Protein AF-A0A9D6PFF8-F1 (afdb_monomer)

Secondary structure (DSSP, 8-state):
-HHHHHHHHHHHHHHHHHHTTTT-TTTGGG-SS--PPP---HHHHHHHHHHHHHHHHHHHHHHTT--HHHHHHHHHHHHHHHHHHHHHHHHTTSS--------PPP-TTS-------PPPHHHHHHHHHHHHTSPPPHHHHHHHHHHHHTTTTT-THHHHHHHHHHHHHTTT-TTHHHHHHHHHHHHHHTS--HHHHHHHHHHHHT-GGGHHHHHHHHHHHHHHHHHHHHHHHHHHHHHHHHHHHHHHHHHHTS-TTSHHHHHHHHHHHHHHHHHHHHHHHHHHHHHHHHHHHHGGGPPPHHHHHHT---SS----EEEEEEEE-SHHHHHHHHHHHHHH--SEEEEEES-B-SSHHHHHHHHHHHHHHHTT-EEEEEEETTTT-SS-IIIIIHHHHHHHTTSTTEEEEEET-----HHHHTT-HHHHH------EEEETTTEEEEES--BSHHHHS-TTT-TTPPP--EEEEE-HHHHHHHHHHHHHHHHSTTEEEPPPP-SS-HHHHHHHHHHHHHHHHHHHHHSPPP--SS--TTTHHHHHHHHHHHTT-TTS--GGG--TTTT-EEEEE----S--TTS---HHHHHHHHHHHH-SS------S-----HHHHH--

Foldseek 3Di:
DVVVVVVVVVCVVVVVVVVCPPPPPPPVPPPPDDDDDDDDPVVLVVLVVQLVVLVVQLVVCVVVVHDPVSNVVSVVSNVVSVVVSVVVVVVVVPPDPDPPPQPAQDAPVDQDDPPVSDDDPVVLVVLVVVLVPDDDPPQLVVLLVVQVVCQVVLDNPVSLVVLVVVLVVQVPDPCNLVSLLSSLVSCVQRVVNLVVSLVSLCVLLPDPVNPSSVVVSSLVSNLSVNVVRLVNLFVVLLVLVVLLVVLVVVLVPDDCVNVVSNVVSVVVNVVSVVVNVVSVVSSVVSVVVSLSSCLSVQAALVSLVVPDDFLDPDDLAFWWKDKDFFLLLLLLLLVVLLQPFDAEKEWEAAAQEPALQSLLSLLSLVVCLVSVHQYEYEYEQVSNPPPPSVPQPLQSQLLQVVRPSYWYKYFQDDDVPVVVCVVDVVLVVDTDHWGWIAGPLFKIKTWNAGRDCLRRFGCVLPVNRDTIMMMMIGGSSVSVVSVVLSVVSVVDPRMDTRHHDPDPCNVLSSLLSNLSNVQLVVCQEPVDGDDDPDDDPSNVVSSVNSSVRSNSRPVSHDSVVRDNSVPIDGGRDGDDHCPSPRGHDPVVVVSVSSSVSSDDDDDDDDDPDDDDDPVRVVSD

Solvent-accessible surface area (backbone atoms only — not comparable to full-atom values): 34815 Å² total; per-residue (Å²): 116,75,74,60,55,61,50,51,58,57,49,53,58,52,52,56,61,57,61,47,71,81,77,40,87,81,72,64,83,82,70,85,82,84,78,86,84,74,95,70,71,69,68,59,58,53,36,49,52,46,22,54,50,29,43,49,51,29,51,49,26,62,75,66,68,48,59,66,70,58,38,52,49,28,44,51,48,21,51,52,29,44,50,52,34,52,49,50,62,52,61,74,59,75,82,59,99,58,77,85,66,87,67,74,56,65,40,94,91,45,86,75,73,90,72,81,88,62,81,52,70,66,56,53,50,50,56,50,50,61,62,67,71,57,85,67,59,71,71,58,44,55,37,48,52,48,34,66,52,22,67,82,75,74,56,42,64,62,37,49,49,53,47,51,54,52,48,66,76,37,75,84,44,95,57,41,62,59,53,46,51,53,50,22,48,44,27,41,75,72,67,63,36,53,70,62,16,38,52,48,20,50,59,36,37,74,33,77,90,37,52,70,57,9,53,53,22,42,52,53,33,31,48,58,54,30,58,59,32,53,53,53,45,52,53,52,51,52,56,38,49,53,54,32,50,56,38,40,55,56,29,72,72,41,52,75,88,46,46,73,61,31,52,54,31,43,53,54,30,51,53,36,48,50,56,39,51,51,53,52,51,54,46,50,54,49,49,55,52,49,53,68,65,40,47,90,70,46,52,53,38,66,56,50,60,68,71,53,83,51,95,55,97,66,70,80,42,68,21,40,37,30,80,33,65,49,27,34,59,46,46,50,42,53,52,50,51,61,73,65,49,74,53,34,38,43,38,34,30,23,30,60,38,96,43,59,55,21,33,18,52,54,15,48,48,52,52,39,50,74,74,63,22,35,33,41,41,36,37,18,47,63,60,36,36,83,88,42,41,89,65,59,56,49,51,54,50,14,59,50,29,62,43,95,49,30,49,35,34,31,33,55,64,84,69,87,57,67,72,55,60,80,72,44,60,63,73,80,68,60,74,56,75,56,31,40,38,33,33,55,50,32,33,30,38,38,49,70,58,49,40,30,57,56,38,37,43,36,49,93,59,36,79,86,30,52,88,56,50,34,38,42,35,48,30,46,69,60,17,46,52,51,50,52,56,49,48,52,60,66,68,35,93,58,38,44,76,49,64,56,69,90,66,91,61,56,67,50,53,55,46,42,20,49,46,30,25,47,32,50,56,43,20,22,58,71,70,44,74,70,75,67,98,76,69,59,79,81,30,46,65,59,48,51,48,39,46,64,56,56,74,55,42,76,67,49,49,57,52,84,77,62,60,86,66,66,86,41,42,80,42,70,58,82,75,84,70,89,72,67,91,83,62,94,78,62,55,72,58,58,50,51,49,42,45,58,55,14,48,87,86,76,84,89,84,91,67,99,79,81,83,70,53,77,64,63,62,69,77,107

pLDDT: mean 74.7, std 20.02, range [24.73, 98.75]

Radius of gyration: 30.37 Å; Cα contacts (8 Å, |Δi|>4): 738; chains: 1; bounding box: 71×73×82 Å

Structure (mmCIF, N/CA/C/O backbone):
data_AF-A0A9D6PFF8-F1
#
_entry.id   AF-A0A9D6PFF8-F1
#
loop_
_atom_site.group_PDB
_atom_site.id
_atom_site.type_symbol
_atom_site.label_atom_id
_atom_site.label_alt_id
_atom_site.label_comp_id
_atom_site.label_asym_id
_atom_site.label_entity_id
_atom_site.label_seq_id
_atom_site.pdbx_PDB_ins_code
_atom_site.Cartn_x
_atom_site.Cartn_y
_atom_site.Cartn_z
_atom_site.occupancy
_atom_site.B_iso_or_equiv
_atom_site.auth_seq_id
_atom_site.auth_comp_id
_atom_site.auth_asym_id
_atom_site.auth_atom_id
_atom_site.pdbx_PDB_model_num
ATOM 1 N N . MET A 1 1 ? 26.435 5.483 6.201 1.00 34.38 1 MET A N 1
ATOM 2 C CA . MET A 1 1 ? 25.320 6.431 6.461 1.00 34.38 1 MET A CA 1
ATOM 3 C C . MET A 1 1 ? 25.400 7.183 7.799 1.00 34.38 1 MET A C 1
ATOM 5 O O . MET A 1 1 ? 24.882 8.290 7.846 1.00 34.38 1 MET A O 1
ATOM 9 N N . ARG A 1 2 ? 26.078 6.688 8.855 1.00 25.02 2 ARG A N 1
ATOM 10 C CA . ARG A 1 2 ? 26.202 7.413 10.147 1.00 25.02 2 ARG A CA 1
ATOM 11 C C . ARG A 1 2 ? 26.964 8.757 10.082 1.00 25.02 2 ARG A C 1
ATOM 13 O O . ARG A 1 2 ? 26.613 9.678 10.807 1.00 25.02 2 ARG A O 1
ATOM 20 N N . GLY A 1 3 ? 27.912 8.936 9.155 1.00 24.73 3 GLY A N 1
ATOM 21 C CA . GLY A 1 3 ? 28.640 10.211 8.981 1.00 24.73 3 GLY A CA 1
ATOM 22 C C . GLY A 1 3 ? 27.839 11.362 8.342 1.00 24.73 3 GLY A C 1
ATOM 23 O O . GLY A 1 3 ? 28.181 12.525 8.527 1.00 24.73 3 GLY A O 1
ATOM 24 N N . LEU A 1 4 ? 26.744 11.071 7.628 1.00 28.73 4 LEU A N 1
ATOM 25 C CA . LEU A 1 4 ? 25.914 12.086 6.953 1.00 28.73 4 LEU A CA 1
ATOM 26 C C . LEU A 1 4 ? 24.801 12.652 7.851 1.00 28.73 4 LEU A C 1
ATOM 28 O O . LEU A 1 4 ? 24.281 13.731 7.577 1.00 28.73 4 LEU A O 1
ATOM 32 N N . ILE A 1 5 ? 24.469 11.961 8.946 1.00 31.72 5 ILE A N 1
ATOM 33 C CA . ILE A 1 5 ? 23.454 12.401 9.915 1.00 31.72 5 ILE A CA 1
ATOM 34 C C . ILE A 1 5 ? 24.056 13.424 10.895 1.00 31.72 5 ILE A C 1
ATOM 36 O O . ILE A 1 5 ? 23.442 14.460 11.136 1.00 31.72 5 ILE A O 1
ATOM 40 N N . LEU A 1 6 ? 25.307 13.231 11.334 1.00 28.12 6 LEU A N 1
ATOM 41 C CA . LEU A 1 6 ? 26.029 14.204 12.172 1.00 28.12 6 LEU A CA 1
ATOM 42 C C . LEU A 1 6 ? 26.414 15.491 11.413 1.00 28.12 6 LEU A C 1
ATOM 44 O O . LEU A 1 6 ? 26.449 16.572 12.003 1.00 28.12 6 LEU A O 1
ATOM 48 N N . LEU A 1 7 ? 26.624 15.418 10.090 1.00 28.33 7 LEU A N 1
ATOM 49 C CA . LEU A 1 7 ? 26.774 16.616 9.251 1.00 28.33 7 LEU A CA 1
ATOM 50 C C . LEU A 1 7 ? 25.456 17.403 9.129 1.00 28.33 7 LEU A C 1
ATOM 52 O O . LEU A 1 7 ? 25.483 18.628 9.018 1.00 28.33 7 LEU A O 1
ATOM 56 N N . ARG A 1 8 ? 24.299 16.727 9.179 1.00 30.34 8 ARG A N 1
ATOM 57 C CA . ARG A 1 8 ? 22.978 17.356 9.038 1.00 30.34 8 ARG A CA 1
ATOM 58 C C . ARG A 1 8 ? 22.645 18.246 10.237 1.00 30.34 8 ARG A C 1
ATOM 60 O O . ARG A 1 8 ? 22.191 19.366 10.029 1.00 30.34 8 ARG A O 1
ATOM 67 N N . GLU A 1 9 ? 22.936 17.811 11.462 1.00 31.39 9 GLU A N 1
ATOM 68 C CA . GLU A 1 9 ? 22.669 18.606 12.674 1.00 31.39 9 GLU A CA 1
ATOM 69 C C . GLU A 1 9 ? 23.664 19.766 12.865 1.00 31.39 9 GLU A C 1
ATOM 71 O O . GLU A 1 9 ? 23.256 20.884 13.191 1.00 31.39 9 GLU A 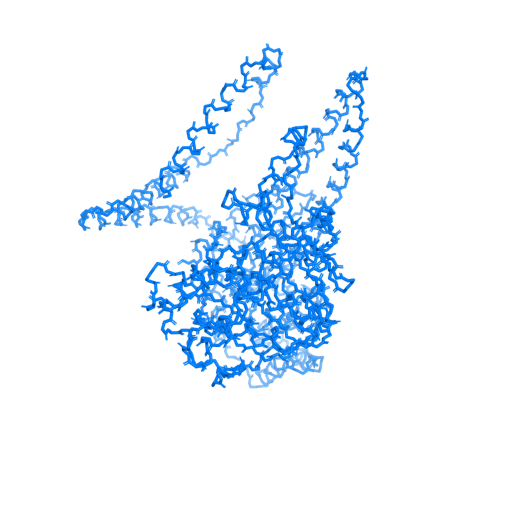O 1
ATOM 76 N N . ASN A 1 10 ? 24.953 19.566 12.555 1.00 29.77 10 ASN A N 1
ATOM 77 C CA . ASN A 1 10 ? 25.960 20.629 12.683 1.00 29.77 10 ASN A CA 1
ATOM 78 C C . ASN A 1 10 ? 25.862 21.716 11.593 1.00 29.77 10 ASN A C 1
ATOM 80 O O . ASN A 1 10 ? 26.167 22.884 11.856 1.00 29.77 10 ASN A O 1
ATOM 84 N N . ILE A 1 11 ? 25.395 21.379 10.383 1.00 32.88 11 ILE A N 1
ATOM 85 C CA . ILE A 1 11 ? 25.175 22.360 9.304 1.00 32.88 11 ILE A CA 1
ATOM 86 C C . ILE A 1 11 ? 23.874 23.146 9.528 1.00 32.88 11 ILE A C 1
ATOM 88 O O . ILE A 1 11 ? 23.849 24.349 9.258 1.00 32.88 11 ILE A O 1
ATOM 92 N N . LEU A 1 12 ? 22.827 22.524 10.089 1.00 32.22 12 LEU A N 1
ATOM 93 C CA . LEU A 1 12 ? 21.582 23.214 10.451 1.00 32.22 12 LEU A CA 1
ATOM 94 C C . LEU A 1 12 ? 21.801 24.252 11.562 1.00 32.22 12 LEU A C 1
ATOM 96 O O . LEU A 1 12 ? 21.308 25.369 11.431 1.00 32.22 12 LEU A O 1
ATOM 100 N N . ASN A 1 13 ? 22.615 23.972 12.584 1.00 33.56 13 ASN A N 1
ATOM 101 C CA . ASN A 1 13 ? 22.891 24.962 13.634 1.00 33.56 13 ASN A CA 1
ATOM 102 C C . ASN A 1 13 ? 23.843 26.091 13.193 1.00 33.56 13 ASN A C 1
ATOM 104 O O . ASN A 1 13 ? 23.603 27.253 13.525 1.00 33.56 13 ASN A O 1
ATOM 108 N N . LYS A 1 14 ? 24.874 25.817 12.376 1.00 32.34 14 LYS A N 1
ATOM 109 C CA . LYS A 1 14 ? 25.783 26.881 11.899 1.00 32.34 14 LYS A CA 1
ATOM 110 C C . LYS A 1 14 ? 25.208 27.728 10.760 1.00 32.34 14 LYS A C 1
ATOM 112 O O . LYS A 1 14 ? 25.449 28.934 10.740 1.00 32.34 14 LYS A O 1
ATOM 117 N N . GLN A 1 15 ? 24.405 27.170 9.847 1.00 31.75 15 GLN A N 1
ATOM 118 C CA . GLN A 1 15 ? 23.771 27.979 8.795 1.00 31.75 15 GLN A CA 1
ATOM 119 C C . GLN A 1 15 ? 22.621 28.841 9.318 1.00 31.75 15 GLN A C 1
ATOM 121 O O . GLN A 1 15 ? 22.386 29.913 8.765 1.00 31.75 15 GLN A O 1
ATOM 126 N N . THR A 1 16 ? 21.933 28.427 10.383 1.00 33.06 16 THR A N 1
ATOM 127 C CA . THR A 1 16 ? 20.876 29.246 10.996 1.00 33.06 16 THR A CA 1
ATOM 128 C C . THR A 1 16 ? 21.473 30.448 11.742 1.00 33.06 16 THR A C 1
ATOM 130 O O . THR A 1 16 ? 20.951 31.554 11.625 1.00 33.06 16 THR A O 1
ATOM 133 N N . LEU A 1 17 ? 22.647 30.291 12.377 1.00 32.06 17 LEU A N 1
ATOM 134 C CA . LEU A 1 17 ? 23.378 31.401 13.010 1.00 32.06 17 LEU A CA 1
ATOM 135 C C . LEU A 1 17 ? 24.037 32.370 12.008 1.00 32.06 17 LEU A C 1
ATOM 137 O O . LEU A 1 17 ? 24.111 33.569 12.272 1.00 32.06 17 LEU A O 1
ATOM 141 N N . MET A 1 18 ? 24.505 31.886 10.851 1.00 29.17 18 MET A N 1
ATOM 142 C CA . MET A 1 18 ? 25.097 32.754 9.817 1.00 29.17 18 MET A CA 1
ATOM 143 C C . MET A 1 18 ? 24.035 33.516 9.006 1.00 29.17 18 MET A C 1
ATOM 145 O O . MET A 1 18 ? 24.270 34.651 8.598 1.00 29.17 18 MET A O 1
ATOM 149 N N . LYS A 1 19 ? 22.837 32.938 8.827 1.00 36.03 19 LYS A N 1
ATOM 150 C CA . LYS A 1 19 ? 21.706 33.578 8.126 1.00 36.03 19 LYS A CA 1
ATOM 151 C C . LYS A 1 19 ? 21.041 34.704 8.927 1.00 36.03 19 LYS A C 1
ATOM 153 O O . LYS A 1 19 ? 20.407 35.565 8.327 1.00 36.03 19 LYS A O 1
ATOM 158 N N . ALA A 1 20 ? 21.245 34.762 10.243 1.00 34.31 20 ALA A N 1
ATOM 159 C CA . ALA A 1 20 ? 20.791 35.879 11.073 1.00 34.31 20 ALA A CA 1
ATOM 160 C C . ALA A 1 20 ? 21.671 37.143 10.947 1.00 34.31 20 ALA A C 1
ATOM 162 O O . ALA A 1 20 ? 21.216 38.235 11.278 1.00 34.31 20 ALA A O 1
ATOM 163 N N . LYS A 1 21 ? 22.911 37.038 10.442 1.00 31.78 21 LYS A N 1
ATOM 164 C CA . LYS A 1 21 ? 23.877 38.155 10.466 1.00 31.78 21 LYS A CA 1
ATOM 165 C C . LYS A 1 21 ? 23.879 39.076 9.241 1.00 31.78 21 LYS A C 1
ATOM 167 O O . LYS A 1 21 ? 24.446 40.155 9.338 1.00 31.78 21 LYS A O 1
ATOM 172 N N . ILE A 1 22 ? 23.252 38.706 8.119 1.00 36.72 22 ILE A N 1
ATOM 173 C CA . ILE A 1 22 ? 23.321 39.520 6.880 1.00 36.72 22 ILE A CA 1
ATOM 174 C C . ILE A 1 22 ? 21.993 40.230 6.544 1.00 36.72 22 ILE A C 1
ATOM 176 O O . ILE A 1 22 ? 21.989 41.188 5.783 1.00 36.72 22 ILE A O 1
ATOM 180 N N . PHE A 1 23 ? 20.873 39.861 7.177 1.00 34.12 23 PHE A N 1
ATOM 181 C CA . PHE A 1 23 ? 19.578 40.550 6.996 1.00 34.12 23 PHE A CA 1
ATOM 182 C C . PHE A 1 23 ? 18.877 40.945 8.312 1.00 34.12 23 PHE A C 1
ATOM 184 O O . PHE A 1 23 ? 17.777 41.491 8.290 1.00 34.12 23 PHE A O 1
ATOM 191 N N . GLY A 1 24 ? 19.506 40.685 9.465 1.00 33.28 24 GLY A N 1
ATOM 192 C CA . GLY A 1 24 ? 18.903 40.799 10.798 1.00 33.28 24 GLY A CA 1
ATOM 193 C C . GLY A 1 24 ? 19.345 42.003 11.636 1.00 33.28 24 GLY A C 1
ATOM 194 O O . GLY A 1 24 ? 19.193 41.962 12.853 1.00 33.28 24 GLY A O 1
ATOM 195 N N . SER A 1 25 ? 19.908 43.061 11.052 1.00 32.25 25 SER A N 1
ATOM 196 C CA . SER A 1 25 ? 20.489 44.157 11.852 1.00 32.25 25 SER A CA 1
ATOM 197 C C . SER A 1 25 ? 19.501 45.266 12.232 1.00 32.25 25 SER A C 1
ATOM 199 O O . SER A 1 25 ? 19.811 46.058 13.111 1.00 32.25 25 SER A O 1
ATOM 201 N N . VAL A 1 26 ? 18.310 45.329 11.618 1.00 34.25 26 VAL A N 1
ATOM 202 C CA . VAL A 1 26 ? 17.321 46.399 11.900 1.00 34.25 26 VAL A CA 1
ATOM 203 C C . VAL A 1 26 ? 16.035 45.875 12.558 1.00 34.25 26 VAL A C 1
ATOM 205 O O . VAL A 1 26 ? 15.367 46.617 13.266 1.00 34.25 26 VAL A O 1
ATOM 208 N N . PHE A 1 27 ? 15.701 44.587 12.417 1.00 36.31 27 PHE A N 1
ATOM 209 C CA . PHE A 1 27 ? 14.431 44.037 12.928 1.00 36.31 27 PHE A CA 1
ATOM 210 C C . PHE A 1 27 ? 14.536 43.229 14.231 1.00 36.31 27 PHE A C 1
ATOM 212 O O . PHE A 1 27 ? 13.519 42.954 14.863 1.00 36.31 27 PHE A O 1
ATOM 219 N N . THR A 1 28 ? 15.745 42.881 14.675 1.00 33.78 28 THR A N 1
ATOM 220 C CA . THR A 1 28 ? 15.951 42.020 15.858 1.00 33.78 28 THR A CA 1
ATOM 221 C C . THR A 1 28 ? 15.818 42.782 17.184 1.00 33.78 28 THR A C 1
ATOM 223 O O . THR A 1 28 ? 15.682 42.169 18.237 1.00 33.78 28 THR A O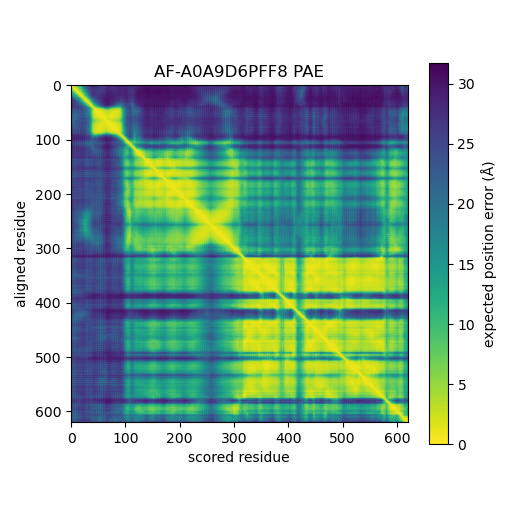 1
ATOM 226 N N . PHE A 1 29 ? 15.789 44.117 17.158 1.00 31.91 29 PHE A N 1
ATOM 227 C CA . PHE A 1 29 ? 15.796 44.926 18.381 1.00 31.91 29 PHE A CA 1
ATOM 228 C C . PHE A 1 29 ? 14.413 45.179 19.009 1.00 31.91 29 PHE A C 1
ATOM 230 O O . PHE A 1 29 ? 14.352 45.701 20.116 1.00 31.91 29 PHE A O 1
ATOM 237 N N . LEU A 1 30 ? 13.305 44.781 18.363 1.00 30.95 30 LEU A N 1
ATOM 238 C CA . LEU A 1 30 ? 11.948 45.065 18.867 1.00 30.95 30 LEU A CA 1
ATOM 239 C C . LEU A 1 30 ? 11.196 43.869 19.486 1.00 30.95 30 LEU A C 1
ATOM 241 O O . LEU A 1 30 ? 10.044 44.027 19.871 1.00 30.95 30 LEU A O 1
ATOM 245 N N . PHE A 1 31 ? 11.807 42.683 19.592 1.00 35.47 31 PHE A N 1
ATOM 246 C CA . PHE A 1 31 ? 11.098 41.456 20.013 1.00 35.47 31 PHE A CA 1
ATOM 247 C C . PHE A 1 31 ? 11.705 40.718 21.217 1.00 35.47 31 PHE A C 1
ATOM 249 O O . PHE A 1 31 ? 11.345 39.575 21.483 1.00 35.47 31 PHE A O 1
ATOM 256 N N . LEU A 1 32 ? 12.589 41.363 21.983 1.00 31.28 32 LEU A N 1
ATOM 257 C CA . LEU A 1 32 ? 13.224 40.747 23.158 1.00 31.28 32 LEU A CA 1
ATOM 258 C C . LEU A 1 32 ? 12.413 40.818 24.463 1.00 31.28 32 LEU A C 1
ATOM 260 O O . LEU A 1 32 ? 12.858 40.289 25.474 1.00 31.28 32 LEU A O 1
ATOM 264 N N . PHE A 1 33 ? 11.208 41.384 24.459 1.00 31.95 33 PHE A N 1
ATOM 265 C CA . PHE A 1 33 ? 10.358 41.417 25.650 1.00 31.95 33 PHE A CA 1
ATOM 266 C C . PHE A 1 33 ? 8.922 41.092 25.268 1.00 31.95 33 PHE A C 1
ATOM 268 O O . PHE A 1 33 ? 8.211 41.987 24.835 1.00 31.95 33 PHE A O 1
ATOM 275 N N . LEU A 1 34 ? 8.540 39.811 25.366 1.00 29.56 34 LEU A N 1
ATOM 276 C CA . LEU A 1 34 ? 7.174 39.294 25.585 1.00 29.56 34 LEU A CA 1
ATOM 277 C C . LEU A 1 34 ? 7.188 37.759 25.425 1.00 29.56 34 LEU A C 1
ATOM 279 O O . LEU A 1 34 ? 6.667 37.202 24.461 1.00 29.56 34 LEU A O 1
ATOM 283 N N . THR A 1 35 ? 7.792 37.051 26.380 1.00 27.03 35 THR A N 1
ATOM 284 C CA . THR A 1 35 ? 7.491 35.629 26.605 1.00 27.03 35 THR A CA 1
ATOM 285 C C . THR A 1 35 ? 6.620 35.528 27.856 1.00 27.03 35 THR A C 1
ATOM 287 O O . THR A 1 35 ? 7.103 35.890 28.931 1.00 27.03 35 THR A O 1
ATOM 290 N N . PRO A 1 36 ? 5.359 35.071 27.774 1.00 28.84 36 PRO A N 1
ATOM 291 C CA . PRO A 1 36 ? 4.600 34.749 28.971 1.00 28.84 36 PRO A CA 1
ATOM 292 C C . PRO A 1 36 ? 5.209 33.498 29.615 1.00 28.84 36 PRO A C 1
ATOM 294 O O . PRO A 1 36 ? 5.333 32.448 28.986 1.00 28.84 36 PRO A O 1
ATOM 297 N N . THR A 1 37 ? 5.608 33.623 30.874 1.00 26.69 37 THR A N 1
ATOM 298 C CA . THR A 1 37 ? 5.981 32.503 31.737 1.00 26.69 37 THR A CA 1
ATOM 299 C C . THR A 1 37 ? 4.727 31.699 32.077 1.00 26.69 37 THR A C 1
ATOM 301 O O . THR A 1 37 ? 3.812 32.222 32.713 1.00 26.69 37 THR A O 1
ATOM 304 N N . TYR A 1 38 ? 4.681 30.437 31.652 1.00 26.58 38 TYR A N 1
ATOM 305 C CA . TYR A 1 38 ? 3.673 29.471 32.089 1.00 26.58 38 TYR A CA 1
ATOM 306 C C . TYR A 1 38 ? 4.061 28.879 33.457 1.00 26.58 38 TYR A C 1
ATOM 308 O O . TYR A 1 38 ? 5.243 28.605 33.674 1.00 26.58 38 TYR A O 1
ATOM 316 N N . PRO A 1 39 ? 3.110 28.618 34.369 1.00 32.75 39 PRO A N 1
ATOM 317 C CA . PRO A 1 39 ? 3.381 27.818 35.559 1.00 32.75 39 PRO A CA 1
ATOM 318 C C . PRO A 1 39 ? 3.550 26.345 35.143 1.00 32.75 39 PRO A C 1
ATOM 320 O O . PRO A 1 39 ? 2.588 25.697 34.738 1.00 32.75 39 PRO A O 1
ATOM 323 N N . GLN A 1 40 ? 4.778 25.823 35.192 1.00 39.66 40 GLN A N 1
ATOM 324 C CA . GLN A 1 40 ? 5.103 24.428 34.870 1.00 39.66 40 GLN A CA 1
ATOM 325 C C . GLN A 1 40 ? 5.327 23.594 36.138 1.00 39.66 40 GLN A C 1
ATOM 327 O O . GLN A 1 40 ? 5.899 24.059 37.123 1.00 39.66 40 GLN A O 1
ATOM 332 N N . ASN A 1 41 ? 4.920 22.325 36.096 1.00 46.28 41 ASN A N 1
ATOM 333 C CA . ASN A 1 41 ? 5.187 21.346 37.146 1.00 46.28 41 ASN A CA 1
ATOM 334 C C . ASN A 1 41 ? 6.629 20.807 37.008 1.00 46.28 41 ASN A C 1
ATOM 336 O O . ASN A 1 41 ? 6.869 19.752 36.421 1.00 46.28 41 ASN A O 1
ATOM 340 N N . ILE A 1 42 ? 7.593 21.570 37.537 1.00 51.78 42 ILE A N 1
ATOM 341 C CA . ILE A 1 42 ? 9.060 21.390 37.421 1.00 51.78 42 ILE A CA 1
ATOM 342 C C . ILE A 1 42 ? 9.543 19.967 37.786 1.00 51.78 42 ILE A C 1
ATOM 344 O O . ILE A 1 42 ? 10.589 19.511 37.324 1.00 51.78 42 ILE A O 1
ATOM 348 N N . ALA A 1 43 ? 8.792 19.232 38.609 1.00 50.56 43 ALA A N 1
ATOM 349 C CA . ALA A 1 43 ? 9.183 17.903 39.072 1.00 50.56 43 ALA A CA 1
ATOM 350 C C . ALA A 1 43 ? 8.971 16.787 38.026 1.00 50.56 43 ALA A C 1
ATOM 352 O O . ALA A 1 43 ? 9.791 15.872 37.956 1.00 50.56 43 ALA A O 1
ATOM 353 N N . LEU A 1 44 ? 7.911 16.849 37.205 1.00 50.38 44 LEU A N 1
ATOM 354 C CA . LEU A 1 44 ? 7.611 15.811 36.203 1.00 50.38 44 LEU A CA 1
ATOM 355 C C . LEU A 1 44 ? 8.563 15.893 35.003 1.00 50.38 44 LEU A C 1
ATOM 357 O O . LEU A 1 44 ? 9.051 14.868 34.531 1.00 50.38 44 LEU A O 1
ATOM 361 N N . GLU A 1 45 ? 8.889 17.110 34.557 1.00 54.09 45 GLU A N 1
ATOM 362 C CA . GLU A 1 45 ? 9.886 17.331 33.500 1.00 54.09 45 GLU A CA 1
ATOM 363 C C . GLU A 1 45 ? 11.267 16.801 33.900 1.00 54.09 45 GLU A C 1
ATOM 365 O O . GLU A 1 45 ? 11.983 16.253 33.064 1.00 54.09 45 GLU A O 1
ATOM 370 N N . LYS A 1 46 ? 11.627 16.893 35.186 1.00 65.50 46 LYS A N 1
ATOM 371 C CA . LYS A 1 46 ? 12.905 16.387 35.699 1.00 65.50 46 LYS A CA 1
ATOM 372 C C . LYS A 1 46 ? 12.991 14.859 35.656 1.00 65.50 46 LYS A C 1
ATOM 374 O O . LYS A 1 46 ? 14.031 14.332 35.263 1.00 65.50 46 LYS A O 1
ATOM 379 N N . GLU A 1 47 ? 11.923 14.146 36.017 1.00 65.62 47 GLU A N 1
ATOM 380 C CA . GLU A 1 47 ? 11.886 12.676 35.918 1.00 65.62 47 GLU A CA 1
ATOM 381 C C . GLU A 1 47 ? 11.776 12.199 34.465 1.00 65.62 47 GLU A C 1
ATOM 383 O O . GLU A 1 47 ? 12.450 11.249 34.071 1.00 65.62 47 GLU A O 1
ATOM 388 N N . TYR A 1 48 ? 11.021 12.912 33.627 1.00 59.47 48 TYR A N 1
ATOM 389 C CA . TYR A 1 48 ? 10.954 12.626 32.195 1.00 59.47 48 TYR A CA 1
ATOM 390 C C . TYR A 1 48 ? 12.311 12.827 31.500 1.00 59.47 48 TYR A C 1
ATOM 392 O O . TYR A 1 48 ? 12.744 11.989 30.708 1.00 59.47 48 TYR A O 1
ATOM 400 N N . ALA A 1 49 ? 13.036 13.897 31.841 1.00 62.72 49 ALA A N 1
ATOM 401 C CA . ALA A 1 49 ? 14.386 14.140 31.340 1.00 62.72 49 ALA A CA 1
ATOM 402 C C . ALA A 1 49 ? 15.370 13.037 31.768 1.00 62.72 49 ALA A C 1
ATOM 404 O O . ALA A 1 49 ? 16.216 12.630 30.971 1.00 62.72 49 ALA A O 1
ATOM 405 N N . ARG A 1 50 ? 15.241 12.511 32.995 1.00 68.56 50 ARG A N 1
ATOM 406 C CA . ARG A 1 50 ? 16.041 11.375 33.486 1.00 68.56 50 ARG A CA 1
ATOM 407 C C . ARG A 1 50 ? 15.734 10.086 32.732 1.00 68.56 50 ARG A C 1
ATOM 409 O O . ARG A 1 50 ? 16.671 9.420 32.300 1.00 68.56 50 ARG A O 1
ATOM 416 N N . TYR A 1 51 ? 14.455 9.779 32.512 1.00 79.62 51 TYR A N 1
ATOM 417 C CA . TYR A 1 51 ? 14.029 8.654 31.676 1.00 79.62 51 TYR A CA 1
ATOM 418 C C . TYR A 1 51 ? 14.623 8.749 30.262 1.00 79.62 51 TYR A C 1
ATOM 420 O O . TYR A 1 51 ? 15.282 7.811 29.811 1.00 79.62 51 TYR A O 1
ATOM 428 N N . LEU A 1 52 ? 14.465 9.890 29.581 1.00 58.84 52 LEU A N 1
ATOM 429 C CA . LEU A 1 52 ? 15.001 10.084 28.230 1.00 58.84 52 LEU A CA 1
ATOM 430 C C . LEU A 1 52 ? 16.530 9.986 28.179 1.00 58.84 52 LEU A C 1
ATOM 432 O O . LEU A 1 52 ? 17.080 9.445 27.220 1.00 58.84 52 LEU A O 1
ATOM 436 N N . SER A 1 53 ? 17.218 10.503 29.197 1.00 71.88 53 SER A N 1
ATOM 437 C CA . SER A 1 53 ? 18.674 10.412 29.311 1.00 71.88 53 SER A CA 1
ATOM 438 C C . SER A 1 53 ? 19.135 8.959 29.460 1.00 71.88 53 SER A C 1
ATOM 440 O O . SER A 1 53 ? 20.011 8.515 28.721 1.00 71.88 53 SER A O 1
ATOM 442 N N . ALA A 1 54 ? 18.504 8.193 30.355 1.00 74.69 54 ALA A N 1
ATOM 443 C CA . ALA A 1 54 ? 18.825 6.782 30.568 1.00 74.69 54 ALA A CA 1
ATOM 444 C C . ALA A 1 54 ? 18.533 5.929 29.321 1.00 74.69 54 ALA A C 1
ATOM 446 O O . ALA A 1 54 ? 19.337 5.080 28.941 1.00 74.69 54 ALA A O 1
ATOM 447 N N . TYR A 1 55 ? 17.431 6.217 28.622 1.00 73.00 55 TYR A N 1
ATOM 448 C CA . TYR A 1 55 ? 17.098 5.556 27.364 1.00 73.00 55 TYR A CA 1
ATOM 449 C C . TYR A 1 55 ? 18.139 5.824 26.267 1.00 73.00 55 TYR A C 1
ATOM 451 O O . TYR A 1 55 ? 18.567 4.892 25.590 1.00 73.00 55 TYR A O 1
ATOM 459 N N . ARG A 1 56 ? 18.608 7.072 26.116 1.00 70.88 56 ARG A N 1
ATOM 460 C CA . ARG A 1 56 ? 19.675 7.405 25.152 1.00 70.88 56 ARG A CA 1
ATOM 461 C C . ARG A 1 56 ? 20.978 6.674 25.459 1.00 70.88 56 ARG A C 1
ATOM 463 O O . ARG A 1 56 ? 21.579 6.126 24.546 1.00 70.88 56 ARG A O 1
ATOM 470 N N . LEU A 1 57 ? 21.371 6.601 26.730 1.00 74.06 57 LEU A N 1
ATOM 471 C CA . LEU A 1 57 ? 22.572 5.870 27.145 1.00 74.06 57 LEU A CA 1
ATOM 472 C C . LEU A 1 57 ? 22.481 4.371 26.825 1.00 74.06 57 LEU A C 1
ATOM 474 O O . LEU A 1 57 ? 23.462 3.778 26.378 1.00 74.06 57 LEU A O 1
ATOM 478 N N . TYR A 1 58 ? 21.303 3.765 26.990 1.00 79.62 58 TYR A N 1
ATOM 479 C CA . TYR A 1 58 ? 21.060 2.389 26.554 1.00 79.62 58 TYR A CA 1
ATOM 480 C C . TYR A 1 58 ? 21.108 2.244 25.023 1.00 79.62 58 TYR A C 1
ATOM 482 O O . TYR A 1 58 ? 21.756 1.341 24.496 1.00 79.62 58 TYR A O 1
ATOM 490 N N . GLN A 1 59 ? 20.491 3.161 24.274 1.00 71.25 59 GLN A N 1
ATOM 491 C CA . GLN A 1 59 ? 20.562 3.139 22.809 1.00 71.25 59 GLN A CA 1
ATOM 492 C C . GLN A 1 59 ? 21.996 3.299 22.287 1.00 71.25 59 GLN A C 1
ATOM 494 O O . GLN A 1 59 ? 22.370 2.633 21.317 1.00 71.25 59 GLN A O 1
ATOM 499 N N . ASP A 1 60 ? 22.805 4.143 22.926 1.00 72.19 60 ASP A N 1
ATOM 500 C CA . ASP A 1 60 ? 24.214 4.341 22.593 1.00 72.19 60 ASP A CA 1
ATOM 501 C C . ASP A 1 60 ? 25.052 3.104 22.931 1.00 72.19 60 ASP A C 1
ATOM 503 O O . ASP A 1 60 ? 25.950 2.752 22.160 1.00 72.19 60 ASP A O 1
ATOM 507 N N . SER A 1 61 ? 24.744 2.400 24.027 1.00 77.06 61 SER A N 1
ATOM 508 C CA . SER A 1 61 ? 25.457 1.173 24.398 1.00 77.06 61 SER A CA 1
ATOM 509 C C . SER A 1 61 ? 25.222 0.039 23.395 1.00 77.06 61 SER A C 1
ATOM 511 O O . SER A 1 61 ? 26.165 -0.664 23.026 1.00 77.06 61 SER A O 1
ATOM 513 N N . ILE A 1 62 ? 23.999 -0.075 22.864 1.00 66.75 62 ILE A N 1
ATOM 514 C CA . ILE A 1 62 ? 23.651 -0.993 21.770 1.00 66.75 62 ILE A CA 1
ATOM 515 C C . ILE A 1 62 ? 24.291 -0.538 20.453 1.00 66.75 62 ILE A C 1
ATOM 517 O O . ILE A 1 62 ? 24.937 -1.321 19.759 1.00 66.75 62 ILE A O 1
ATOM 521 N N . SER A 1 63 ? 24.153 0.745 20.112 1.00 64.12 63 SER A N 1
ATOM 522 C CA . SER A 1 63 ? 24.583 1.293 18.820 1.00 64.12 63 SER A CA 1
ATOM 523 C C . SER A 1 63 ? 26.092 1.256 18.605 1.00 64.12 63 SER A C 1
ATOM 525 O O . SER A 1 63 ? 26.525 1.194 17.449 1.00 64.12 63 SER A O 1
ATOM 527 N N . ASN A 1 64 ? 26.870 1.314 19.686 1.00 74.75 64 ASN A N 1
ATOM 528 C CA . ASN A 1 64 ? 28.331 1.265 19.671 1.00 74.75 64 ASN A CA 1
ATOM 529 C C . ASN A 1 64 ? 28.893 -0.112 20.057 1.00 74.75 64 ASN A C 1
ATOM 531 O O . ASN A 1 64 ? 30.103 -0.240 20.213 1.00 74.75 64 ASN A O 1
ATOM 535 N N . ASN A 1 65 ? 28.033 -1.132 20.185 1.00 83.56 65 ASN A N 1
ATOM 536 C CA . ASN A 1 65 ? 28.409 -2.502 20.535 1.00 83.56 65 ASN A CA 1
ATOM 537 C C . ASN A 1 65 ? 29.307 -2.580 21.785 1.00 83.56 65 ASN A C 1
ATOM 539 O O . ASN A 1 65 ? 30.353 -3.230 21.781 1.00 83.56 65 ASN A O 1
ATOM 543 N N . LEU A 1 66 ? 28.921 -1.857 22.842 1.00 86.81 66 LEU A N 1
ATOM 544 C CA . LEU A 1 66 ? 29.679 -1.828 24.091 1.00 86.81 66 LEU A CA 1
ATOM 545 C C . LEU A 1 66 ? 29.645 -3.201 24.798 1.00 86.81 66 LEU A C 1
ATOM 547 O O . LEU A 1 66 ? 28.725 -3.995 24.557 1.00 86.81 66 LEU A O 1
ATOM 551 N N . PRO A 1 67 ? 30.617 -3.481 25.693 1.00 95.38 67 PRO A N 1
ATOM 552 C CA . PRO A 1 67 ? 30.647 -4.697 26.504 1.00 95.38 67 PRO A CA 1
ATOM 553 C C . PRO A 1 67 ? 29.294 -5.037 27.139 1.00 95.38 67 PRO A C 1
ATOM 555 O O . PRO A 1 67 ? 28.536 -4.151 27.541 1.00 95.38 67 PRO A O 1
ATOM 558 N N . GLU A 1 68 ? 28.989 -6.332 27.227 1.00 82.38 68 GLU A N 1
ATOM 559 C CA . GLU A 1 68 ? 27.698 -6.849 27.697 1.00 82.38 68 GLU A CA 1
ATOM 560 C C . GLU A 1 68 ? 27.301 -6.315 29.078 1.00 82.38 68 GLU A C 1
ATOM 562 O O . GLU A 1 68 ? 26.158 -5.906 29.270 1.00 82.38 68 GLU A O 1
ATOM 567 N N . GLU A 1 69 ? 28.262 -6.196 29.991 1.00 90.81 69 GLU A N 1
ATOM 568 C CA . GLU A 1 69 ? 28.066 -5.614 31.320 1.00 90.81 69 GLU A CA 1
ATOM 569 C C . GLU A 1 69 ? 27.542 -4.165 31.260 1.00 90.81 69 GLU A C 1
ATOM 571 O O . GLU A 1 69 ? 26.601 -3.805 31.967 1.00 90.81 69 GLU A O 1
ATOM 576 N N . ILE A 1 70 ? 28.072 -3.341 30.348 1.00 80.81 70 ILE A N 1
ATOM 577 C CA . ILE A 1 70 ? 27.650 -1.942 30.159 1.00 80.81 70 ILE A CA 1
ATOM 578 C C . ILE A 1 70 ? 26.252 -1.876 29.530 1.00 80.81 70 ILE A C 1
ATOM 580 O O . ILE A 1 70 ? 25.436 -1.017 29.885 1.00 80.81 70 ILE A O 1
ATOM 584 N N . ARG A 1 71 ? 25.938 -2.796 28.610 1.00 81.69 71 ARG A N 1
ATOM 585 C CA . ARG A 1 71 ? 24.602 -2.899 28.003 1.00 81.69 71 ARG A CA 1
ATOM 586 C C . ARG A 1 71 ? 23.550 -3.314 29.033 1.00 81.69 71 ARG A C 1
ATOM 588 O O . ARG A 1 71 ? 22.501 -2.680 29.104 1.00 81.69 71 ARG A O 1
ATOM 595 N N . LEU A 1 72 ? 23.853 -4.301 29.875 1.00 81.31 72 LEU A N 1
ATOM 596 C CA . LEU A 1 72 ? 22.992 -4.728 30.983 1.00 81.31 72 LEU A CA 1
ATOM 597 C C . LEU A 1 72 ? 22.793 -3.611 32.010 1.00 81.31 72 LEU A C 1
ATOM 599 O O . LEU A 1 72 ? 21.664 -3.351 32.423 1.00 81.31 72 LEU A O 1
ATOM 603 N N . LYS A 1 73 ? 23.865 -2.901 32.377 1.00 86.62 73 LYS A N 1
ATOM 604 C CA . LYS A 1 73 ? 23.789 -1.797 33.336 1.00 86.62 73 LYS A CA 1
ATOM 605 C C . LYS A 1 73 ? 22.946 -0.630 32.815 1.00 86.62 73 LYS A C 1
ATOM 607 O O . LYS A 1 73 ? 22.041 -0.173 33.507 1.00 86.62 73 LYS A O 1
ATOM 612 N N . SER A 1 74 ? 23.179 -0.193 31.577 1.00 77.62 74 SER A N 1
ATOM 613 C CA . SER A 1 74 ? 22.384 0.877 30.949 1.00 77.62 74 SER A CA 1
ATOM 614 C C . SER A 1 74 ? 20.914 0.487 30.743 1.00 77.62 74 SER A C 1
ATOM 616 O O . SER A 1 74 ? 20.037 1.336 30.890 1.00 77.62 74 SER A O 1
ATOM 618 N N . LEU A 1 75 ? 20.625 -0.794 30.484 1.00 84.75 75 LEU A N 1
ATOM 619 C CA . LEU A 1 75 ? 19.262 -1.331 30.439 1.00 84.75 75 LEU A CA 1
ATOM 620 C C . LEU A 1 75 ? 18.577 -1.272 31.814 1.00 84.75 75 LEU A C 1
ATOM 622 O O . LEU A 1 75 ? 17.443 -0.808 31.918 1.00 84.75 75 LEU A O 1
ATOM 626 N N . GLN A 1 76 ? 19.265 -1.691 32.879 1.00 85.19 76 GLN A N 1
ATOM 627 C CA . GLN A 1 76 ? 18.752 -1.601 34.252 1.00 85.19 76 GLN A CA 1
ATOM 628 C C . GLN A 1 76 ? 18.481 -0.151 34.667 1.00 85.19 76 GLN A C 1
ATOM 630 O O . GLN A 1 76 ? 17.424 0.141 35.228 1.00 85.19 76 GLN A O 1
ATOM 635 N N . ASP A 1 77 ? 19.398 0.766 34.354 1.00 81.31 77 ASP A N 1
ATOM 636 C CA . ASP A 1 77 ? 19.252 2.189 34.669 1.00 81.31 77 ASP A CA 1
ATOM 637 C C . ASP A 1 77 ? 18.088 2.820 33.880 1.00 81.31 77 ASP A C 1
ATOM 639 O O . ASP A 1 77 ? 17.326 3.622 34.427 1.00 81.31 77 ASP A O 1
ATOM 643 N N . TYR A 1 78 ? 17.884 2.405 32.623 1.00 84.44 78 TYR A N 1
ATOM 644 C CA . TYR A 1 78 ? 16.697 2.757 31.844 1.00 84.44 78 TYR A CA 1
ATOM 645 C C . TYR A 1 78 ? 15.409 2.252 32.514 1.00 84.44 78 TYR A C 1
ATOM 647 O O . TYR A 1 78 ? 14.492 3.049 32.731 1.00 84.44 78 TYR A O 1
ATOM 655 N N . HIS A 1 79 ? 15.332 0.972 32.887 1.00 78.56 79 HIS A N 1
ATOM 656 C CA . HIS A 1 79 ? 14.152 0.418 33.556 1.00 78.56 79 HIS A CA 1
ATOM 657 C C . HIS A 1 79 ? 13.850 1.118 34.884 1.00 78.56 79 HIS A C 1
ATOM 659 O O . HIS A 1 79 ? 12.692 1.433 35.155 1.00 78.56 79 HIS A O 1
ATOM 665 N N . ALA A 1 80 ? 14.874 1.425 35.682 1.00 81.56 80 ALA A N 1
ATOM 666 C CA . ALA A 1 80 ? 14.716 2.154 36.935 1.00 81.56 80 ALA A CA 1
ATOM 667 C C . ALA A 1 80 ? 14.192 3.583 36.708 1.00 81.56 80 ALA A C 1
ATOM 669 O O . ALA A 1 80 ? 13.269 4.020 37.398 1.00 81.56 80 ALA A O 1
ATOM 670 N N . ALA A 1 81 ? 14.726 4.301 35.714 1.00 74.44 81 ALA A N 1
ATOM 671 C CA . ALA A 1 81 ? 14.266 5.646 35.372 1.00 74.44 81 ALA A CA 1
ATOM 672 C C . ALA A 1 81 ? 12.835 5.648 34.803 1.00 74.44 81 ALA A C 1
ATOM 674 O O . ALA A 1 81 ? 12.044 6.534 35.129 1.00 74.44 81 ALA A O 1
ATOM 675 N N . LYS A 1 82 ? 12.476 4.630 34.006 1.00 73.06 82 LYS A N 1
ATOM 676 C CA . LYS A 1 82 ? 11.107 4.407 33.519 1.00 73.06 82 LYS A CA 1
ATOM 677 C C . LYS A 1 82 ? 10.149 4.154 34.684 1.00 73.06 82 LYS A C 1
ATOM 679 O O . LYS A 1 82 ? 9.151 4.857 34.796 1.00 73.06 82 LYS A O 1
ATOM 684 N N . ALA A 1 83 ? 10.489 3.240 35.591 1.00 72.88 83 ALA A N 1
ATOM 685 C CA . ALA A 1 83 ? 9.669 2.935 36.760 1.00 72.88 83 ALA A CA 1
ATOM 686 C C . ALA A 1 83 ? 9.499 4.149 37.690 1.00 72.88 83 ALA A C 1
ATOM 688 O O . ALA A 1 83 ? 8.415 4.367 38.223 1.00 72.88 83 ALA A O 1
ATOM 689 N N . ALA A 1 84 ? 10.536 4.976 37.870 1.00 71.06 84 ALA A N 1
ATOM 690 C CA . ALA A 1 84 ? 10.450 6.209 38.655 1.00 71.06 84 ALA A CA 1
ATOM 691 C C . ALA A 1 84 ? 9.529 7.256 38.002 1.00 71.06 84 ALA A C 1
ATOM 693 O O . ALA A 1 84 ? 8.718 7.878 38.690 1.00 71.06 84 ALA A O 1
ATOM 694 N N . TYR A 1 85 ? 9.615 7.415 36.678 1.00 66.81 85 TYR A N 1
ATOM 695 C CA . TYR A 1 85 ? 8.723 8.281 35.908 1.00 66.81 85 TYR A CA 1
ATOM 696 C C . TYR A 1 85 ? 7.266 7.794 35.965 1.00 66.81 85 TYR A C 1
ATOM 698 O O . TYR A 1 85 ? 6.373 8.571 36.303 1.00 66.81 85 TYR A O 1
ATOM 706 N N . GLU A 1 86 ? 7.026 6.501 35.736 1.00 62.69 86 GLU A N 1
ATOM 707 C CA . GLU A 1 86 ? 5.701 5.868 35.815 1.00 62.69 86 GLU A CA 1
ATOM 708 C C . GLU A 1 86 ? 5.110 5.941 37.225 1.00 62.69 86 GLU A C 1
ATOM 710 O O . GLU A 1 86 ? 3.945 6.297 37.391 1.00 62.69 86 GLU A O 1
ATOM 715 N N . LYS A 1 87 ? 5.926 5.702 38.259 1.00 69.69 87 LYS A N 1
ATOM 716 C CA . LYS A 1 87 ? 5.521 5.871 39.657 1.00 69.69 87 LYS A CA 1
ATOM 717 C C . LYS A 1 87 ? 5.182 7.323 39.973 1.00 69.69 87 LYS A C 1
ATOM 719 O O . LYS A 1 87 ? 4.318 7.588 40.801 1.00 69.69 87 LYS A O 1
ATOM 724 N N . ARG A 1 88 ? 5.853 8.295 39.347 1.00 62.75 88 ARG A N 1
ATOM 725 C CA . ARG A 1 88 ? 5.540 9.712 39.558 1.00 62.75 88 ARG A CA 1
ATOM 726 C C . ARG A 1 88 ? 4.221 10.091 38.898 1.00 62.75 88 ARG A C 1
ATOM 728 O O . ARG A 1 88 ? 3.432 10.783 39.539 1.00 62.75 88 ARG A O 1
ATOM 735 N N . ILE A 1 89 ? 3.968 9.577 37.692 1.00 51.19 89 ILE A N 1
ATOM 736 C CA . ILE A 1 89 ? 2.657 9.644 37.034 1.00 51.19 89 ILE A CA 1
ATOM 737 C C . ILE A 1 89 ? 1.588 9.049 37.962 1.00 51.19 89 ILE A C 1
ATOM 739 O O . ILE A 1 89 ? 0.585 9.708 38.214 1.00 51.19 89 ILE A O 1
ATOM 743 N N . SER A 1 90 ? 1.836 7.874 38.554 1.00 46.09 90 SER A N 1
ATOM 744 C CA . SER A 1 90 ? 0.894 7.202 39.462 1.00 46.09 90 SER A CA 1
ATOM 745 C C . SER A 1 90 ? 0.766 7.848 40.849 1.00 46.09 90 SER A C 1
ATOM 747 O O . SER A 1 90 ? -0.289 7.790 41.457 1.00 46.09 90 SER A O 1
ATOM 749 N N . SER A 1 91 ? 1.794 8.510 41.377 1.00 45.31 91 SER A N 1
ATOM 750 C CA . SER A 1 91 ? 1.715 9.214 42.672 1.00 45.31 91 SER A CA 1
ATOM 751 C C . SER A 1 91 ? 1.010 10.574 42.578 1.00 45.31 91 SER A C 1
ATOM 753 O O . SER A 1 91 ? 0.530 11.085 43.583 1.00 45.31 91 SER A O 1
ATOM 755 N N . GLY A 1 92 ? 0.898 11.144 41.370 1.00 41.53 92 GLY A N 1
ATOM 756 C CA . GLY A 1 92 ? -0.036 12.239 41.086 1.00 41.53 92 GLY A CA 1
ATOM 757 C C . GLY A 1 92 ? -1.507 11.794 41.070 1.00 41.53 92 GLY A C 1
ATOM 758 O O . GLY A 1 92 ? -2.385 12.649 41.012 1.00 41.53 92 GLY A O 1
ATOM 759 N N . LEU A 1 93 ? -1.768 10.480 41.147 1.00 37.50 93 LEU A N 1
ATOM 760 C CA . LEU A 1 93 ? -3.093 9.852 41.116 1.00 37.50 93 LEU A CA 1
ATOM 761 C C . LEU A 1 93 ? -3.611 9.418 42.508 1.00 37.50 93 LEU A C 1
ATOM 763 O O . LEU A 1 93 ? -4.761 9.007 42.614 1.00 37.50 93 LEU A O 1
ATOM 767 N N . GLU A 1 94 ? -2.836 9.538 43.598 1.00 29.45 94 GLU A N 1
ATOM 768 C CA . GLU A 1 94 ? -3.276 9.069 44.934 1.00 29.45 94 GLU A CA 1
ATOM 769 C C . GLU A 1 94 ? -4.179 10.047 45.712 1.00 29.45 94 GLU A C 1
ATOM 771 O O . GLU A 1 94 ? -4.714 9.691 46.763 1.00 29.45 94 GLU A O 1
ATOM 776 N N . SER A 1 95 ? -4.447 11.250 45.199 1.00 31.33 95 SER A N 1
ATOM 777 C CA . SER A 1 95 ? -5.452 12.147 45.785 1.00 31.33 95 SER A CA 1
ATOM 778 C C . SER A 1 95 ? -6.683 12.257 44.888 1.00 31.33 95 SER A C 1
ATOM 780 O O . SER A 1 95 ? -6.847 13.238 44.163 1.00 31.33 95 SER A O 1
ATOM 782 N N . GLY A 1 96 ? -7.579 11.269 44.947 1.00 32.59 96 GLY A N 1
ATOM 783 C CA . GLY A 1 96 ? -8.904 11.455 44.363 1.00 32.59 96 GLY A CA 1
ATOM 784 C C . GLY A 1 96 ? -9.767 10.213 44.196 1.00 32.59 96 GLY A C 1
ATOM 785 O O . GLY A 1 96 ? -9.988 9.771 43.077 1.00 32.59 96 GLY A O 1
ATOM 786 N N . LYS A 1 97 ? -10.462 9.792 45.262 1.00 33.59 97 LYS A N 1
ATOM 787 C CA . LYS A 1 97 ? -11.863 9.341 45.119 1.00 33.59 97 LYS A CA 1
ATOM 788 C C . LYS A 1 97 ? -12.740 10.549 44.758 1.00 33.59 97 LYS A C 1
ATOM 790 O O . LYS A 1 97 ? -13.653 10.923 45.491 1.00 33.59 97 LYS A O 1
ATOM 795 N N . THR A 1 98 ? -12.412 11.218 43.663 1.00 32.69 98 THR A N 1
ATOM 796 C CA . THR A 1 98 ? -13.175 12.352 43.164 1.00 32.69 98 THR A CA 1
ATOM 797 C C . THR A 1 98 ? -14.180 11.772 42.188 1.00 32.69 98 THR A C 1
ATOM 799 O O . THR A 1 98 ? -13.791 11.125 41.219 1.00 32.69 98 THR A O 1
ATOM 802 N N . LEU A 1 99 ? -15.473 11.957 42.473 1.00 37.62 99 LEU A N 1
ATOM 803 C CA . LEU A 1 99 ? -16.539 11.698 41.509 1.00 37.62 99 LEU A CA 1
ATOM 804 C C . LEU A 1 99 ? -16.108 12.226 40.138 1.00 37.62 99 LEU A C 1
ATOM 806 O O . LEU A 1 99 ? -15.730 13.394 40.033 1.00 37.62 99 LEU A O 1
ATOM 810 N N . ILE A 1 100 ? -16.161 11.358 39.127 1.00 42.78 100 ILE A N 1
ATOM 811 C CA . ILE A 1 100 ? -15.899 11.686 37.726 1.00 42.78 100 ILE A CA 1
ATOM 812 C C . ILE A 1 100 ? -16.785 12.881 37.373 1.00 42.78 100 ILE A C 1
ATOM 814 O O . ILE A 1 100 ? -17.998 12.736 37.227 1.00 42.78 100 ILE A O 1
ATOM 818 N N . LYS A 1 101 ? -16.195 14.079 37.325 1.00 42.47 101 LYS A N 1
ATOM 819 C CA . LYS A 1 101 ? -16.882 15.273 36.832 1.00 42.47 101 LYS A CA 1
ATOM 820 C C . LYS A 1 101 ? -17.079 15.122 35.330 1.00 42.47 101 LYS A C 1
ATOM 822 O O . LYS A 1 101 ? -16.240 14.524 34.657 1.00 42.47 101 LYS A O 1
ATOM 827 N N . ASP A 1 102 ? -18.187 15.675 34.844 1.00 46.06 102 ASP A N 1
ATOM 828 C CA . ASP A 1 102 ? -18.577 15.738 33.435 1.00 46.06 102 ASP A CA 1
ATOM 829 C C . ASP A 1 102 ? -17.357 15.976 32.540 1.00 46.06 102 ASP A C 1
ATOM 831 O O . ASP A 1 102 ? -16.802 17.076 32.489 1.00 46.06 102 ASP A O 1
ATOM 835 N N . THR A 1 103 ? -16.887 14.925 31.868 1.00 53.56 103 THR A N 1
ATOM 836 C CA . THR A 1 103 ? -15.696 15.011 31.025 1.00 53.56 103 THR A CA 1
ATOM 837 C C . THR A 1 103 ? -16.104 15.662 29.708 1.00 53.56 103 THR A C 1
ATOM 839 O O . THR A 1 103 ? -16.451 14.998 28.733 1.00 53.56 103 THR A O 1
ATOM 842 N N . ILE A 1 104 ? -16.146 16.994 29.688 1.00 58.03 104 ILE A N 1
ATOM 843 C CA . ILE A 1 104 ? -16.573 17.752 28.510 1.00 58.03 104 ILE A CA 1
ATOM 844 C C . ILE A 1 104 ? -15.503 17.625 27.422 1.00 58.03 104 ILE A C 1
ATOM 846 O O . ILE A 1 104 ? -14.358 18.040 27.595 1.00 58.03 104 ILE A O 1
ATOM 850 N N . ALA A 1 105 ? -15.890 17.081 26.268 1.00 58.84 105 ALA A N 1
ATOM 851 C CA . ALA A 1 105 ? -15.001 16.951 25.121 1.00 58.84 105 ALA A CA 1
ATOM 852 C C . ALA A 1 105 ? -14.491 18.332 24.645 1.00 58.84 105 ALA A C 1
ATOM 854 O O . ALA A 1 105 ? -15.318 19.203 24.341 1.00 58.84 105 ALA A O 1
ATOM 855 N N . PRO A 1 106 ? -13.166 18.536 24.480 1.00 62.47 106 PRO A N 1
ATOM 856 C CA . PRO A 1 106 ? -12.621 19.796 23.982 1.00 62.47 106 PRO A CA 1
ATOM 857 C C . PRO A 1 106 ? -13.189 20.142 22.599 1.00 62.47 106 PRO A C 1
ATOM 859 O O . PRO A 1 106 ? -13.355 19.274 21.735 1.00 62.47 106 PRO A O 1
ATOM 862 N N . SER A 1 107 ? -13.487 21.419 22.370 1.00 65.44 107 SER A N 1
ATOM 863 C CA . SER A 1 107 ? -14.063 21.919 21.119 1.00 65.44 107 SER A CA 1
ATOM 864 C C . SER A 1 107 ? -13.250 23.094 20.566 1.00 65.44 107 SER A C 1
ATOM 866 O O . SER A 1 107 ? -12.585 23.773 21.343 1.00 65.44 107 SER A O 1
ATOM 868 N N . PRO A 1 108 ? -13.353 23.424 19.265 1.00 56.09 108 PRO A N 1
ATOM 869 C CA . PRO A 1 108 ? -12.690 24.608 18.707 1.00 56.09 108 PRO A CA 1
ATOM 870 C C . PRO A 1 108 ? -13.120 25.939 19.356 1.00 56.09 108 PRO A C 1
ATOM 872 O O . PRO A 1 108 ? -12.456 26.953 19.162 1.00 56.09 108 PRO A O 1
ATOM 875 N N . ALA A 1 109 ? -14.247 25.951 20.081 1.00 53.25 109 ALA A N 1
ATOM 876 C CA . ALA A 1 109 ? -14.813 27.125 20.745 1.00 53.25 109 ALA A CA 1
ATOM 877 C C . ALA A 1 109 ? -14.411 27.251 22.230 1.00 53.25 109 ALA A C 1
ATOM 879 O O . ALA A 1 109 ? -14.696 28.270 22.851 1.00 53.25 109 ALA A O 1
ATOM 880 N N . SER A 1 110 ? -13.750 26.241 22.803 1.00 54.06 110 SER A N 1
ATOM 881 C CA . SER A 1 110 ? -13.321 26.201 24.204 1.00 54.06 110 SER A CA 1
ATOM 882 C C . SER A 1 110 ? -11.817 25.931 24.258 1.00 54.06 110 SER A C 1
ATOM 884 O O . SER A 1 110 ? -11.361 24.969 23.646 1.00 54.06 110 SER A O 1
ATOM 886 N N . ASN A 1 111 ? -11.035 26.738 24.985 1.00 43.41 111 ASN A N 1
ATOM 887 C CA . ASN A 1 111 ? -9.607 26.453 25.180 1.00 43.41 111 ASN A CA 1
ATOM 888 C C . ASN A 1 111 ? -9.449 25.016 25.702 1.00 43.41 111 ASN A C 1
ATOM 890 O O . ASN A 1 111 ? -10.076 24.658 26.697 1.00 43.41 111 ASN A O 1
ATOM 894 N N . ALA A 1 112 ? -8.649 24.189 25.026 1.00 42.28 112 ALA A N 1
ATOM 895 C CA . ALA A 1 112 ? -8.369 22.835 25.482 1.00 42.28 112 ALA A CA 1
ATOM 896 C C . ALA A 1 112 ? -7.527 22.915 26.765 1.00 42.28 112 ALA A C 1
ATOM 898 O O . ALA A 1 112 ? -6.328 23.186 26.702 1.00 42.28 112 ALA A O 1
ATOM 899 N N . SER A 1 113 ? -8.147 22.740 27.933 1.00 41.34 113 SER A N 1
ATOM 900 C CA . SER A 1 113 ? -7.414 22.527 29.178 1.00 41.34 113 SER A CA 1
ATOM 901 C C . SER A 1 113 ? -6.962 21.072 29.246 1.00 41.34 113 SER A C 1
ATOM 903 O O . SER A 1 113 ? -7.757 20.157 29.037 1.00 41.34 113 SER A O 1
ATOM 905 N N . SER A 1 114 ? -5.684 20.860 29.548 1.00 39.59 114 SER A N 1
ATOM 906 C CA . SER A 1 114 ? -5.146 19.573 29.984 1.00 39.59 114 SER A CA 1
ATOM 907 C C . SER A 1 114 ? -5.644 19.296 31.404 1.00 39.59 114 SER A C 1
ATOM 909 O O . SER A 1 114 ? -4.939 19.565 32.374 1.00 39.59 114 SER A O 1
ATOM 911 N N . ASP A 1 115 ? -6.901 18.888 31.542 1.00 41.38 115 ASP A N 1
ATOM 912 C CA . ASP A 1 115 ? -7.397 18.386 32.819 1.00 41.38 115 ASP A CA 1
ATOM 913 C C . ASP A 1 115 ? -7.014 16.899 32.910 1.00 41.38 115 ASP A C 1
ATOM 915 O O . ASP A 1 115 ? -7.490 16.076 32.126 1.00 41.38 115 ASP A O 1
ATOM 919 N N . ASP A 1 116 ? -6.080 16.584 33.812 1.00 41.94 116 ASP A N 1
ATOM 920 C CA . ASP A 1 116 ? -5.500 15.250 34.035 1.00 41.94 116 ASP A CA 1
ATOM 921 C C . ASP A 1 116 ? -6.438 14.310 34.827 1.00 41.94 116 ASP A C 1
ATOM 923 O O . ASP A 1 116 ? -6.047 13.210 35.211 1.00 41.94 116 ASP A O 1
ATOM 927 N N . SER A 1 117 ? -7.694 14.704 35.056 1.00 49.34 117 SER A N 1
ATOM 928 C CA . SER A 1 117 ? -8.711 13.942 35.797 1.00 49.34 117 SER A CA 1
ATOM 929 C C . SER A 1 117 ? -9.340 12.783 34.998 1.00 49.34 117 SER A C 1
ATOM 931 O O . SER A 1 117 ? -10.547 12.546 35.057 1.00 49.34 117 SER A O 1
ATOM 933 N N . PHE A 1 118 ? -8.528 12.042 34.239 1.00 51.88 118 PHE A N 1
ATOM 934 C CA . PHE A 1 118 ? -8.974 10.877 33.471 1.00 51.88 118 PHE A CA 1
ATOM 935 C C . PHE A 1 118 ? -8.617 9.566 34.192 1.00 51.88 118 PHE A C 1
ATOM 937 O O . PHE A 1 118 ? -7.466 9.430 34.615 1.00 51.88 118 PHE A O 1
ATOM 944 N N . PRO A 1 119 ? -9.539 8.584 34.294 1.00 54.59 119 PRO A N 1
ATOM 945 C CA . PRO A 1 119 ? -9.202 7.249 34.783 1.00 54.59 119 PRO A CA 1
ATOM 946 C C . PRO A 1 119 ? -8.072 6.640 33.947 1.00 54.59 119 PRO A C 1
ATOM 948 O O . PRO A 1 119 ? -8.003 6.838 32.731 1.00 54.59 119 PRO A O 1
ATOM 951 N N . SER A 1 120 ? -7.166 5.905 34.581 1.00 56.16 120 SER A N 1
ATOM 952 C CA . SER A 1 120 ? -6.102 5.208 33.861 1.00 56.16 120 SER A CA 1
ATOM 953 C C . SER A 1 120 ? -6.681 4.130 32.936 1.00 56.16 120 SER A C 1
ATOM 955 O O . SER A 1 120 ? -7.732 3.552 33.205 1.00 56.16 120 SER A O 1
ATOM 957 N N . GLU A 1 121 ? -5.981 3.829 31.840 1.00 57.06 121 GLU A N 1
ATOM 958 C CA . GLU A 1 121 ? -6.382 2.789 30.877 1.00 57.06 121 GLU A CA 1
ATOM 959 C C . GLU A 1 121 ? -6.638 1.444 31.571 1.00 57.06 121 GLU A C 1
ATOM 961 O O . GLU A 1 121 ? -7.666 0.819 31.333 1.00 57.06 121 GLU A O 1
ATOM 966 N N . ARG A 1 122 ? -5.795 1.087 32.552 1.00 57.97 122 ARG A N 1
ATOM 967 C CA . ARG A 1 122 ? -5.967 -0.114 33.382 1.00 57.97 122 ARG A CA 1
ATOM 968 C C . ARG A 1 122 ? -7.227 -0.091 34.239 1.00 57.97 122 ARG A C 1
ATOM 970 O O . ARG A 1 122 ? -7.829 -1.136 34.436 1.00 57.97 122 ARG A O 1
ATOM 977 N N . GLU A 1 123 ? -7.627 1.063 34.774 1.00 63.12 123 GLU A N 1
ATOM 978 C CA . GLU A 1 123 ? -8.874 1.171 35.544 1.00 63.12 123 GLU A CA 1
ATOM 979 C C . GLU A 1 123 ? -10.090 0.990 34.637 1.00 63.12 123 GLU A C 1
ATOM 981 O O . GLU A 1 123 ? -11.038 0.305 35.015 1.00 63.12 123 GLU A O 1
ATOM 986 N N . ILE A 1 124 ? -10.053 1.548 33.423 1.00 64.00 124 ILE A N 1
ATOM 987 C CA . ILE A 1 124 ? -11.137 1.378 32.450 1.00 64.00 124 ILE A CA 1
ATOM 988 C C . ILE A 1 124 ? -11.197 -0.075 31.965 1.00 64.00 124 ILE A C 1
ATOM 990 O O . ILE A 1 124 ? -12.287 -0.639 31.903 1.00 64.00 124 ILE A O 1
ATOM 994 N N . GLU A 1 125 ? -10.054 -0.698 31.670 1.00 63.53 125 GLU A N 1
ATOM 995 C CA . GLU A 1 125 ? -9.964 -2.112 31.287 1.00 63.53 125 GLU A CA 1
ATOM 996 C C . GLU A 1 125 ? -10.428 -3.045 32.403 1.00 63.53 125 GLU A C 1
ATOM 998 O O . GLU A 1 125 ? -11.197 -3.967 32.142 1.00 63.53 125 GLU A O 1
ATOM 1003 N N . PHE A 1 126 ? -10.017 -2.791 33.647 1.00 64.75 126 PHE A N 1
ATOM 1004 C CA . PHE A 1 126 ? -10.455 -3.566 34.802 1.00 64.75 126 PHE A CA 1
ATOM 1005 C C . PHE A 1 126 ? -11.978 -3.504 34.948 1.00 64.75 126 PHE A C 1
ATOM 1007 O O . PHE A 1 126 ? -12.635 -4.546 34.947 1.00 64.75 126 PHE A O 1
ATOM 1014 N N . ILE A 1 127 ? -12.545 -2.293 34.959 1.00 67.12 127 ILE A N 1
ATOM 1015 C CA . ILE A 1 127 ? -13.994 -2.089 35.041 1.00 67.12 127 ILE A CA 1
ATOM 1016 C C . ILE A 1 127 ? -14.712 -2.758 33.853 1.00 67.12 127 ILE A C 1
ATOM 1018 O O . ILE A 1 127 ? -15.723 -3.432 34.040 1.00 67.12 127 ILE A O 1
ATOM 1022 N N . ALA A 1 128 ? -14.193 -2.616 32.631 1.00 65.25 128 ALA A N 1
ATOM 1023 C CA . ALA A 1 128 ? -14.773 -3.245 31.446 1.00 65.25 128 ALA A CA 1
ATOM 1024 C C . ALA A 1 128 ? -14.703 -4.781 31.502 1.00 65.25 128 ALA A C 1
ATOM 1026 O O . ALA A 1 128 ? -15.645 -5.447 31.074 1.00 65.25 128 ALA A O 1
ATOM 1027 N N . SER A 1 129 ? -13.623 -5.346 32.046 1.00 64.00 129 SER A N 1
ATOM 1028 C CA . SER A 1 129 ? -13.427 -6.793 32.173 1.00 64.00 129 SER A CA 1
ATOM 1029 C C . SER A 1 129 ? -14.343 -7.427 33.225 1.00 64.00 129 SER A C 1
ATOM 1031 O O . SER A 1 129 ? -14.907 -8.492 32.972 1.00 64.00 129 SER A O 1
ATOM 1033 N N . GLU A 1 130 ? -14.565 -6.759 34.364 1.00 67.94 130 GLU A N 1
ATOM 1034 C CA . GLU A 1 130 ? -15.541 -7.201 35.368 1.00 67.94 130 GLU A CA 1
ATOM 1035 C C . GLU A 1 130 ? -16.952 -7.246 34.778 1.00 67.94 130 GLU A C 1
ATOM 1037 O O . GLU A 1 130 ? -17.687 -8.214 34.980 1.00 67.94 130 GLU A O 1
ATOM 1042 N N . GLU A 1 131 ? -17.325 -6.225 34.005 1.00 71.06 131 GLU A N 1
ATOM 1043 C CA . GLU A 1 131 ? -18.646 -6.161 33.383 1.00 71.06 131 GLU A CA 1
ATOM 1044 C C . GLU A 1 131 ? -18.808 -7.149 32.218 1.00 71.06 131 GLU A C 1
ATOM 1046 O O . GLU A 1 131 ? -19.898 -7.692 32.030 1.00 71.06 131 GLU A O 1
ATOM 1051 N N . ALA A 1 132 ? -17.737 -7.436 31.468 1.00 61.88 132 ALA A N 1
ATOM 1052 C CA . ALA A 1 132 ? -17.741 -8.406 30.370 1.00 61.88 132 ALA A CA 1
ATOM 1053 C C . ALA A 1 132 ? -17.876 -9.864 30.847 1.00 61.88 132 ALA A C 1
ATOM 1055 O O . ALA A 1 132 ? -18.463 -10.685 30.143 1.00 61.88 132 ALA A O 1
ATOM 1056 N N . ASN A 1 133 ? -17.368 -10.187 32.040 1.00 61.16 133 ASN A N 1
ATOM 1057 C CA . ASN A 1 133 ? -17.417 -11.540 32.607 1.00 61.16 133 ASN A CA 1
ATOM 1058 C C . ASN A 1 133 ? -18.763 -11.899 33.247 1.00 61.16 133 ASN A C 1
ATOM 1060 O O . ASN A 1 133 ? -18.959 -13.026 33.709 1.00 61.16 133 ASN A O 1
ATOM 1064 N N . ALA A 1 134 ? -19.704 -10.961 33.299 1.00 68.75 134 ALA A N 1
ATOM 1065 C CA . ALA A 1 134 ? -20.974 -11.212 33.936 1.00 68.75 134 ALA A CA 1
ATOM 1066 C C . ALA A 1 134 ? -21.964 -11.967 33.041 1.00 68.75 134 ALA A C 1
ATOM 1068 O O . ALA A 1 134 ? -22.191 -11.633 31.879 1.00 68.75 134 ALA A O 1
ATOM 1069 N N . THR A 1 135 ? -22.621 -12.972 33.613 1.00 74.00 135 THR A N 1
ATOM 1070 C CA . THR A 1 135 ? -23.553 -13.842 32.895 1.00 74.00 135 THR A CA 1
ATOM 1071 C C . THR A 1 135 ? -24.900 -13.168 32.638 1.00 74.00 135 THR A C 1
ATOM 1073 O O . THR A 1 135 ? -25.607 -12.758 33.561 1.00 74.00 135 THR A O 1
ATOM 1076 N N . PHE A 1 136 ? -25.294 -13.103 31.364 1.00 82.75 136 PHE A N 1
ATOM 1077 C CA . PHE A 1 136 ? -26.665 -12.788 30.967 1.00 82.75 136 PHE A CA 1
ATOM 1078 C C . PHE A 1 136 ? -27.578 -14.016 31.120 1.00 82.75 136 PHE A C 1
ATOM 1080 O O . PHE A 1 136 ? -27.123 -15.146 30.920 1.00 82.75 136 PHE A O 1
ATOM 1087 N N . PRO A 1 137 ? -28.881 -13.822 31.397 1.00 86.25 137 PRO A N 1
ATOM 1088 C CA . PRO A 1 137 ? -29.866 -14.887 31.236 1.00 86.25 137 PRO A CA 1
ATOM 1089 C C . PRO A 1 137 ? -29.891 -15.410 29.799 1.00 86.25 137 PRO A C 1
ATOM 1091 O O . PRO A 1 137 ? -29.611 -14.667 28.856 1.00 86.25 137 PRO A O 1
ATOM 1094 N N . ALA A 1 138 ? -30.307 -16.667 29.631 1.00 86.75 138 ALA A N 1
ATOM 1095 C CA . ALA A 1 138 ? -30.326 -17.348 28.336 1.00 86.75 138 ALA A CA 1
ATOM 1096 C C . ALA A 1 138 ? -31.097 -16.578 27.243 1.00 86.75 138 ALA A C 1
ATOM 1098 O O . ALA A 1 138 ? -30.612 -16.484 26.118 1.00 86.75 138 ALA A O 1
ATOM 1099 N N . GLU A 1 139 ? -32.246 -15.976 27.581 1.00 88.50 139 GLU A N 1
ATOM 1100 C CA . GLU A 1 139 ? -33.053 -15.176 26.642 1.00 88.50 139 GLU A CA 1
ATOM 1101 C C . GLU A 1 139 ? -32.254 -13.985 26.085 1.00 88.50 139 GLU A C 1
ATOM 1103 O O . GLU A 1 139 ? -32.125 -13.829 24.873 1.00 88.50 139 GLU A O 1
ATOM 1108 N N . ILE A 1 140 ? -31.644 -13.181 26.962 1.00 88.19 140 ILE A N 1
ATOM 1109 C CA . ILE A 1 140 ? -30.867 -11.999 26.554 1.00 88.19 140 ILE A CA 1
ATOM 1110 C C . ILE A 1 140 ? -29.597 -12.401 25.826 1.00 88.19 140 ILE A C 1
ATOM 1112 O O . ILE A 1 140 ? -29.241 -11.766 24.838 1.00 88.19 140 ILE A O 1
ATOM 1116 N N . LYS A 1 141 ? -28.932 -13.468 26.275 1.00 89.06 141 LYS A N 1
ATOM 1117 C CA . LYS A 1 141 ? -27.745 -13.991 25.602 1.00 89.06 141 LYS A CA 1
ATOM 1118 C C . LYS A 1 141 ? -28.053 -14.349 24.144 1.00 89.06 141 LYS A C 1
ATOM 1120 O O . LYS A 1 141 ? -27.338 -13.904 23.254 1.00 89.06 141 LYS A O 1
ATOM 1125 N N . SER A 1 142 ? -29.155 -15.061 23.896 1.00 92.06 142 SER A N 1
ATOM 1126 C CA . SER A 1 142 ? -29.585 -15.428 22.540 1.00 92.06 142 SER A CA 1
ATOM 1127 C C . SER A 1 142 ? -29.932 -14.209 21.673 1.00 92.06 142 SER A C 1
ATOM 1129 O O . SER A 1 142 ? -29.588 -14.162 20.490 1.00 92.06 142 SER A O 1
ATOM 1131 N N . ILE A 1 143 ? -30.587 -13.193 22.247 1.00 92.62 143 ILE A N 1
ATOM 1132 C CA . ILE A 1 143 ? -30.867 -11.938 21.535 1.00 92.62 143 ILE A CA 1
ATOM 1133 C C . ILE A 1 143 ? -29.558 -11.216 21.188 1.00 92.62 143 ILE A C 1
ATOM 1135 O O . ILE A 1 143 ? -29.379 -10.809 20.042 1.00 92.62 143 ILE A O 1
ATOM 1139 N N . LEU A 1 144 ? -28.624 -11.095 22.136 1.00 90.50 144 LEU A N 1
ATOM 1140 C CA . LEU A 1 144 ? -27.328 -10.444 21.919 1.00 90.50 144 LEU A CA 1
ATOM 1141 C C . LEU A 1 144 ? -26.486 -11.168 20.864 1.00 90.50 144 LEU A C 1
ATOM 1143 O O . LEU A 1 144 ? -25.884 -10.508 20.022 1.00 90.50 144 LEU A O 1
ATOM 1147 N N . GLU A 1 145 ? -26.476 -12.501 20.851 1.00 90.00 145 GLU A N 1
ATOM 1148 C CA . GLU A 1 145 ? -25.813 -13.283 19.800 1.00 90.00 145 GLU A CA 1
ATOM 1149 C C . GLU A 1 145 ? -26.373 -12.938 18.415 1.00 90.00 145 GLU A C 1
ATOM 1151 O O . GLU A 1 145 ? -25.607 -12.695 17.483 1.00 90.00 145 GLU A O 1
ATOM 1156 N N . ARG A 1 146 ? -27.700 -12.829 18.272 1.00 91.69 146 ARG A N 1
ATOM 1157 C CA . ARG A 1 146 ? -28.322 -12.404 17.006 1.00 91.69 146 ARG A CA 1
ATOM 1158 C C . ARG A 1 146 ? -28.025 -10.947 16.658 1.00 91.69 146 ARG A C 1
ATOM 1160 O O . ARG A 1 146 ? -27.740 -10.662 15.498 1.00 91.69 146 ARG A O 1
ATOM 1167 N N . VAL A 1 147 ? -28.033 -10.041 17.638 1.00 91.19 147 VAL A N 1
ATOM 1168 C CA . VAL A 1 147 ? -27.641 -8.634 17.442 1.00 91.19 147 VAL A CA 1
ATOM 1169 C C . VAL A 1 147 ? -26.222 -8.559 16.886 1.00 91.19 147 VAL A C 1
ATOM 1171 O O . VAL A 1 147 ? -26.008 -7.939 15.850 1.00 91.19 147 VAL A O 1
ATOM 1174 N N . TRP A 1 148 ? -25.253 -9.225 17.507 1.00 88.69 148 TRP A N 1
ATOM 1175 C CA . TRP A 1 148 ? -23.860 -9.134 17.073 1.00 88.69 148 TRP A CA 1
ATOM 1176 C C . TRP A 1 148 ? -23.576 -9.913 15.781 1.00 88.69 148 TRP A C 1
ATOM 1178 O O . TRP A 1 148 ? -22.739 -9.478 14.990 1.00 88.69 148 TRP A O 1
ATOM 1188 N N . ASN A 1 149 ? -24.316 -10.993 15.505 1.00 86.62 149 ASN A N 1
ATOM 1189 C CA . ASN A 1 149 ? -24.210 -11.739 14.246 1.00 86.62 149 ASN A CA 1
ATOM 1190 C C . ASN A 1 149 ? -24.822 -11.007 13.043 1.00 86.62 149 ASN A C 1
ATOM 1192 O O . ASN A 1 149 ? -24.312 -11.169 11.934 1.00 86.62 149 ASN A O 1
ATOM 1196 N N . SER A 1 150 ? -25.830 -10.151 13.254 1.00 85.12 150 SER A N 1
ATOM 1197 C CA . SER A 1 150 ? -26.460 -9.346 12.188 1.00 85.12 150 SER A CA 1
ATOM 1198 C C . SER A 1 150 ? -25.511 -8.355 11.498 1.00 85.12 150 SER A C 1
ATOM 1200 O O . SER A 1 150 ? -25.827 -7.758 10.472 1.00 85.12 150 SER A O 1
ATOM 1202 N N . ARG A 1 151 ? -24.292 -8.194 12.028 1.00 79.25 151 ARG A N 1
ATOM 1203 C CA . ARG A 1 151 ? -23.196 -7.527 11.324 1.00 79.25 151 ARG A CA 1
ATOM 1204 C C . ARG A 1 151 ? -22.925 -8.166 9.957 1.00 79.25 151 ARG A C 1
ATOM 1206 O O . ARG A 1 151 ? -22.679 -7.443 9.003 1.00 79.25 151 ARG A O 1
ATOM 1213 N N . LYS A 1 152 ? -22.968 -9.501 9.861 1.00 72.56 152 LYS A N 1
ATOM 1214 C CA . LYS A 1 152 ? -22.595 -10.236 8.639 1.00 72.56 152 LYS A CA 1
ATOM 1215 C C . LYS A 1 152 ? -23.628 -10.121 7.520 1.00 72.56 152 LYS A C 1
ATOM 1217 O O . LYS A 1 152 ? -23.269 -10.230 6.356 1.00 72.56 152 LYS A O 1
ATOM 1222 N N . ASP A 1 153 ? -24.896 -9.948 7.875 1.00 73.00 153 ASP A N 1
ATOM 1223 C CA . ASP A 1 153 ? -26.020 -9.903 6.933 1.00 73.00 153 ASP A CA 1
ATOM 1224 C C . ASP A 1 153 ? -26.555 -8.478 6.696 1.00 73.00 153 ASP A C 1
ATOM 1226 O O . ASP A 1 153 ? -27.440 -8.279 5.864 1.00 73.00 153 ASP A O 1
ATOM 1230 N N . GLY A 1 154 ? -26.019 -7.479 7.409 1.00 73.56 154 GLY A N 1
ATOM 1231 C CA . GLY A 1 154 ? -26.400 -6.074 7.272 1.00 73.56 154 GLY A CA 1
ATOM 1232 C C . GLY A 1 154 ? -27.800 -5.745 7.800 1.00 73.56 154 GLY A C 1
ATOM 1233 O O . GLY A 1 154 ? -28.341 -4.692 7.459 1.00 73.56 154 GLY A O 1
ATOM 1234 N N . SER A 1 155 ? -28.407 -6.605 8.630 1.00 84.00 155 SER A N 1
ATOM 1235 C CA . SER A 1 155 ? -29.816 -6.489 9.040 1.00 84.00 155 SER A CA 1
ATOM 1236 C C . SER A 1 155 ? -30.055 -6.368 10.564 1.00 84.00 155 SER A C 1
ATOM 1238 O O . SER A 1 155 ? -30.923 -7.038 11.131 1.00 84.00 155 SER A O 1
ATOM 1240 N N . PRO A 1 156 ? -29.392 -5.434 11.278 1.00 87.62 156 PRO A N 1
ATOM 1241 C CA . PRO A 1 156 ? -29.450 -5.361 12.744 1.00 87.62 156 PRO A CA 1
ATOM 1242 C C . PRO A 1 156 ? -30.792 -4.893 13.330 1.00 87.62 156 PRO A C 1
ATOM 1244 O O . PRO A 1 156 ? -30.967 -4.877 14.547 1.00 87.62 156 PRO A O 1
ATOM 1247 N N . GLY A 1 157 ? -31.756 -4.490 12.498 1.00 89.31 157 GLY A N 1
ATOM 1248 C CA . GLY A 1 157 ? -33.002 -3.861 12.942 1.00 89.31 157 GLY A CA 1
ATOM 1249 C C . GLY A 1 157 ? -33.885 -4.744 13.829 1.00 89.31 157 GLY A C 1
ATOM 1250 O O . GLY A 1 157 ? -34.296 -4.292 14.897 1.00 89.31 157 GLY A O 1
ATOM 1251 N N . SER A 1 158 ? -34.169 -5.983 13.404 1.00 91.81 158 SER A N 1
ATOM 1252 C CA . SER A 1 158 ? -35.052 -6.889 14.162 1.00 91.81 158 SER A CA 1
ATOM 1253 C C . SER A 1 158 ? -34.438 -7.296 15.504 1.00 91.81 158 SER A C 1
ATOM 1255 O O . SER A 1 158 ? -35.077 -7.056 16.529 1.00 91.81 158 SER A O 1
ATOM 1257 N N . PRO A 1 159 ? -33.184 -7.794 15.560 1.00 92.50 159 PRO A N 1
ATOM 1258 C CA . PRO A 1 159 ? -32.591 -8.210 16.831 1.00 92.50 159 PRO A CA 1
ATOM 1259 C C . PRO A 1 159 ? -32.451 -7.061 17.840 1.00 92.50 159 PRO A C 1
ATOM 1261 O O . PRO A 1 159 ? -32.645 -7.264 19.037 1.00 92.50 159 PRO A O 1
ATOM 1264 N N . ILE A 1 160 ? -32.155 -5.838 17.375 1.00 94.25 160 ILE A N 1
ATOM 1265 C CA . ILE A 1 160 ? -32.086 -4.657 18.251 1.00 94.25 160 ILE A CA 1
ATOM 1266 C C . ILE A 1 160 ? -33.458 -4.336 18.849 1.00 94.25 160 ILE A C 1
ATOM 1268 O O . ILE A 1 160 ? -33.545 -4.038 20.038 1.00 94.25 160 ILE A O 1
ATOM 1272 N N . LYS A 1 161 ? -34.533 -4.422 18.058 1.00 94.12 161 LYS A N 1
ATOM 1273 C CA . LYS A 1 161 ? -35.895 -4.182 18.551 1.00 94.12 161 LYS A CA 1
ATOM 1274 C C . LYS A 1 161 ? -36.309 -5.226 19.592 1.00 94.12 161 LYS A C 1
ATOM 1276 O O . LYS A 1 161 ? -36.869 -4.879 20.627 1.00 94.12 161 LYS A O 1
ATOM 1281 N N . GLU A 1 162 ? -35.972 -6.490 19.360 1.00 94.12 162 GLU A N 1
ATOM 1282 C CA . GLU A 1 162 ? -36.217 -7.567 20.325 1.00 94.12 162 GLU A CA 1
ATOM 1283 C C . GLU A 1 162 ? -35.461 -7.336 21.645 1.00 94.12 162 GLU A C 1
ATOM 1285 O O . GLU A 1 162 ? -35.997 -7.595 22.726 1.00 94.12 162 GLU A O 1
ATOM 1290 N N . LEU A 1 163 ? -34.241 -6.787 21.578 1.00 94.19 163 LEU A N 1
ATOM 1291 C CA . LEU A 1 163 ? -33.485 -6.385 22.765 1.00 94.19 163 LEU A CA 1
ATOM 1292 C C . LEU A 1 163 ? -34.178 -5.242 23.520 1.00 94.19 163 LEU A C 1
ATOM 1294 O O . LEU A 1 163 ? -34.270 -5.305 24.746 1.00 94.19 163 LEU A O 1
ATOM 1298 N N . GLU A 1 164 ? -34.701 -4.231 22.817 1.00 94.06 164 GLU A N 1
ATOM 1299 C CA . GLU A 1 164 ? -35.492 -3.151 23.428 1.00 94.06 164 GLU A CA 1
ATOM 1300 C C . GLU A 1 164 ? -36.719 -3.701 24.163 1.00 94.06 164 GLU A C 1
ATOM 1302 O O . GLU A 1 164 ? -36.933 -3.387 25.334 1.00 94.06 164 GLU A O 1
ATOM 1307 N N . GLU A 1 165 ? -37.489 -4.570 23.509 1.00 93.94 165 GLU A N 1
ATOM 1308 C CA . GLU A 1 165 ? -38.690 -5.182 24.084 1.00 93.94 165 GLU A CA 1
ATOM 1309 C C . GLU A 1 165 ? -38.356 -6.056 25.304 1.00 93.94 165 GLU A C 1
ATOM 1311 O O . GLU A 1 165 ? -39.067 -6.029 26.313 1.00 93.94 165 GLU A O 1
ATOM 1316 N N . CYS A 1 166 ? -37.252 -6.807 25.255 1.00 91.06 166 CYS A N 1
ATOM 1317 C CA . CYS A 1 166 ? -36.771 -7.597 26.387 1.00 91.06 166 CYS A CA 1
ATOM 1318 C C . CYS A 1 166 ? -36.355 -6.709 27.574 1.00 91.06 166 CYS A C 1
ATOM 1320 O O . CYS A 1 166 ? -36.721 -6.999 28.716 1.00 91.06 166 CYS A O 1
ATOM 1322 N N . ILE A 1 167 ? -35.654 -5.599 27.316 1.00 90.75 167 ILE A N 1
ATOM 1323 C CA . ILE A 1 167 ? -35.266 -4.607 28.332 1.00 90.75 167 ILE A CA 1
ATOM 1324 C C . ILE A 1 167 ? -36.503 -3.980 28.982 1.00 90.75 167 ILE A C 1
ATOM 1326 O O . ILE A 1 167 ? -36.568 -3.889 30.208 1.00 90.75 167 ILE A O 1
ATOM 1330 N N . SER A 1 168 ? -37.502 -3.593 28.184 1.00 89.38 168 SER A N 1
ATOM 1331 C CA . SER A 1 168 ? -38.750 -3.004 28.679 1.00 89.38 168 SER A CA 1
ATOM 1332 C C . SER A 1 168 ? -39.547 -3.968 29.561 1.00 89.38 168 SER A C 1
ATOM 1334 O O . SER A 1 168 ? -40.083 -3.546 30.585 1.00 89.38 168 SER A O 1
ATOM 1336 N N . ARG A 1 169 ? -39.584 -5.264 29.214 1.00 89.75 169 ARG A N 1
ATOM 1337 C CA . ARG A 1 169 ? -40.229 -6.310 30.033 1.00 89.75 169 ARG A CA 1
ATOM 1338 C C . ARG A 1 169 ? -39.497 -6.582 31.352 1.00 89.75 169 ARG A C 1
ATOM 1340 O O . ARG A 1 169 ? -40.131 -6.973 32.326 1.00 89.75 169 ARG A O 1
ATOM 1347 N N . ASN A 1 170 ? -38.184 -6.354 31.404 1.00 83.75 170 ASN A N 1
ATOM 1348 C CA . ASN A 1 170 ? -37.315 -6.706 32.532 1.00 83.75 170 ASN A CA 1
ATOM 1349 C C . ASN A 1 170 ? -36.758 -5.475 33.276 1.00 83.75 170 ASN A C 1
ATOM 1351 O O . ASN A 1 170 ? -35.613 -5.469 33.735 1.00 83.75 170 ASN A O 1
ATOM 1355 N N . SER A 1 171 ? -37.572 -4.430 33.429 1.00 77.31 171 SER A N 1
ATOM 1356 C CA . SER A 1 171 ? -37.173 -3.120 33.974 1.00 77.31 171 SER A CA 1
ATOM 1357 C C . SER A 1 171 ? -36.675 -3.118 35.431 1.00 77.31 171 SER A C 1
ATOM 1359 O O . SER A 1 171 ? -36.083 -2.132 35.860 1.00 77.31 171 SER A O 1
ATOM 1361 N N . ASN A 1 172 ? -36.859 -4.210 36.181 1.00 77.88 172 ASN A N 1
ATOM 1362 C CA . ASN A 1 172 ? -36.385 -4.369 37.566 1.00 77.88 172 ASN A CA 1
ATOM 1363 C C . ASN A 1 172 ? -35.267 -5.413 37.723 1.00 77.88 172 ASN A C 1
ATOM 1365 O O . ASN A 1 172 ? -34.931 -5.809 38.838 1.00 77.88 172 ASN A O 1
ATOM 1369 N N . SER A 1 173 ? -34.703 -5.891 36.617 1.00 77.38 173 SER A N 1
ATOM 1370 C CA . SER A 1 173 ? -33.746 -6.988 36.643 1.00 77.38 173 SER A CA 1
ATOM 1371 C C . SER A 1 173 ? -32.305 -6.561 36.996 1.00 77.38 173 SER A C 1
ATOM 1373 O O . SER A 1 173 ? -31.868 -5.496 36.550 1.00 77.38 173 SER A O 1
ATOM 1375 N N . PRO A 1 174 ? -31.505 -7.414 37.680 1.00 74.19 174 PRO A N 1
ATOM 1376 C CA . PRO A 1 174 ? -30.074 -7.183 37.913 1.00 74.19 174 PRO A CA 1
ATOM 1377 C C . PRO A 1 174 ? -29.236 -6.948 36.644 1.00 74.19 174 PRO A C 1
ATOM 1379 O O . PRO A 1 174 ? -28.189 -6.310 36.709 1.00 74.19 174 PRO A O 1
ATOM 1382 N N . PHE A 1 175 ? -29.676 -7.442 35.481 1.00 82.00 175 PHE A N 1
ATOM 1383 C CA . PHE A 1 175 ? -28.947 -7.306 34.210 1.00 82.00 175 PHE A CA 1
ATOM 1384 C C . PHE A 1 175 ? -29.348 -6.070 33.388 1.00 82.00 175 PHE A C 1
ATOM 1386 O O . PHE A 1 175 ? -28.778 -5.841 32.320 1.00 82.00 175 PHE A O 1
ATOM 1393 N N . LEU A 1 176 ? -30.326 -5.277 33.848 1.00 87.00 176 LEU A N 1
ATOM 1394 C CA . LEU A 1 176 ? -30.914 -4.174 33.079 1.00 87.00 176 LEU A CA 1
ATOM 1395 C C . LEU A 1 176 ? -29.860 -3.199 32.547 1.00 87.00 176 LEU A C 1
ATOM 1397 O O . LEU A 1 176 ? -29.874 -2.846 31.369 1.00 87.00 176 LEU A O 1
ATOM 1401 N N . PHE A 1 177 ? -28.946 -2.757 33.413 1.00 88.75 177 PHE A N 1
ATOM 1402 C CA . PHE A 1 177 ? -27.942 -1.758 33.050 1.00 88.75 177 PHE A CA 1
ATOM 1403 C C . PHE A 1 177 ? -26.955 -2.289 32.009 1.00 88.75 177 PHE A C 1
ATOM 1405 O O . PHE A 1 177 ? -26.605 -1.562 31.081 1.00 88.75 177 PHE A O 1
ATOM 1412 N N . ARG A 1 178 ? -26.588 -3.575 32.098 1.00 88.44 178 ARG A N 1
ATOM 1413 C CA . ARG A 1 178 ? -25.746 -4.248 31.098 1.00 88.44 178 ARG A CA 1
ATOM 1414 C C . ARG A 1 178 ? -26.457 -4.362 29.759 1.00 88.44 178 ARG A C 1
ATOM 1416 O O . ARG A 1 178 ? -25.888 -4.001 28.737 1.00 88.44 178 ARG A O 1
ATOM 1423 N N . ALA A 1 179 ? -27.721 -4.784 29.762 1.00 90.00 179 ALA A N 1
ATOM 1424 C CA . ALA A 1 179 ? -28.515 -4.885 28.541 1.00 90.00 179 ALA A CA 1
ATOM 1425 C C . ALA A 1 179 ? -28.701 -3.513 27.865 1.00 90.00 179 ALA A C 1
ATOM 1427 O O . ALA A 1 179 ? -28.543 -3.401 26.652 1.00 90.00 179 ALA A O 1
ATOM 1428 N N . LYS A 1 180 ? -28.949 -2.445 28.640 1.00 92.31 180 LYS A N 1
ATOM 1429 C CA . LYS A 1 180 ? -28.984 -1.065 28.122 1.00 92.31 180 LYS A CA 1
ATOM 1430 C C . LYS A 1 180 ? -27.629 -0.618 27.555 1.00 92.31 180 LYS A C 1
ATOM 1432 O O . LYS A 1 180 ? -27.600 0.060 26.531 1.00 92.31 180 LYS A O 1
ATOM 1437 N N . TYR A 1 181 ? -26.515 -0.991 28.186 1.00 91.38 181 TYR A N 1
ATOM 1438 C CA . TYR A 1 181 ? -25.180 -0.657 27.681 1.00 91.38 181 TYR A CA 1
ATOM 1439 C C . TYR A 1 181 ? -24.894 -1.362 26.345 1.00 91.38 181 TYR A C 1
ATOM 1441 O O . TYR A 1 181 ? -24.450 -0.725 25.391 1.00 91.38 181 TYR A O 1
ATOM 1449 N N . GLU A 1 182 ? -25.237 -2.648 26.230 1.00 91.56 182 GLU A N 1
ATOM 1450 C CA . GLU A 1 182 ? -25.150 -3.400 24.971 1.00 91.56 182 GLU A CA 1
ATOM 1451 C C . GLU A 1 182 ? -26.079 -2.836 23.885 1.00 91.56 182 GLU A C 1
ATOM 1453 O O . GLU A 1 182 ? -25.668 -2.706 22.732 1.00 91.56 182 GLU A O 1
ATOM 1458 N N . LEU A 1 183 ? -27.290 -2.403 24.249 1.00 94.06 183 LEU A N 1
ATOM 1459 C CA . LEU A 1 183 ? -28.209 -1.725 23.333 1.00 94.06 183 LEU A CA 1
ATOM 1460 C C . LEU A 1 183 ? -27.606 -0.422 22.783 1.00 94.06 183 LEU A C 1
ATOM 1462 O O . LEU A 1 183 ? -27.683 -0.161 21.582 1.00 94.06 183 LEU A O 1
ATOM 1466 N N . ALA A 1 184 ? -26.966 0.386 23.635 1.00 93.50 184 ALA A N 1
ATOM 1467 C CA . ALA A 1 184 ? -26.274 1.592 23.190 1.00 93.50 184 ALA A CA 1
ATOM 1468 C C . ALA A 1 184 ? -25.127 1.275 22.217 1.00 93.50 184 ALA A C 1
ATOM 1470 O O . ALA A 1 184 ? -24.987 1.950 21.195 1.00 93.50 184 ALA A O 1
ATOM 1471 N N . LYS A 1 185 ? -24.341 0.223 22.494 1.00 91.38 185 LYS A N 1
ATOM 1472 C CA . LYS A 1 185 ? -23.293 -0.252 21.578 1.00 91.38 185 LYS A CA 1
ATOM 1473 C C . LYS A 1 185 ? -23.878 -0.713 20.244 1.00 91.38 185 LYS A C 1
ATOM 1475 O O . LYS A 1 185 ? -23.292 -0.415 19.210 1.00 91.38 185 LYS A O 1
ATOM 1480 N N . ALA A 1 186 ? -25.015 -1.407 20.242 1.00 90.94 186 ALA A N 1
ATOM 1481 C CA . ALA A 1 186 ? -25.667 -1.858 19.015 1.00 90.94 186 ALA A CA 1
ATOM 1482 C C . ALA A 1 186 ? -26.140 -0.672 18.154 1.00 90.94 186 ALA A C 1
ATOM 1484 O O . ALA A 1 186 ? -25.903 -0.650 16.944 1.00 90.94 186 ALA A O 1
ATOM 1485 N N . TYR A 1 187 ? -26.720 0.364 18.772 1.00 91.94 187 TYR A N 1
ATOM 1486 C CA . TYR A 1 187 ? -27.065 1.604 18.069 1.00 91.94 187 TYR A CA 1
ATOM 1487 C C . TYR A 1 187 ? -25.847 2.314 17.485 1.00 91.94 187 TYR A C 1
ATOM 1489 O O . TYR A 1 187 ? -25.883 2.726 16.325 1.00 91.94 187 TYR A O 1
ATOM 1497 N N . GLU A 1 188 ? -24.764 2.416 18.257 1.00 88.44 188 GLU A N 1
ATOM 1498 C CA . GLU A 1 188 ? -23.517 3.026 17.798 1.00 88.44 188 GLU A CA 1
ATOM 1499 C C . GLU A 1 188 ? -22.882 2.237 16.644 1.00 88.44 188 GLU A C 1
ATOM 1501 O O . GLU A 1 188 ? -22.552 2.819 15.612 1.00 88.44 188 GLU A O 1
ATOM 1506 N N . LEU A 1 189 ? -22.655 0.936 16.839 1.00 85.50 189 LEU A N 1
ATOM 1507 C CA . LEU A 1 189 ? -21.748 0.144 16.009 1.00 85.50 189 LEU A CA 1
ATOM 1508 C C . LEU A 1 189 ? -22.434 -0.520 14.814 1.00 85.50 189 LEU A C 1
ATOM 1510 O O . LEU A 1 189 ? -21.786 -0.696 13.785 1.00 85.50 189 LEU A O 1
ATOM 1514 N N . LEU A 1 190 ? -23.710 -0.892 14.938 1.00 86.50 190 LEU A N 1
ATOM 1515 C CA . LEU A 1 190 ? -24.437 -1.602 13.880 1.00 86.50 190 LEU A CA 1
ATOM 1516 C C . LEU A 1 190 ? -25.347 -0.674 13.075 1.00 86.50 190 LEU A C 1
ATOM 1518 O O . LEU A 1 190 ? -25.496 -0.859 11.873 1.00 86.50 190 LEU A O 1
ATOM 1522 N N . LYS A 1 191 ? -25.956 0.334 13.717 1.00 85.62 191 LYS A N 1
ATOM 1523 C CA . LYS A 1 191 ? -26.870 1.273 13.038 1.00 85.62 191 LYS A CA 1
ATOM 1524 C C . LYS A 1 191 ? -26.268 2.644 12.736 1.00 85.62 191 LYS A C 1
ATOM 1526 O O . LYS A 1 191 ? -26.862 3.390 11.963 1.00 85.62 191 LYS A O 1
ATOM 1531 N N . GLY A 1 192 ? -25.147 3.009 13.363 1.00 83.62 192 GLY A N 1
ATOM 1532 C CA . GLY A 1 192 ? -24.599 4.367 13.277 1.00 83.62 192 GLY A CA 1
ATOM 1533 C C . GLY A 1 192 ? -25.519 5.448 13.869 1.00 83.62 192 GLY A C 1
ATOM 1534 O O . GLY A 1 192 ? -25.362 6.628 13.558 1.00 83.62 192 GLY A O 1
ATOM 1535 N N . ASP A 1 193 ? -26.482 5.069 14.716 1.00 87.62 193 ASP A N 1
ATOM 1536 C CA . ASP A 1 193 ? -27.455 5.972 15.341 1.00 87.62 193 ASP A CA 1
ATOM 1537 C C . ASP A 1 193 ? -26.868 6.570 16.629 1.00 87.62 193 ASP A C 1
ATOM 1539 O O . ASP A 1 193 ? -27.194 6.188 17.758 1.00 87.62 193 ASP A O 1
ATOM 1543 N N . PHE A 1 194 ? -25.929 7.503 16.450 1.00 86.06 194 PHE A N 1
ATOM 1544 C CA . PHE A 1 194 ? -25.243 8.167 17.560 1.00 86.06 194 PHE A CA 1
ATOM 1545 C C . PHE A 1 194 ? -26.182 8.921 18.514 1.00 86.06 194 PHE A C 1
ATOM 1547 O O . PHE A 1 194 ? -25.941 8.842 19.719 1.00 86.06 194 PHE A O 1
ATOM 1554 N N . PRO A 1 195 ? -27.231 9.641 18.054 1.00 87.94 195 PRO A N 1
ATOM 1555 C CA . PRO A 1 195 ? -28.175 10.292 18.961 1.00 87.94 195 PRO A CA 1
ATOM 1556 C C . PRO A 1 195 ? -28.879 9.301 19.889 1.00 87.94 195 PRO A C 1
ATOM 1558 O O . PRO A 1 195 ? -28.951 9.548 21.094 1.00 87.94 195 PRO A O 1
ATOM 1561 N N . LYS A 1 196 ? -29.346 8.162 19.360 1.00 91.00 196 LYS A N 1
ATOM 1562 C CA . LYS A 1 196 ? -30.022 7.150 20.175 1.00 91.00 196 LYS A CA 1
ATOM 1563 C C . LYS A 1 196 ? -29.056 6.457 21.135 1.00 91.00 196 LYS A C 1
ATOM 1565 O O . LYS A 1 196 ? -29.384 6.304 22.309 1.00 91.00 196 LYS A O 1
ATOM 1570 N N . ALA A 1 197 ? -27.844 6.129 20.681 1.00 91.25 197 ALA A N 1
ATOM 1571 C CA . ALA A 1 197 ? -26.792 5.594 21.547 1.00 91.25 197 ALA A CA 1
ATOM 1572 C C . ALA A 1 197 ? -26.441 6.560 22.693 1.00 91.25 197 ALA A C 1
ATOM 1574 O O . ALA A 1 197 ? -26.371 6.145 23.848 1.00 91.25 197 ALA A O 1
ATOM 1575 N N . LEU A 1 198 ? -26.272 7.854 22.391 1.00 88.69 198 LEU A N 1
ATOM 1576 C CA . LEU A 1 198 ? -25.956 8.878 23.386 1.00 88.69 198 LEU A CA 1
ATOM 1577 C C . LEU A 1 198 ? -27.075 9.014 24.422 1.00 88.69 198 LEU A C 1
ATOM 1579 O O . LEU A 1 198 ? -26.776 9.065 25.609 1.00 88.69 198 LEU A O 1
ATOM 1583 N N . ASN A 1 199 ? -28.342 9.001 23.996 1.00 90.12 199 ASN A N 1
ATOM 1584 C CA . ASN A 1 199 ? -29.474 9.062 24.919 1.00 90.12 199 ASN A CA 1
ATOM 1585 C C . ASN A 1 199 ? -29.461 7.892 25.919 1.00 90.12 199 ASN A C 1
ATOM 1587 O O . ASN A 1 199 ? -29.533 8.107 27.127 1.00 90.12 199 ASN A O 1
ATOM 1591 N N . VAL A 1 200 ? -29.279 6.658 25.433 1.00 91.75 200 VAL A N 1
ATOM 1592 C CA . VAL A 1 200 ? -29.222 5.465 26.298 1.00 91.75 200 VAL A CA 1
ATOM 1593 C C . VAL A 1 200 ? -28.031 5.527 27.267 1.00 91.75 200 VAL A C 1
ATOM 1595 O O . VAL A 1 200 ? -28.171 5.180 28.441 1.00 91.75 200 VAL A O 1
ATOM 1598 N N . LEU A 1 201 ? -26.865 5.996 26.810 1.00 90.31 201 LEU A N 1
ATOM 1599 C CA . LEU A 1 201 ? -25.677 6.143 27.659 1.00 90.31 201 LEU A CA 1
ATOM 1600 C C . LEU A 1 201 ? -25.839 7.251 28.707 1.00 90.31 201 LEU A C 1
ATOM 1602 O O . LEU A 1 201 ? -25.414 7.066 29.844 1.00 90.31 201 LEU A O 1
ATOM 1606 N N . SER A 1 202 ? -26.472 8.372 28.359 1.00 87.00 202 SER A N 1
ATOM 1607 C CA . SER A 1 202 ? -26.762 9.459 29.299 1.00 87.00 202 SER A CA 1
ATOM 1608 C C . SER A 1 202 ? -27.778 9.047 30.367 1.00 87.00 202 SER A C 1
ATOM 1610 O O . SER A 1 202 ? -27.614 9.382 31.536 1.00 87.00 202 SER A O 1
ATOM 1612 N N . GLU A 1 203 ? -28.801 8.265 30.010 1.00 88.06 203 GLU A N 1
ATOM 1613 C CA . GLU A 1 203 ? -29.712 7.680 31.002 1.00 88.06 203 GLU A CA 1
ATOM 1614 C C . GLU A 1 203 ? -28.976 6.758 31.986 1.00 88.06 203 GLU A C 1
ATOM 1616 O O . GLU A 1 203 ? -29.256 6.767 33.187 1.00 88.06 203 GLU A O 1
ATOM 1621 N N . LEU A 1 204 ? -28.040 5.949 31.479 1.00 87.75 204 LEU A N 1
ATOM 1622 C CA . LEU A 1 204 ? -27.224 5.054 32.297 1.00 87.75 204 LEU A CA 1
ATOM 1623 C C . LEU A 1 204 ? -26.258 5.816 33.204 1.00 87.75 204 LEU A C 1
ATOM 1625 O O . LEU A 1 204 ? -26.126 5.455 34.373 1.00 87.75 204 LEU A O 1
ATOM 1629 N N . SER A 1 205 ? -25.606 6.863 32.693 1.00 84.25 205 SER A N 1
ATOM 1630 C CA . SER A 1 205 ? -24.613 7.627 33.451 1.00 84.25 205 SER A CA 1
ATOM 1631 C C . SER A 1 205 ? -25.221 8.390 34.625 1.00 84.25 205 SER A C 1
ATOM 1633 O O . SER A 1 205 ? -24.607 8.483 35.687 1.00 84.25 205 SER A O 1
ATOM 1635 N N . LEU A 1 206 ? -26.451 8.887 34.472 1.00 84.06 206 LEU A N 1
ATOM 1636 C CA . LEU A 1 206 ? -27.174 9.600 35.528 1.00 84.06 206 LEU A CA 1
ATOM 1637 C C . LEU A 1 206 ? -27.737 8.659 36.608 1.00 84.06 206 LEU A C 1
ATOM 1639 O O . LEU A 1 206 ? -28.125 9.108 37.692 1.00 84.06 206 LEU A O 1
ATOM 1643 N N . ASN A 1 207 ? -27.785 7.349 36.347 1.00 81.94 207 ASN A N 1
ATOM 1644 C CA . ASN A 1 207 ? -28.358 6.383 37.271 1.00 81.94 207 ASN A CA 1
ATOM 1645 C C . ASN A 1 207 ? -27.317 5.861 38.268 1.00 81.94 207 ASN A C 1
ATOM 1647 O O . ASN A 1 207 ? -26.522 4.975 37.966 1.00 81.94 207 ASN A O 1
ATOM 1651 N N . LYS A 1 208 ? -27.394 6.329 39.518 1.00 79.81 208 LYS A N 1
ATOM 1652 C CA . LYS A 1 208 ? -26.487 5.899 40.599 1.00 79.81 208 LYS A CA 1
ATOM 1653 C C . LYS A 1 208 ? -26.471 4.382 40.840 1.00 79.81 208 LYS A C 1
ATOM 1655 O O . LYS A 1 208 ? -25.460 3.866 41.302 1.00 79.81 208 LYS A O 1
ATOM 1660 N N . LYS A 1 209 ? -27.558 3.660 40.528 1.00 82.62 209 LYS A N 1
ATOM 1661 C CA . LYS A 1 209 ? -27.624 2.193 40.676 1.00 82.62 209 LYS A CA 1
ATOM 1662 C C . LYS A 1 209 ? -26.799 1.447 39.623 1.00 82.62 209 LYS A C 1
ATOM 1664 O O . LYS A 1 209 ? -26.544 0.264 39.808 1.00 82.62 209 LYS A O 1
ATOM 1669 N N . ALA A 1 210 ? -26.384 2.116 38.547 1.00 78.81 210 ALA A N 1
ATOM 1670 C CA . ALA A 1 210 ? -25.553 1.518 37.511 1.00 78.81 210 ALA A CA 1
ATOM 1671 C C . ALA A 1 210 ? -24.089 1.333 37.951 1.00 78.81 210 ALA A C 1
ATOM 1673 O O . ALA A 1 210 ? -23.362 0.593 37.296 1.00 78.81 210 ALA A O 1
ATOM 1674 N N . GLY A 1 211 ? -23.643 1.979 39.040 1.00 81.62 211 GLY A N 1
ATOM 1675 C CA . GLY A 1 211 ? -22.290 1.812 39.580 1.00 81.62 211 GLY A CA 1
ATOM 1676 C C . GLY A 1 211 ? -21.202 1.997 38.515 1.00 81.62 211 GLY A C 1
ATOM 1677 O O . GLY A 1 211 ? -21.166 3.016 37.822 1.00 81.62 211 GLY A O 1
ATOM 1678 N N . ASN A 1 212 ? -20.358 0.979 38.353 1.00 78.12 212 ASN A N 1
ATOM 1679 C CA . ASN A 1 212 ? -19.279 0.933 37.367 1.00 78.12 212 ASN A CA 1
ATOM 1680 C C . ASN A 1 212 ? -19.771 1.054 35.908 1.00 78.12 212 ASN A C 1
ATOM 1682 O O . ASN A 1 212 ? -19.130 1.724 35.096 1.00 78.12 212 ASN A O 1
ATOM 1686 N N . LEU A 1 213 ? -20.949 0.515 35.569 1.00 79.69 213 LEU A N 1
ATOM 1687 C CA . LEU A 1 213 ? -21.551 0.696 34.238 1.00 79.69 213 LEU A CA 1
ATOM 1688 C C . LEU A 1 213 ? -21.981 2.138 33.979 1.00 79.69 213 LEU A C 1
ATOM 1690 O O . LEU A 1 213 ? -21.900 2.595 32.843 1.00 79.69 213 LEU A O 1
ATOM 1694 N N . GLY A 1 214 ? -22.423 2.865 35.008 1.00 81.19 214 GLY A N 1
ATOM 1695 C CA . GLY A 1 214 ? -22.749 4.289 34.884 1.00 81.19 214 GLY A CA 1
ATOM 1696 C C . GLY A 1 214 ? -21.507 5.115 34.540 1.00 81.19 214 GLY A C 1
ATOM 1697 O O . GLY A 1 214 ? -21.555 5.995 33.679 1.00 81.19 214 GLY A O 1
ATOM 1698 N N . ILE A 1 215 ? -20.368 4.761 35.141 1.00 77.69 215 ILE A N 1
ATOM 1699 C CA . ILE A 1 215 ? -19.055 5.337 34.829 1.00 77.69 215 ILE A CA 1
ATOM 1700 C C . ILE A 1 215 ? -18.660 5.029 33.379 1.00 77.69 215 ILE A C 1
ATOM 1702 O O . ILE A 1 215 ? -18.366 5.951 32.616 1.00 77.69 215 ILE A O 1
ATOM 1706 N N . LEU A 1 216 ? -18.719 3.757 32.966 1.00 77.81 216 LEU A N 1
ATOM 1707 C CA . LEU A 1 216 ? -18.435 3.356 31.582 1.00 77.81 216 LEU A CA 1
ATOM 1708 C C . LEU A 1 216 ? -19.363 4.043 30.574 1.00 77.81 216 LEU A C 1
ATOM 1710 O O . LEU A 1 216 ? -18.921 4.425 29.489 1.00 77.81 216 LEU A O 1
ATOM 1714 N N . ALA A 1 217 ? -20.641 4.213 30.917 1.00 84.06 217 ALA A N 1
ATOM 1715 C CA . ALA A 1 217 ? -21.616 4.890 30.076 1.00 84.06 217 ALA A CA 1
ATOM 1716 C C . ALA A 1 217 ? -21.298 6.382 29.920 1.00 84.06 217 ALA A C 1
ATOM 1718 O O . ALA A 1 217 ? -21.323 6.887 28.798 1.00 84.06 217 ALA A O 1
ATOM 1719 N N . ASN A 1 218 ? -20.915 7.063 31.004 1.00 81.44 218 ASN A N 1
ATOM 1720 C CA . ASN A 1 218 ? -20.485 8.460 30.964 1.00 81.44 218 ASN A CA 1
ATOM 1721 C C . ASN A 1 218 ? -19.246 8.660 30.083 1.00 81.44 218 ASN A C 1
ATOM 1723 O O . ASN A 1 218 ? -19.192 9.571 29.251 1.00 81.44 218 ASN A O 1
ATOM 1727 N N . LEU A 1 219 ? -18.259 7.773 30.238 1.00 77.56 219 LEU A N 1
ATOM 1728 C CA . LEU A 1 219 ? -17.050 7.793 29.428 1.00 77.56 219 LEU A CA 1
ATOM 1729 C C . LEU A 1 219 ? -17.410 7.575 27.952 1.00 77.56 219 LEU A C 1
ATOM 1731 O O . LEU A 1 219 ? -17.129 8.432 27.119 1.00 77.56 219 LEU A O 1
ATOM 1735 N N . ARG A 1 220 ? -18.142 6.507 27.613 1.00 83.88 220 ARG A N 1
ATOM 1736 C CA . ARG A 1 220 ? -18.539 6.238 26.221 1.00 83.88 220 ARG A CA 1
ATOM 1737 C C . ARG A 1 220 ? -19.392 7.367 25.617 1.00 83.88 220 ARG A C 1
ATOM 1739 O O . ARG A 1 220 ? -19.188 7.726 24.459 1.00 83.88 220 ARG A O 1
ATOM 1746 N N . ALA A 1 221 ? -20.292 7.987 26.384 1.00 83.38 221 ALA A N 1
ATOM 1747 C CA . ALA A 1 221 ? -21.070 9.155 25.950 1.00 83.38 221 ALA A CA 1
ATOM 1748 C C . ALA A 1 221 ? -20.179 10.369 25.627 1.00 83.38 221 ALA A C 1
ATOM 1750 O O . ALA A 1 221 ? -20.383 11.062 24.622 1.00 83.38 221 ALA A O 1
ATOM 1751 N N . SER A 1 222 ? -19.154 10.602 26.447 1.00 77.06 222 SER A N 1
ATOM 1752 C CA . SER A 1 222 ? -18.168 11.666 26.238 1.00 77.06 222 SER A CA 1
ATOM 1753 C C . SER A 1 222 ? -17.315 11.400 24.990 1.00 77.06 222 SER A C 1
ATOM 1755 O O . SER A 1 222 ? -17.104 12.311 24.186 1.00 77.06 222 SER A O 1
ATOM 1757 N N . PHE A 1 223 ? -16.928 10.141 24.744 1.00 79.56 223 PHE A N 1
ATOM 1758 C CA . PHE A 1 223 ? -16.268 9.717 23.501 1.00 79.56 223 PHE A CA 1
ATOM 1759 C C . PHE A 1 223 ? -17.134 9.988 22.265 1.00 79.56 223 PHE A C 1
ATOM 1761 O O . PHE A 1 223 ? -16.671 10.589 21.290 1.00 79.56 223 PHE A O 1
ATOM 1768 N N . LEU A 1 224 ? -18.409 9.589 22.302 1.00 79.69 224 LEU A N 1
ATOM 1769 C CA . LEU A 1 224 ? -19.353 9.839 21.210 1.00 79.69 224 LEU A CA 1
ATOM 1770 C C . LEU A 1 224 ? -19.537 11.336 20.942 1.00 79.69 224 LEU A C 1
ATOM 1772 O O . LEU A 1 224 ? -19.559 11.772 19.790 1.00 79.69 224 LEU A O 1
ATOM 1776 N N . SER A 1 225 ? -19.600 12.141 22.000 1.00 77.69 225 SER A N 1
ATOM 1777 C CA . SER A 1 225 ? -19.666 13.601 21.892 1.00 77.69 225 SER A CA 1
ATOM 1778 C C . SER A 1 225 ? -18.386 14.186 21.283 1.00 77.69 225 SER A C 1
ATOM 1780 O O . SER A 1 225 ? -18.446 15.103 20.459 1.00 77.69 225 SER A O 1
ATOM 1782 N N . ALA A 1 226 ? -17.223 13.620 21.608 1.00 75.56 226 ALA A N 1
ATOM 1783 C CA . ALA A 1 226 ? -15.947 14.022 21.034 1.00 75.56 226 ALA A CA 1
ATOM 1784 C C . ALA A 1 226 ? -15.813 13.683 19.540 1.00 75.56 226 ALA A C 1
ATOM 1786 O O . ALA A 1 226 ? -15.272 14.505 18.797 1.00 75.56 226 ALA A O 1
ATOM 1787 N N . LYS A 1 227 ? -16.381 12.562 19.058 1.00 74.12 227 LYS A N 1
ATOM 1788 C CA . LYS A 1 227 ? -16.461 12.255 17.609 1.00 74.12 227 LYS A CA 1
ATOM 1789 C C . LYS A 1 227 ? -17.104 13.412 16.832 1.00 74.12 227 LYS A C 1
ATOM 1791 O O . LYS A 1 227 ? -16.611 13.812 15.781 1.00 74.12 227 LYS A O 1
ATOM 1796 N N . LYS A 1 228 ? -18.159 14.026 17.383 1.00 74.25 228 LYS A N 1
ATOM 1797 C CA . LYS A 1 228 ? -18.806 15.210 16.788 1.00 74.25 228 LYS A CA 1
ATOM 1798 C C . LYS A 1 228 ? -17.882 16.433 16.767 1.00 74.25 228 LYS A C 1
ATOM 1800 O O . LYS A 1 228 ? -17.926 17.222 15.825 1.00 74.25 228 LYS A O 1
ATOM 1805 N N . ASN A 1 229 ? -17.040 16.608 17.786 1.00 75.12 229 ASN A N 1
ATOM 1806 C CA . ASN A 1 229 ? -16.063 17.697 17.821 1.00 75.12 229 ASN A CA 1
ATOM 1807 C C . ASN A 1 229 ? -14.903 17.476 16.839 1.00 75.12 229 ASN A C 1
ATOM 1809 O O . ASN A 1 229 ? -14.400 18.460 16.300 1.00 75.12 229 ASN A O 1
ATOM 1813 N N . GLN A 1 230 ? -14.525 16.229 16.538 1.00 72.75 230 GLN A N 1
ATOM 1814 C CA . GLN A 1 230 ? -13.496 15.912 15.539 1.00 72.75 230 GLN A CA 1
ATOM 1815 C C . GLN A 1 230 ? -13.840 16.498 14.157 1.00 72.75 230 GLN A C 1
ATOM 1817 O O . GLN A 1 230 ? -12.983 17.105 13.513 1.00 72.75 230 GLN A O 1
ATOM 1822 N N . GLU A 1 231 ? -15.102 16.400 13.731 1.00 70.50 231 GLU A N 1
ATOM 1823 C CA . GLU A 1 231 ? -15.571 17.013 12.479 1.00 70.50 231 GLU A CA 1
ATOM 1824 C C . GLU A 1 231 ? -15.542 18.548 12.531 1.00 70.50 231 GLU A C 1
ATOM 1826 O O . GLU A 1 231 ? -15.076 19.195 11.590 1.00 70.50 231 GLU A O 1
ATOM 1831 N N . LYS A 1 232 ? -15.920 19.155 13.664 1.00 76.88 232 LYS A N 1
ATOM 1832 C CA . LYS A 1 232 ? -15.802 20.614 13.854 1.00 76.88 232 LYS A CA 1
ATOM 1833 C C . LYS A 1 232 ? -14.348 21.089 13.752 1.00 76.88 232 LYS A C 1
ATOM 1835 O O . LYS A 1 232 ? -14.085 22.127 13.150 1.00 76.88 232 LYS A O 1
ATOM 1840 N N . TRP A 1 233 ? -13.397 20.331 14.306 1.00 73.69 233 TRP A N 1
ATOM 1841 C CA . TRP A 1 233 ? -11.963 20.622 14.192 1.00 73.69 233 TRP A CA 1
ATOM 1842 C C . TRP A 1 233 ? -11.477 20.579 12.737 1.00 73.69 233 TRP A C 1
ATOM 1844 O O . TRP A 1 233 ? -10.712 21.455 12.328 1.00 73.69 233 TRP A O 1
ATOM 1854 N N . LYS A 1 234 ? -11.938 19.603 11.939 1.00 69.38 234 LYS A N 1
ATOM 1855 C CA . LYS A 1 234 ? -11.624 19.522 10.500 1.00 69.38 234 LYS A CA 1
ATOM 1856 C C . LYS A 1 234 ? -12.167 20.733 9.741 1.00 69.38 234 LYS A C 1
ATOM 1858 O O . LYS A 1 234 ? -11.413 21.381 9.016 1.00 69.38 234 LYS A O 1
ATOM 1863 N N . GLN A 1 235 ? -13.437 21.079 9.955 1.00 75.69 235 GLN A N 1
ATOM 1864 C CA . GLN A 1 235 ? -14.076 22.238 9.320 1.00 75.69 235 GLN A CA 1
ATOM 1865 C C . GLN A 1 235 ? -13.360 23.551 9.673 1.00 75.69 235 GLN A C 1
ATOM 1867 O O . GLN A 1 235 ? -13.084 24.372 8.793 1.00 75.69 235 GLN A O 1
ATOM 1872 N N . ALA A 1 236 ? -12.997 23.734 10.946 1.00 76.94 236 ALA A N 1
ATOM 1873 C CA . ALA A 1 236 ? -12.271 24.913 11.410 1.00 76.94 236 ALA A CA 1
ATOM 1874 C C . ALA A 1 236 ? -10.887 25.040 10.749 1.00 76.94 236 ALA A C 1
ATOM 1876 O O . ALA A 1 236 ? -10.520 26.127 10.293 1.00 76.94 236 ALA A O 1
ATOM 1877 N N . LEU A 1 237 ? -10.133 23.937 10.649 1.00 71.00 237 LEU A N 1
ATOM 1878 C CA . LEU A 1 237 ? -8.839 23.918 9.962 1.00 71.00 237 LEU A CA 1
ATOM 1879 C C . LEU A 1 237 ? -8.966 24.234 8.478 1.00 71.00 237 LEU A C 1
ATOM 1881 O O . LEU A 1 237 ? -8.191 25.044 7.971 1.00 71.00 237 LEU A O 1
ATOM 1885 N N . PHE A 1 238 ? -9.934 23.619 7.796 1.00 70.38 238 PHE A N 1
ATOM 1886 C CA . PHE A 1 238 ? -10.193 23.875 6.383 1.00 70.38 238 PHE A CA 1
ATOM 1887 C C . PHE A 1 238 ? -10.464 25.366 6.149 1.00 70.38 238 PHE A C 1
ATOM 1889 O O . PHE A 1 238 ? -9.761 26.014 5.374 1.00 70.38 238 PHE A O 1
ATOM 1896 N N . SER A 1 239 ? -11.375 25.941 6.937 1.00 75.56 239 SER A N 1
ATOM 1897 C CA . SER A 1 239 ? -11.752 27.356 6.856 1.00 75.56 239 SER A CA 1
ATOM 1898 C C . SER A 1 239 ? -10.559 28.294 7.094 1.00 75.56 239 SER A C 1
ATOM 1900 O O . SER A 1 239 ? -10.368 29.283 6.382 1.00 75.56 239 SER A O 1
ATOM 1902 N N . LYS A 1 240 ? -9.704 27.992 8.085 1.00 77.75 240 LYS A N 1
ATOM 1903 C CA . LYS A 1 240 ? -8.482 28.774 8.353 1.00 77.75 240 LYS A CA 1
ATOM 1904 C C . LYS A 1 240 ? -7.434 28.622 7.249 1.00 77.75 240 LYS A C 1
ATOM 1906 O O . LYS A 1 240 ? -6.771 29.608 6.928 1.00 77.75 240 LYS A O 1
ATOM 1911 N N . ASN A 1 241 ? -7.297 27.435 6.659 1.00 70.94 241 ASN A N 1
ATOM 1912 C CA . ASN A 1 241 ? -6.384 27.185 5.545 1.00 70.94 241 ASN A CA 1
ATOM 1913 C C . ASN A 1 241 ? -6.811 27.944 4.280 1.00 70.94 241 ASN A C 1
ATOM 1915 O O . ASN A 1 241 ? -5.977 28.565 3.624 1.00 70.94 241 ASN A O 1
ATOM 1919 N N . GLU A 1 242 ? -8.107 27.966 3.957 1.00 75.00 242 GLU A N 1
ATOM 1920 C CA . GLU A 1 242 ? -8.626 28.765 2.840 1.00 75.00 242 GLU A CA 1
ATOM 1921 C C . GLU A 1 242 ? -8.364 30.261 3.042 1.00 75.00 242 GLU A C 1
ATOM 1923 O O . GLU A 1 242 ? -7.857 30.940 2.143 1.00 75.00 242 GLU A O 1
ATOM 1928 N N . ALA A 1 243 ? -8.620 30.772 4.251 1.00 77.81 243 ALA A N 1
ATOM 1929 C CA . ALA A 1 243 ? -8.324 32.159 4.596 1.00 77.81 243 ALA A CA 1
ATOM 1930 C C . ALA A 1 243 ? -6.821 32.480 4.474 1.00 77.81 243 ALA A C 1
ATOM 1932 O O . ALA A 1 243 ? -6.455 33.521 3.920 1.00 77.81 243 ALA A O 1
ATOM 1933 N N . LEU A 1 244 ? -5.948 31.584 4.949 1.00 71.25 244 LEU A N 1
ATOM 1934 C CA . LEU A 1 244 ? -4.494 31.696 4.811 1.00 71.25 244 LEU A CA 1
ATOM 1935 C C . LEU A 1 244 ? -4.073 31.749 3.336 1.00 71.25 244 LEU A C 1
ATOM 1937 O O . LEU A 1 244 ? -3.345 32.661 2.938 1.00 71.25 244 LEU A O 1
ATOM 1941 N N . ASN A 1 245 ? -4.568 30.821 2.515 1.00 65.12 245 ASN A N 1
ATOM 1942 C CA . ASN A 1 245 ? -4.254 30.748 1.088 1.00 65.12 245 ASN A CA 1
ATOM 1943 C C . ASN A 1 245 ? -4.713 32.000 0.335 1.00 65.12 245 ASN A C 1
ATOM 1945 O O . ASN A 1 245 ? -3.958 32.544 -0.471 1.00 65.12 245 ASN A O 1
ATOM 1949 N N . SER A 1 246 ? -5.908 32.512 0.637 1.00 80.50 246 SER A N 1
ATOM 1950 C CA . SER A 1 246 ? -6.427 33.751 0.047 1.00 80.50 246 SER A CA 1
ATOM 1951 C C . SER A 1 246 ? -5.520 34.954 0.340 1.00 80.50 246 SER A C 1
ATOM 1953 O O . SER A 1 246 ? -5.172 35.721 -0.565 1.00 80.50 246 SER A O 1
ATOM 1955 N N . VAL A 1 247 ? -5.059 35.106 1.587 1.00 79.12 247 VAL A N 1
ATOM 1956 C CA . VAL A 1 247 ? -4.150 36.201 1.971 1.00 79.12 247 VAL A CA 1
ATOM 1957 C C . VAL A 1 247 ? -2.747 36.001 1.386 1.00 79.12 247 VAL A C 1
ATOM 1959 O O . VAL A 1 247 ? -2.144 36.963 0.905 1.00 79.12 247 VAL A O 1
ATOM 1962 N N . TYR A 1 248 ? -2.248 34.764 1.334 1.00 73.31 248 TYR A N 1
ATOM 1963 C CA . TYR A 1 248 ? -0.971 34.437 0.698 1.00 73.31 248 TYR A CA 1
ATOM 1964 C C . TYR A 1 248 ? -0.966 34.756 -0.804 1.00 73.31 248 TYR A C 1
ATOM 1966 O O . TYR A 1 248 ? -0.008 35.341 -1.312 1.00 73.31 248 TYR A O 1
ATOM 1974 N N . GLN A 1 249 ? -2.045 34.438 -1.525 1.00 76.12 249 GLN A N 1
ATOM 1975 C CA . GLN A 1 249 ? -2.193 34.779 -2.944 1.00 76.12 249 GLN A CA 1
ATOM 1976 C C . GLN A 1 249 ? -2.142 36.296 -3.166 1.00 76.12 249 GLN A C 1
ATOM 1978 O O . GLN A 1 249 ? -1.472 36.772 -4.082 1.00 76.12 249 GLN A O 1
ATOM 1983 N N . LYS A 1 250 ? -2.784 37.079 -2.288 1.00 85.81 250 LYS A N 1
ATOM 1984 C CA . LYS A 1 250 ? -2.707 38.548 -2.333 1.00 85.81 250 LYS A CA 1
ATOM 1985 C C . LYS A 1 250 ? -1.286 39.044 -2.062 1.00 85.81 250 LYS A C 1
ATOM 1987 O O . LYS A 1 250 ? -0.794 39.890 -2.804 1.00 85.81 250 LYS A O 1
ATOM 1992 N N . TYR A 1 251 ? -0.613 38.525 -1.035 1.00 79.62 251 TYR A N 1
ATOM 1993 C CA . TYR A 1 251 ? 0.769 38.887 -0.701 1.00 79.62 251 TYR A CA 1
ATOM 1994 C C . TYR A 1 251 ? 1.754 38.550 -1.834 1.00 79.62 251 TYR A C 1
ATOM 1996 O O . TYR A 1 251 ? 2.481 39.431 -2.294 1.00 79.62 251 TYR A O 1
ATOM 2004 N N . SER A 1 252 ? 1.736 37.310 -2.330 1.00 72.75 252 SER A N 1
ATOM 2005 C CA . SER A 1 252 ? 2.667 36.806 -3.352 1.00 72.75 252 SER A CA 1
ATOM 2006 C C . SER A 1 252 ? 2.565 37.555 -4.682 1.00 72.75 252 SER A C 1
ATOM 2008 O O . SER A 1 252 ? 3.593 37.863 -5.284 1.00 72.75 252 SER A O 1
ATOM 2010 N N . LYS A 1 253 ? 1.350 37.933 -5.100 1.00 84.56 253 LYS A N 1
ATOM 2011 C CA . LYS A 1 253 ? 1.101 38.738 -6.309 1.00 84.56 253 LYS A CA 1
ATOM 2012 C C . LYS A 1 253 ? 1.421 40.227 -6.140 1.00 84.56 253 LYS A C 1
ATOM 2014 O O . LYS A 1 253 ? 1.347 40.983 -7.103 1.00 84.56 253 LYS A O 1
ATOM 2019 N N . THR A 1 254 ? 1.763 40.683 -4.932 1.00 82.94 254 THR A N 1
ATOM 2020 C CA . THR A 1 254 ? 2.113 42.092 -4.703 1.00 82.94 254 THR A CA 1
ATOM 2021 C C . THR A 1 254 ? 3.543 42.353 -5.150 1.00 82.94 254 THR A C 1
ATOM 2023 O O . THR A 1 254 ? 4.484 41.725 -4.653 1.00 82.94 254 THR A O 1
ATOM 2026 N N . SER A 1 255 ? 3.719 43.314 -6.056 1.00 85.50 255 SER A N 1
ATOM 2027 C CA . SER A 1 255 ? 5.048 43.756 -6.480 1.00 85.50 255 SER A CA 1
ATOM 2028 C C . SER A 1 255 ? 5.848 44.316 -5.303 1.00 85.50 255 SER A C 1
ATOM 2030 O O . SER A 1 255 ? 5.303 44.986 -4.427 1.00 85.50 255 SER A O 1
ATOM 2032 N N . TRP A 1 256 ? 7.160 44.070 -5.297 1.00 77.81 256 TRP A N 1
ATOM 2033 C CA . TRP A 1 256 ? 8.082 44.725 -4.362 1.00 77.81 256 TRP A CA 1
ATOM 2034 C C . TRP A 1 256 ? 8.181 46.238 -4.591 1.00 77.81 256 TRP A C 1
ATOM 2036 O O . TRP A 1 256 ? 8.513 46.959 -3.658 1.00 77.81 256 TRP A O 1
ATOM 2046 N N . LEU A 1 257 ? 7.802 46.720 -5.779 1.00 80.25 257 LEU A N 1
ATOM 2047 C CA . LEU A 1 257 ? 7.687 48.151 -6.075 1.00 80.25 257 LEU A CA 1
ATOM 2048 C C . LEU A 1 257 ? 6.539 48.819 -5.294 1.00 80.25 257 LEU A C 1
ATOM 2050 O O . LEU A 1 257 ? 6.595 50.009 -5.019 1.00 80.25 257 LEU A O 1
ATOM 2054 N N . ALA A 1 258 ? 5.529 48.052 -4.866 1.00 83.06 258 ALA A N 1
ATOM 2055 C CA . ALA A 1 258 ? 4.465 48.505 -3.967 1.00 83.06 258 ALA A CA 1
ATOM 2056 C C . ALA A 1 258 ? 4.809 48.160 -2.504 1.00 83.06 258 ALA A C 1
ATOM 2058 O O . ALA A 1 258 ? 4.029 47.509 -1.802 1.00 83.06 258 ALA A O 1
ATOM 2059 N N . PHE A 1 259 ? 6.007 48.553 -2.060 1.00 76.75 259 PHE A N 1
ATOM 2060 C CA . PHE A 1 259 ? 6.600 48.112 -0.793 1.00 76.75 259 PHE A CA 1
ATOM 2061 C C . PHE A 1 259 ? 5.679 48.290 0.435 1.00 76.75 259 PHE A C 1
ATOM 2063 O O . PHE A 1 259 ? 5.463 47.295 1.133 1.00 76.75 259 PHE A O 1
ATOM 2070 N N . PRO A 1 260 ? 5.034 49.455 0.676 1.00 88.62 260 PRO A N 1
ATOM 2071 C CA . PRO A 1 260 ? 4.153 49.623 1.839 1.00 88.62 260 PRO A CA 1
ATOM 2072 C C . PRO A 1 260 ? 2.962 48.651 1.839 1.00 88.62 260 PRO A C 1
ATOM 2074 O O . PRO A 1 260 ? 2.626 48.044 2.859 1.00 88.62 260 PRO A O 1
ATOM 2077 N N . VAL A 1 261 ? 2.361 48.429 0.666 1.00 84.62 261 VAL A N 1
ATOM 2078 C CA . VAL A 1 261 ? 1.243 47.490 0.486 1.00 84.62 261 VAL A CA 1
ATOM 2079 C C . VAL A 1 261 ? 1.709 46.051 0.699 1.00 84.62 261 VAL A C 1
ATOM 2081 O O . VAL A 1 261 ? 1.000 45.250 1.314 1.00 84.62 261 VAL A O 1
ATOM 2084 N N . LYS A 1 262 ? 2.913 45.712 0.227 1.00 82.25 262 LYS A N 1
ATOM 2085 C CA . LYS A 1 262 ? 3.489 44.374 0.386 1.00 82.25 262 LYS A CA 1
ATOM 2086 C C . LYS A 1 262 ? 3.787 44.041 1.845 1.00 82.25 262 LYS A C 1
ATOM 2088 O O . LYS A 1 262 ? 3.488 42.926 2.267 1.00 82.25 262 LYS A O 1
ATOM 2093 N N . ILE A 1 263 ? 4.298 44.999 2.620 1.00 80.00 263 ILE A N 1
ATOM 2094 C CA . ILE A 1 263 ? 4.536 44.838 4.061 1.00 80.00 263 ILE A CA 1
ATOM 2095 C C . ILE A 1 263 ? 3.218 44.659 4.823 1.00 80.00 263 ILE A C 1
ATOM 2097 O O . ILE A 1 263 ? 3.089 43.720 5.605 1.00 80.00 263 ILE A O 1
ATOM 2101 N N . SER A 1 264 ? 2.196 45.473 4.543 1.00 86.25 264 SER A N 1
ATOM 2102 C CA . SER A 1 264 ? 0.871 45.299 5.162 1.00 86.25 264 SER A CA 1
ATOM 2103 C C . SER A 1 264 ? 0.275 43.912 4.870 1.00 86.25 264 SER A C 1
ATOM 2105 O O . SER A 1 264 ? -0.183 43.210 5.775 1.00 86.25 264 SER A O 1
ATOM 2107 N N . ARG A 1 265 ? 0.360 43.455 3.613 1.00 83.56 265 ARG A N 1
ATOM 2108 C CA . ARG A 1 265 ? -0.087 42.109 3.213 1.00 83.56 265 ARG A CA 1
ATOM 2109 C C . ARG A 1 265 ? 0.749 40.999 3.851 1.00 83.56 265 ARG A C 1
ATOM 2111 O O . ARG A 1 265 ? 0.192 39.956 4.182 1.00 83.56 265 ARG A O 1
ATOM 2118 N N . TYR A 1 266 ? 2.046 41.222 4.066 1.00 77.38 266 TYR A N 1
ATOM 2119 C CA . TYR A 1 266 ? 2.903 40.300 4.809 1.00 77.38 266 TYR A CA 1
ATOM 2120 C C . TYR A 1 266 ? 2.445 40.148 6.264 1.00 77.38 266 TYR A C 1
ATOM 2122 O O . TYR A 1 266 ? 2.308 39.021 6.726 1.00 77.38 266 TYR A O 1
ATOM 2130 N N . PHE A 1 267 ? 2.130 41.239 6.971 1.00 83.56 267 PHE A N 1
ATOM 2131 C CA . PHE A 1 267 ? 1.613 41.159 8.345 1.00 83.56 267 PHE A CA 1
ATOM 2132 C C . PHE A 1 267 ? 0.256 40.450 8.425 1.00 83.56 267 PHE A C 1
ATOM 2134 O O . PHE A 1 267 ? 0.030 39.644 9.330 1.00 83.56 267 PHE A O 1
ATOM 2141 N N . GLN A 1 268 ? -0.636 40.688 7.459 1.00 82.44 268 GLN A N 1
ATOM 2142 C CA . GLN A 1 268 ? -1.904 39.955 7.364 1.00 82.44 268 GLN A CA 1
ATOM 2143 C C . GLN A 1 268 ? -1.673 38.458 7.129 1.00 82.44 268 GLN A C 1
ATOM 2145 O O . GLN A 1 268 ? -2.303 37.630 7.789 1.00 82.44 268 GLN A O 1
ATOM 2150 N N . TYR A 1 269 ? -0.754 38.113 6.221 1.00 73.38 269 TYR A N 1
ATOM 2151 C CA . TYR A 1 269 ? -0.350 36.732 5.970 1.00 73.38 269 TYR A CA 1
ATOM 2152 C C . TYR A 1 269 ? 0.219 36.096 7.241 1.00 73.38 269 TYR A C 1
ATOM 2154 O O . TYR A 1 269 ? -0.278 35.064 7.673 1.00 73.38 269 TYR A O 1
ATOM 2162 N N . PHE A 1 270 ? 1.176 36.754 7.897 1.00 73.75 270 PHE A N 1
ATOM 2163 C CA . PHE A 1 270 ? 1.809 36.282 9.126 1.00 73.75 270 PHE A CA 1
ATOM 2164 C C . PHE A 1 270 ? 0.793 36.018 10.244 1.00 73.75 270 PHE A C 1
ATOM 2166 O O . PHE A 1 270 ? 0.814 34.952 10.858 1.00 73.75 270 PHE A O 1
ATOM 2173 N N . ARG A 1 271 ? -0.157 36.936 10.467 1.00 78.81 271 ARG A N 1
ATOM 2174 C CA . ARG A 1 271 ? -1.231 36.743 11.452 1.00 78.81 271 ARG A CA 1
ATOM 2175 C C . ARG A 1 271 ? -2.081 35.511 11.137 1.00 78.81 271 ARG A C 1
ATOM 2177 O O . ARG A 1 271 ? -2.381 34.734 12.041 1.00 78.81 271 ARG A O 1
ATOM 2184 N N . LYS A 1 272 ? -2.471 35.317 9.872 1.00 73.44 272 LYS A N 1
ATOM 2185 C CA . LYS A 1 272 ? -3.263 34.146 9.460 1.00 73.44 272 LYS A CA 1
ATOM 2186 C C . LYS A 1 272 ? -2.473 32.848 9.555 1.00 73.44 272 LYS A C 1
ATOM 2188 O O . LYS A 1 272 ? -3.045 31.839 9.955 1.00 73.44 272 LYS A O 1
ATOM 2193 N N . THR A 1 273 ? -1.172 32.889 9.282 1.00 63.53 273 THR A N 1
ATOM 2194 C CA . THR A 1 273 ? -0.263 31.763 9.512 1.00 63.53 273 THR A CA 1
ATOM 2195 C C . THR A 1 273 ? -0.242 31.384 10.990 1.00 63.53 273 THR A C 1
ATOM 2197 O O . THR A 1 273 ? -0.433 30.216 11.307 1.00 63.53 273 THR A O 1
ATOM 2200 N N . TYR A 1 274 ? -0.100 32.353 11.899 1.00 73.38 274 TYR A N 1
ATOM 2201 C CA . TYR A 1 274 ? -0.130 32.096 13.342 1.00 73.38 274 TYR A CA 1
ATOM 2202 C C . TYR A 1 274 ? -1.476 31.515 13.811 1.00 73.38 274 TYR A C 1
ATOM 2204 O O . TYR A 1 274 ? -1.493 30.510 14.515 1.00 73.38 274 TYR A O 1
ATOM 2212 N N . GLU A 1 275 ? -2.608 32.094 13.383 1.00 75.00 275 GLU A N 1
ATOM 2213 C CA . GLU A 1 275 ? -3.949 31.567 13.699 1.00 75.00 275 GLU A CA 1
ATOM 2214 C C . GLU A 1 275 ? -4.120 30.110 13.232 1.00 75.00 275 GLU A C 1
ATOM 2216 O O . GLU A 1 275 ? -4.686 29.294 13.957 1.00 75.00 275 GLU A O 1
ATOM 2221 N N . PHE A 1 276 ? -3.631 29.784 12.030 1.00 67.44 276 PHE A N 1
ATOM 2222 C CA . PHE A 1 276 ? -3.671 28.429 11.484 1.00 67.44 276 PHE A CA 1
ATOM 2223 C C . PHE A 1 276 ? -2.767 27.466 12.267 1.00 67.44 276 PHE A C 1
ATOM 2225 O O . PHE A 1 276 ? -3.219 26.389 12.645 1.00 67.44 276 PHE A O 1
ATOM 2232 N N . MET A 1 277 ? -1.524 27.865 12.562 1.00 60.50 277 MET A N 1
ATOM 2233 C CA . MET A 1 277 ? -0.574 27.045 13.323 1.00 60.50 277 MET A CA 1
ATOM 2234 C C . MET A 1 277 ? -1.075 26.755 14.740 1.00 60.50 277 MET A C 1
ATOM 2236 O O . MET A 1 277 ? -1.020 25.608 15.174 1.00 60.50 277 MET A O 1
ATOM 2240 N N . LYS A 1 278 ? -1.628 27.758 15.433 1.00 74.62 278 LYS A N 1
ATOM 2241 C CA . LYS A 1 278 ? -2.218 27.575 16.764 1.00 74.62 278 LYS A CA 1
ATOM 2242 C C . LYS A 1 278 ? -3.395 26.597 16.729 1.00 74.62 278 LYS A C 1
ATOM 2244 O O . LYS A 1 278 ? -3.447 25.673 17.530 1.00 74.62 278 LYS A O 1
ATOM 2249 N N . LEU A 1 279 ? -4.308 26.748 15.764 1.00 71.69 279 LEU A N 1
ATOM 2250 C CA . LEU A 1 279 ? -5.440 25.827 15.614 1.00 71.69 279 LEU A CA 1
ATOM 2251 C C . LEU A 1 279 ? -4.975 24.396 15.292 1.00 71.69 279 LEU A C 1
ATOM 2253 O O . LEU A 1 279 ? -5.578 23.429 15.753 1.00 71.69 279 LEU A O 1
ATOM 2257 N N . GLN A 1 280 ? -3.905 24.253 14.508 1.00 63.25 280 GLN A N 1
ATOM 2258 C CA . GLN A 1 280 ? -3.299 22.959 14.209 1.00 63.25 280 GLN A CA 1
ATOM 2259 C C . GLN A 1 280 ? -2.701 22.306 15.464 1.00 63.25 280 GLN A C 1
ATOM 2261 O O . GLN A 1 280 ? -2.891 21.107 15.662 1.00 63.25 280 GLN A O 1
ATOM 2266 N N . GLU A 1 281 ? -2.033 23.082 16.317 1.00 65.62 281 GLU A N 1
ATOM 2267 C CA . GLU A 1 281 ? -1.502 22.624 17.606 1.00 65.62 281 GLU A CA 1
ATOM 2268 C C . GLU A 1 281 ? -2.625 22.213 18.573 1.00 65.62 281 GLU A C 1
ATOM 2270 O O . GLU A 1 281 ? -2.589 21.124 19.146 1.00 65.62 281 GLU A O 1
ATOM 2275 N N . ASP A 1 282 ? -3.668 23.034 18.711 1.00 71.75 282 ASP A N 1
ATOM 2276 C CA . ASP A 1 282 ? -4.807 22.727 19.583 1.00 71.75 282 ASP A CA 1
ATOM 2277 C C . ASP A 1 282 ? -5.567 21.484 19.096 1.00 71.75 282 ASP A C 1
ATOM 2279 O O . ASP A 1 282 ? -5.952 20.629 19.899 1.00 71.75 282 ASP A O 1
ATOM 2283 N N . ARG A 1 283 ? -5.695 21.304 17.772 1.00 71.56 283 ARG A N 1
ATOM 2284 C CA . ARG A 1 283 ? -6.226 20.060 17.204 1.00 71.56 283 ARG A CA 1
ATOM 2285 C C . ARG A 1 283 ? -5.337 18.866 17.530 1.00 71.56 283 ARG A C 1
ATOM 2287 O O . ARG A 1 283 ? -5.876 17.801 17.795 1.00 71.56 283 ARG A O 1
ATOM 2294 N N . GLN A 1 284 ? -4.011 18.997 17.491 1.00 62.41 284 GLN A N 1
ATOM 2295 C CA . GLN A 1 284 ? -3.115 17.895 17.862 1.00 62.41 284 GLN A CA 1
ATOM 2296 C C . GLN A 1 284 ? -3.313 17.485 19.324 1.00 62.41 284 GLN A C 1
ATOM 2298 O O . GLN A 1 284 ? -3.389 16.293 19.606 1.00 62.41 284 GLN A O 1
ATOM 2303 N N . LYS A 1 285 ? -3.477 18.448 20.238 1.00 66.81 285 LYS A N 1
ATOM 2304 C CA . LYS A 1 285 ? -3.803 18.168 21.647 1.00 66.81 285 LYS A CA 1
ATOM 2305 C C . LYS A 1 285 ? -5.147 17.453 21.781 1.00 66.81 285 LYS A C 1
ATOM 2307 O O . LYS A 1 285 ? -5.220 16.432 22.459 1.00 66.81 285 LYS A O 1
ATOM 2312 N N . PHE A 1 286 ? -6.184 17.938 21.091 1.00 72.25 286 PHE A N 1
ATOM 2313 C CA . PHE A 1 286 ? -7.480 17.256 21.032 1.00 72.25 286 PHE A CA 1
ATOM 2314 C C . PHE A 1 286 ? -7.349 15.840 20.470 1.00 72.25 286 PHE A C 1
ATOM 2316 O O . PHE A 1 286 ? -7.945 14.927 21.020 1.00 72.25 286 PHE A O 1
ATOM 2323 N N . GLN A 1 287 ? -6.576 15.647 19.402 1.00 66.19 287 GLN A N 1
ATOM 2324 C CA . GLN A 1 287 ? -6.399 14.350 18.759 1.00 66.19 287 GLN A CA 1
ATOM 2325 C C . GLN A 1 287 ? -5.734 13.359 19.717 1.00 66.19 287 GLN A C 1
ATOM 2327 O O . GLN A 1 287 ? -6.249 12.264 19.880 1.00 66.19 287 GLN A O 1
ATOM 2332 N N . LEU A 1 288 ? -4.663 13.761 20.410 1.00 64.12 288 LEU A N 1
ATOM 2333 C CA . LEU A 1 288 ? -3.998 12.932 21.422 1.00 64.12 288 LEU A CA 1
ATOM 2334 C C . LEU A 1 288 ? -4.932 12.589 22.589 1.00 64.12 288 LEU A C 1
ATOM 2336 O O . LEU A 1 288 ? -4.953 11.448 23.049 1.00 64.12 288 LEU A O 1
ATOM 2340 N N . TRP A 1 289 ? -5.715 13.567 23.053 1.00 70.94 289 TRP A N 1
ATOM 2341 C CA . TRP A 1 289 ? -6.735 13.351 24.077 1.00 70.94 289 TRP A CA 1
ATOM 2342 C C . TRP A 1 289 ? -7.805 12.366 23.591 1.00 70.94 289 TRP A C 1
ATOM 2344 O O . TRP A 1 289 ? -8.097 11.392 24.275 1.00 70.94 289 TRP A O 1
ATOM 2354 N N . PHE A 1 290 ? -8.341 12.578 22.390 1.00 71.69 290 PHE A N 1
ATOM 2355 C CA . PHE A 1 290 ? -9.394 11.771 21.781 1.00 71.69 290 PHE A CA 1
ATOM 2356 C C . PHE A 1 290 ? -8.935 10.335 21.545 1.00 71.69 290 PHE A C 1
ATOM 2358 O O . PHE A 1 290 ? -9.662 9.401 21.853 1.00 71.69 290 PHE A O 1
ATOM 2365 N N . GLU A 1 291 ? -7.713 10.166 21.053 1.00 65.19 291 GLU A N 1
ATOM 2366 C CA . GLU A 1 291 ? -7.038 8.887 20.874 1.00 65.19 291 GLU A CA 1
ATOM 2367 C C . GLU A 1 291 ? -6.916 8.126 22.198 1.00 65.19 291 GLU A C 1
ATOM 2369 O O . GLU A 1 291 ? -7.396 6.999 22.301 1.00 65.19 291 GLU A O 1
ATOM 2374 N N . LYS A 1 292 ? -6.343 8.756 23.233 1.00 64.12 292 LYS A N 1
ATOM 2375 C CA . LYS A 1 292 ? -6.228 8.161 24.575 1.00 64.12 292 LYS A CA 1
ATOM 2376 C C . LYS A 1 292 ? -7.598 7.778 25.146 1.00 64.12 292 LYS A C 1
ATOM 2378 O O . LYS A 1 292 ? -7.733 6.745 25.788 1.00 64.12 292 LYS A O 1
ATOM 2383 N N . PHE A 1 293 ? -8.608 8.605 24.897 1.00 69.12 293 PHE A N 1
ATOM 2384 C CA . PHE A 1 293 ? -9.974 8.389 25.357 1.00 69.12 293 PHE A CA 1
ATOM 2385 C C . PHE A 1 293 ? -10.676 7.244 24.601 1.00 69.12 293 PHE A C 1
ATOM 2387 O O . PHE A 1 293 ? -11.516 6.547 25.166 1.00 69.12 293 PHE A O 1
ATOM 2394 N N . ALA A 1 294 ? -10.357 7.055 23.319 1.00 68.44 294 ALA A N 1
ATOM 2395 C CA . ALA A 1 294 ? -11.005 6.086 22.440 1.00 68.44 294 ALA A CA 1
ATOM 2396 C C . ALA A 1 294 ? -10.587 4.636 22.707 1.00 68.44 294 ALA A C 1
ATOM 2398 O O . ALA A 1 294 ? -11.418 3.747 22.521 1.00 68.44 294 ALA A O 1
ATOM 2399 N N . ALA A 1 295 ? -9.335 4.413 23.128 1.00 66.38 295 ALA A N 1
ATOM 2400 C CA . ALA A 1 295 ? -8.705 3.088 23.214 1.00 66.38 295 ALA A CA 1
ATOM 2401 C C . ALA A 1 295 ? -9.593 2.011 23.861 1.00 66.38 295 ALA A C 1
ATOM 2403 O O . ALA A 1 295 ? -9.846 0.989 23.219 1.00 66.38 295 ALA A O 1
ATOM 2404 N N . PRO A 1 296 ? -10.171 2.247 25.059 1.00 67.62 296 PRO A N 1
ATOM 2405 C CA . PRO A 1 296 ? -10.947 1.220 25.755 1.00 67.62 296 PRO A CA 1
ATOM 2406 C C . PRO A 1 296 ? -12.288 0.896 25.084 1.00 67.62 296 PRO A C 1
ATOM 2408 O O . PRO A 1 296 ? -12.938 -0.095 25.414 1.00 67.62 296 PRO A O 1
ATOM 2411 N N . PHE A 1 297 ? -12.741 1.747 24.160 1.00 74.19 297 PHE A N 1
ATOM 2412 C CA . PHE A 1 297 ? -14.012 1.607 23.452 1.00 74.19 297 PHE A CA 1
ATOM 2413 C C . PHE A 1 297 ? -13.841 1.161 22.000 1.00 74.19 297 PHE A C 1
ATOM 2415 O O . PHE A 1 297 ? -14.851 1.027 21.297 1.00 74.19 297 PHE A O 1
ATOM 2422 N N . THR A 1 298 ? -12.603 0.938 21.544 1.00 72.19 298 THR A N 1
ATOM 2423 C CA . THR A 1 298 ? -12.333 0.448 20.192 1.00 72.19 298 THR A CA 1
ATOM 2424 C C . THR A 1 298 ? -12.983 -0.928 20.014 1.00 72.19 298 THR A C 1
ATOM 2426 O O . THR A 1 298 ? -12.779 -1.823 20.840 1.00 72.19 298 THR A O 1
ATOM 2429 N N . PRO A 1 299 ? -13.828 -1.110 18.981 1.00 72.12 299 PRO A N 1
ATOM 2430 C CA . PRO A 1 299 ? -14.484 -2.388 18.753 1.00 72.12 299 PRO A CA 1
ATOM 2431 C C . PRO A 1 299 ? -13.469 -3.436 18.253 1.00 72.12 299 PRO A C 1
ATOM 2433 O O . PRO A 1 299 ? -12.344 -3.079 17.902 1.00 72.12 299 PRO A O 1
ATOM 2436 N N . PRO A 1 300 ? -13.842 -4.728 18.203 1.00 74.06 300 PRO A N 1
ATOM 2437 C CA . PRO A 1 300 ? -12.993 -5.766 17.620 1.00 74.06 300 PRO A CA 1
ATOM 2438 C C . PRO A 1 300 ? -12.528 -5.413 16.204 1.00 74.06 300 PRO A C 1
ATOM 2440 O O . PRO A 1 300 ? -13.225 -4.698 15.475 1.00 74.06 300 PRO A O 1
ATOM 2443 N N . VAL A 1 301 ? -11.361 -5.925 15.817 1.00 76.00 301 VAL A N 1
ATOM 2444 C CA . VAL A 1 301 ? -10.694 -5.597 14.548 1.00 76.00 301 VAL A CA 1
ATOM 2445 C C . VAL A 1 301 ? -11.597 -5.768 13.326 1.00 76.00 301 VAL A C 1
ATOM 2447 O O . VAL A 1 301 ? -11.534 -4.989 12.381 1.00 76.00 301 VAL A O 1
ATOM 2450 N N . GLU A 1 302 ? -12.508 -6.731 13.365 1.00 75.19 302 GLU A N 1
ATOM 2451 C CA . GLU A 1 302 ? -13.419 -7.007 12.271 1.00 75.19 302 GLU A CA 1
ATOM 2452 C C . GLU A 1 302 ? -14.473 -5.888 12.140 1.00 75.19 302 GLU A C 1
ATOM 2454 O O . GLU A 1 302 ? -14.767 -5.434 11.041 1.00 75.19 302 GLU A O 1
ATOM 2459 N N . PHE A 1 303 ? -14.983 -5.348 13.253 1.00 74.38 303 PHE A N 1
ATOM 2460 C CA . PHE A 1 303 ? -15.848 -4.159 13.220 1.00 74.38 303 PHE A CA 1
ATOM 2461 C C . PHE A 1 303 ? -15.095 -2.919 12.733 1.00 74.38 303 PHE A C 1
ATOM 2463 O O . PHE A 1 303 ? -15.671 -2.092 12.025 1.00 74.38 303 PHE A O 1
ATOM 2470 N N . VAL A 1 304 ? -13.821 -2.777 13.118 1.00 75.06 304 VAL A N 1
ATOM 2471 C CA . VAL A 1 304 ? -12.956 -1.698 12.615 1.00 75.06 304 VAL A CA 1
ATOM 2472 C C . VAL A 1 304 ? -12.809 -1.806 11.097 1.00 75.06 304 VAL A C 1
ATOM 2474 O O . VAL A 1 304 ? -12.906 -0.790 10.405 1.00 75.06 304 VAL A O 1
ATOM 2477 N N . PHE A 1 305 ? -12.626 -3.025 10.585 1.00 73.62 305 PHE A N 1
ATOM 2478 C CA . PHE A 1 305 ? -12.516 -3.309 9.160 1.00 73.62 305 PHE A CA 1
ATOM 2479 C C . PHE A 1 305 ? -13.822 -3.021 8.400 1.00 73.62 305 PHE A C 1
ATOM 2481 O O . PHE A 1 305 ? -13.783 -2.404 7.338 1.00 73.62 305 PHE A O 1
ATOM 2488 N N . ASP A 1 306 ? -14.990 -3.372 8.936 1.00 71.88 306 ASP A N 1
ATOM 2489 C CA . ASP A 1 306 ? -16.273 -3.123 8.255 1.00 71.88 306 ASP A CA 1
ATOM 2490 C C . ASP A 1 306 ? -16.646 -1.640 8.226 1.00 71.88 306 ASP A C 1
ATOM 2492 O O . ASP A 1 306 ? -17.031 -1.101 7.192 1.00 71.88 306 ASP A O 1
ATOM 2496 N N . GLN A 1 307 ? -16.476 -0.936 9.350 1.00 67.12 307 GLN A N 1
ATOM 2497 C CA . GLN A 1 307 ? -16.791 0.497 9.464 1.00 67.12 307 GLN A CA 1
ATOM 2498 C C . GLN A 1 307 ? -15.797 1.400 8.724 1.00 67.12 307 GLN A C 1
ATOM 2500 O O . GLN A 1 307 ? -15.848 2.636 8.810 1.00 67.12 307 GLN A O 1
ATOM 2505 N N . PHE A 1 308 ? -14.852 0.785 8.030 1.00 66.69 308 PHE A N 1
ATOM 2506 C CA . PHE A 1 308 ? -13.808 1.458 7.313 1.00 66.69 308 PHE A CA 1
ATOM 2507 C C . PHE A 1 308 ? -14.375 2.226 6.123 1.00 66.69 308 PHE A C 1
ATOM 2509 O O . PHE A 1 308 ? -14.808 1.650 5.125 1.00 66.69 308 PHE A O 1
ATOM 2516 N N . LYS A 1 309 ? -14.355 3.556 6.230 1.00 60.50 309 LYS A N 1
ATOM 2517 C CA . LYS A 1 309 ? -14.769 4.441 5.145 1.00 60.50 309 LYS A CA 1
ATOM 2518 C C . LYS A 1 309 ? -13.646 4.557 4.130 1.00 60.50 309 LYS A C 1
ATOM 2520 O O . LYS A 1 309 ? -12.663 5.265 4.348 1.00 60.50 309 LYS A O 1
ATOM 2525 N N . VAL A 1 310 ? -13.814 3.856 3.024 1.00 58.28 310 VAL A N 1
ATOM 2526 C CA . VAL A 1 310 ? -13.017 4.043 1.816 1.00 58.28 310 VAL A CA 1
ATOM 2527 C C . VAL A 1 310 ? -13.469 5.315 1.073 1.00 58.28 310 VAL A C 1
ATOM 2529 O O . VAL A 1 310 ? -14.624 5.722 1.201 1.00 58.28 310 VAL A O 1
ATOM 2532 N N . PRO A 1 311 ? -12.565 6.004 0.350 1.00 51.38 311 PRO A N 1
ATOM 2533 C CA . PRO A 1 311 ? -12.885 7.257 -0.347 1.00 51.38 311 PRO A CA 1
ATOM 2534 C C . PRO A 1 311 ? -13.902 7.090 -1.485 1.00 51.38 311 PRO A C 1
ATOM 2536 O O . PRO A 1 311 ? -14.584 8.045 -1.846 1.00 51.38 311 PRO A O 1
ATOM 2539 N N . VAL A 1 312 ? -13.969 5.890 -2.054 1.00 54.78 312 VAL A N 1
ATOM 2540 C CA . VAL A 1 312 ? -14.938 5.458 -3.063 1.00 54.78 312 VAL A CA 1
ATOM 2541 C C . VAL A 1 312 ? -15.790 4.395 -2.388 1.00 54.78 312 VAL A C 1
ATOM 2543 O O . VAL A 1 312 ? -15.221 3.608 -1.637 1.00 54.78 312 VAL A O 1
ATOM 2546 N N . GLU A 1 313 ? -17.110 4.377 -2.606 1.00 53.56 313 GLU A N 1
ATOM 2547 C CA . GLU A 1 313 ? -17.950 3.244 -2.190 1.00 53.56 313 GLU A CA 1
ATOM 2548 C C . GLU A 1 313 ? -17.372 1.972 -2.816 1.00 53.56 313 GLU A C 1
ATOM 2550 O O . GLU A 1 313 ? -17.576 1.691 -3.992 1.00 53.56 313 GLU A O 1
ATOM 2555 N N . SER A 1 314 ? -16.562 1.270 -2.030 1.00 52.31 314 SER A N 1
ATOM 2556 C CA . SER A 1 314 ? -16.085 -0.062 -2.337 1.00 52.31 314 SER A CA 1
ATOM 2557 C C . SER A 1 314 ? -17.146 -0.984 -1.778 1.00 52.31 314 SER A C 1
ATOM 2559 O O . SER A 1 314 ? -17.500 -0.875 -0.599 1.00 52.31 314 SER A O 1
ATOM 2561 N N . LEU A 1 315 ? -17.636 -1.897 -2.601 1.00 55.34 315 LEU A N 1
ATOM 2562 C CA . LEU A 1 315 ? -18.138 -3.137 -2.039 1.00 55.34 315 LEU A CA 1
ATOM 2563 C C . LEU A 1 315 ? -16.929 -3.784 -1.350 1.00 55.34 315 LEU A C 1
ATOM 2565 O O . LEU A 1 315 ? -15.791 -3.580 -1.783 1.00 55.34 315 LEU A O 1
ATOM 2569 N N . ASP A 1 316 ? -17.129 -4.482 -0.235 1.00 55.38 316 ASP A N 1
ATOM 2570 C CA . ASP A 1 316 ? -16.064 -5.290 0.361 1.00 55.38 316 ASP A CA 1
ATOM 2571 C C . ASP A 1 316 ? -15.696 -6.377 -0.658 1.00 55.38 316 ASP A C 1
ATOM 2573 O O . ASP A 1 316 ? -16.285 -7.455 -0.694 1.00 55.38 316 ASP A O 1
ATOM 2577 N N . ALA A 1 317 ? -14.798 -6.030 -1.580 1.00 64.50 317 ALA A N 1
ATOM 2578 C CA . ALA A 1 317 ? -14.470 -6.856 -2.715 1.00 64.50 317 ALA A CA 1
ATOM 2579 C C . ALA A 1 317 ? -13.500 -7.906 -2.219 1.00 64.50 317 ALA A C 1
ATOM 2581 O O . ALA A 1 317 ? -12.321 -7.622 -1.983 1.00 64.50 317 ALA A O 1
ATOM 2582 N N . ASP A 1 318 ? -14.016 -9.117 -2.062 1.00 83.75 318 ASP A N 1
ATOM 2583 C CA . ASP A 1 318 ? -13.182 -10.298 -1.989 1.00 83.75 318 ASP A CA 1
ATOM 2584 C C . ASP A 1 318 ? -12.268 -10.303 -3.219 1.00 83.75 318 ASP A C 1
ATOM 2586 O O . ASP A 1 318 ? -12.702 -10.443 -4.366 1.00 83.75 318 ASP A O 1
ATOM 2590 N N . ALA A 1 319 ? -10.983 -10.084 -2.974 1.00 91.44 319 ALA A N 1
ATOM 2591 C CA . ALA A 1 319 ? -9.941 -10.096 -3.978 1.00 91.44 319 ALA A CA 1
ATOM 2592 C C . ALA A 1 319 ? -9.035 -11.290 -3.713 1.00 91.44 319 ALA A C 1
ATOM 2594 O O . ALA A 1 319 ? -8.810 -11.677 -2.563 1.00 91.44 319 ALA A O 1
ATOM 2595 N N . LYS A 1 320 ? -8.481 -11.875 -4.775 1.00 95.38 320 LYS A N 1
ATOM 2596 C CA . LYS A 1 320 ? -7.404 -12.844 -4.590 1.00 95.38 320 LYS A CA 1
ATOM 2597 C C . LYS A 1 320 ? -6.117 -12.072 -4.362 1.00 95.38 320 LYS A C 1
ATOM 2599 O O . LYS A 1 320 ? -5.706 -11.280 -5.210 1.00 95.38 320 LYS A O 1
ATOM 2604 N N . VAL A 1 321 ? -5.490 -12.312 -3.222 1.00 95.69 321 VAL A N 1
ATOM 2605 C CA . VAL A 1 321 ? -4.310 -11.593 -2.754 1.00 95.69 321 VAL A CA 1
ATOM 2606 C C . VAL A 1 321 ? -3.183 -12.577 -2.500 1.00 95.69 321 VAL A C 1
ATOM 2608 O O . VAL A 1 321 ? -3.365 -13.577 -1.806 1.00 95.69 321 VAL A O 1
ATOM 2611 N N . ARG A 1 322 ? -1.994 -12.275 -3.021 1.00 96.00 322 ARG A N 1
ATOM 2612 C CA . ARG A 1 322 ? -0.764 -13.018 -2.738 1.00 96.00 322 ARG A CA 1
ATOM 2613 C C . ARG A 1 322 ? 0.322 -12.069 -2.248 1.00 96.00 322 ARG A C 1
ATOM 2615 O O . ARG A 1 322 ? 0.601 -11.059 -2.891 1.00 96.00 322 ARG A O 1
ATOM 2622 N N . LEU A 1 323 ? 0.959 -12.431 -1.137 1.00 95.19 323 LEU A N 1
ATOM 2623 C CA . LEU A 1 323 ? 2.174 -11.778 -0.650 1.00 95.19 323 LEU A CA 1
ATOM 2624 C C . LEU A 1 323 ? 3.403 -12.377 -1.341 1.00 95.19 323 LEU A C 1
ATOM 2626 O O . LEU A 1 323 ? 3.511 -13.593 -1.492 1.00 95.19 323 LEU A O 1
ATOM 2630 N N . LEU A 1 324 ? 4.329 -11.516 -1.750 1.00 94.62 324 LEU A N 1
ATOM 2631 C CA . LEU A 1 324 ? 5.543 -11.862 -2.480 1.00 94.62 324 LEU A CA 1
ATOM 2632 C C . LEU A 1 324 ? 6.768 -11.499 -1.641 1.00 94.62 324 LEU A C 1
ATOM 2634 O O . LEU A 1 324 ? 7.235 -10.352 -1.622 1.00 94.62 324 LEU A O 1
ATOM 2638 N N . TYR A 1 325 ? 7.294 -12.504 -0.946 1.00 92.56 325 TYR A N 1
ATOM 2639 C CA . TYR A 1 325 ? 8.475 -12.365 -0.096 1.00 92.56 325 TYR A CA 1
ATOM 2640 C C . TYR A 1 325 ? 9.784 -12.594 -0.853 1.00 92.56 325 TYR A C 1
ATOM 2642 O O . TYR A 1 325 ? 10.786 -11.968 -0.516 1.00 92.56 325 TYR A O 1
ATOM 2650 N N . SER A 1 326 ? 9.783 -13.456 -1.873 1.00 93.81 326 SER A N 1
ATOM 2651 C CA . SER A 1 326 ? 10.960 -13.725 -2.705 1.00 93.81 326 SER A CA 1
ATOM 2652 C C . SER A 1 326 ? 11.209 -12.590 -3.702 1.00 93.81 326 SER A C 1
ATOM 2654 O O . SER A 1 326 ? 10.278 -12.075 -4.329 1.00 93.81 326 SER A O 1
ATOM 2656 N N . ASN A 1 327 ? 12.481 -12.222 -3.875 1.00 96.00 327 ASN A N 1
ATOM 2657 C CA . ASN A 1 327 ? 12.902 -11.235 -4.871 1.00 96.00 327 ASN A CA 1
ATOM 2658 C C . ASN A 1 327 ? 12.658 -11.755 -6.300 1.00 96.00 327 ASN A C 1
ATOM 2660 O O . ASN A 1 327 ? 12.084 -11.035 -7.121 1.00 96.00 327 ASN A O 1
ATOM 2664 N N . SER A 1 328 ? 12.978 -13.026 -6.568 1.00 94.56 328 SER A N 1
ATOM 2665 C CA . SER A 1 328 ? 12.736 -13.660 -7.870 1.00 94.56 328 SER A CA 1
ATOM 2666 C C . SER A 1 328 ? 11.247 -13.788 -8.194 1.00 94.56 328 SER A C 1
ATOM 2668 O O . SER A 1 328 ? 10.836 -13.429 -9.295 1.00 94.56 328 SER A O 1
ATOM 2670 N N . GLU A 1 329 ? 10.401 -14.219 -7.249 1.00 95.81 329 GLU A N 1
ATOM 2671 C CA . GLU A 1 329 ? 8.946 -14.288 -7.490 1.00 95.81 329 GLU A CA 1
ATOM 2672 C C . GLU A 1 329 ? 8.331 -12.904 -7.718 1.00 95.81 329 GLU A C 1
ATOM 2674 O O . GLU A 1 329 ? 7.427 -12.735 -8.540 1.00 95.81 329 GLU A O 1
ATOM 2679 N N . SER A 1 330 ? 8.839 -11.892 -7.015 1.00 96.94 330 SER A N 1
ATOM 2680 C CA . SER A 1 330 ? 8.460 -10.496 -7.210 1.00 96.94 330 SER A CA 1
ATOM 2681 C C . SER A 1 330 ? 8.809 -9.990 -8.618 1.00 96.94 330 SER A C 1
ATOM 2683 O O . SER A 1 330 ? 7.994 -9.305 -9.257 1.00 96.94 330 SER A O 1
ATOM 2685 N N . TRP A 1 331 ? 9.976 -10.370 -9.147 1.00 97.94 331 TRP A N 1
ATOM 2686 C CA . TRP A 1 331 ? 10.335 -10.109 -10.538 1.00 97.94 331 TRP A CA 1
ATOM 2687 C C . TRP A 1 331 ? 9.450 -10.882 -11.522 1.00 97.94 331 TRP A C 1
ATOM 2689 O O . TRP A 1 331 ? 8.872 -10.277 -12.428 1.00 97.94 331 TRP A O 1
ATOM 2699 N N . PHE A 1 332 ? 9.286 -12.192 -11.329 1.00 98.25 332 PHE A N 1
ATOM 2700 C CA . PHE A 1 332 ? 8.462 -13.043 -12.189 1.00 98.25 332 PHE A CA 1
ATOM 2701 C C . PHE A 1 332 ? 7.012 -12.575 -12.246 1.00 98.25 332 PHE A C 1
ATOM 2703 O O . PHE A 1 332 ? 6.425 -12.564 -13.324 1.00 98.25 332 PHE A O 1
ATOM 2710 N N . SER A 1 333 ? 6.465 -12.088 -11.133 1.00 98.44 333 SER A N 1
ATOM 2711 C CA . SER A 1 333 ? 5.130 -11.488 -11.088 1.00 98.44 333 SER A CA 1
ATOM 2712 C C . SER A 1 333 ? 5.029 -10.277 -12.013 1.00 98.44 333 SER A C 1
ATOM 2714 O O . SER A 1 333 ? 4.125 -10.213 -12.842 1.00 98.44 333 SER A O 1
ATOM 2716 N N . ARG A 1 334 ? 5.988 -9.339 -11.940 1.00 98.44 334 ARG A N 1
ATOM 2717 C CA . ARG A 1 334 ? 6.037 -8.165 -12.833 1.00 98.44 334 ARG A CA 1
ATOM 2718 C C . ARG A 1 334 ? 6.200 -8.577 -14.291 1.00 98.44 334 ARG A C 1
ATOM 2720 O O . ARG A 1 334 ? 5.505 -8.039 -15.151 1.00 98.44 334 ARG A O 1
ATOM 2727 N N . TRP A 1 335 ? 7.095 -9.524 -14.570 1.00 98.62 335 TRP A N 1
ATOM 2728 C CA . TRP A 1 335 ? 7.335 -10.006 -15.927 1.00 98.62 335 TRP A CA 1
ATOM 2729 C C . TRP A 1 335 ? 6.105 -10.698 -16.516 1.00 98.62 335 TRP A C 1
ATOM 2731 O O . TRP A 1 335 ? 5.746 -10.423 -17.660 1.00 98.62 335 TRP A O 1
ATOM 2741 N N . ASN A 1 336 ? 5.430 -11.545 -15.735 1.00 98.62 336 ASN A N 1
ATOM 2742 C CA . ASN A 1 336 ? 4.213 -12.249 -16.129 1.00 98.62 336 ASN A CA 1
ATOM 2743 C C . ASN A 1 336 ? 3.070 -11.272 -16.413 1.00 98.62 336 ASN A C 1
ATOM 2745 O O . ASN A 1 336 ? 2.503 -11.296 -17.505 1.00 98.62 336 ASN A O 1
ATOM 2749 N N . LEU A 1 337 ? 2.803 -10.362 -15.474 1.00 98.69 337 LEU A N 1
ATOM 2750 C CA . LEU A 1 337 ? 1.789 -9.317 -15.593 1.00 98.69 337 LEU A CA 1
ATOM 2751 C C . LEU A 1 337 ? 1.999 -8.462 -16.851 1.00 98.69 337 LEU A C 1
ATOM 2753 O O . LEU A 1 337 ? 1.101 -8.328 -17.682 1.00 98.69 337 LEU A O 1
ATOM 2757 N N . LEU A 1 338 ? 3.213 -7.943 -17.047 1.00 98.62 338 LEU A N 1
ATOM 2758 C CA . LEU A 1 338 ? 3.539 -7.127 -18.215 1.00 98.62 338 LEU A CA 1
ATOM 2759 C C . LEU A 1 338 ? 3.481 -7.918 -19.520 1.00 98.62 338 LEU A C 1
ATOM 2761 O O . LEU A 1 338 ? 2.961 -7.411 -20.509 1.00 98.62 338 LEU A O 1
ATOM 2765 N N . SER A 1 339 ? 3.996 -9.151 -19.543 1.00 98.06 339 SER A N 1
ATOM 2766 C CA . SER A 1 339 ? 4.002 -10.000 -20.742 1.00 98.06 339 SER A CA 1
ATOM 2767 C C . SER A 1 339 ? 2.592 -10.371 -21.197 1.00 98.06 339 SER A C 1
ATOM 2769 O O . SER A 1 339 ? 2.352 -10.479 -22.405 1.00 98.06 339 SER A O 1
ATOM 2771 N N . ASN A 1 340 ? 1.656 -10.512 -20.257 1.00 98.12 340 ASN A N 1
ATOM 2772 C CA . ASN A 1 340 ? 0.270 -10.867 -20.540 1.00 98.12 340 ASN A CA 1
ATOM 2773 C C . ASN A 1 340 ? -0.648 -9.668 -20.799 1.00 98.12 340 ASN A C 1
ATOM 2775 O O . ASN A 1 340 ? -1.682 -9.872 -21.429 1.00 98.12 340 ASN A O 1
ATOM 2779 N N . ALA A 1 341 ? -0.252 -8.445 -20.430 1.00 98.56 341 ALA A N 1
ATOM 2780 C CA . ALA A 1 341 ? -1.039 -7.228 -20.651 1.00 98.56 341 ALA A CA 1
ATOM 2781 C C . ALA A 1 341 ? -1.506 -7.071 -22.109 1.00 98.56 341 ALA A C 1
ATOM 2783 O O . ALA A 1 341 ? -0.711 -7.270 -23.047 1.00 98.56 341 ALA A O 1
ATOM 2784 N N . LYS A 1 342 ? -2.785 -6.708 -22.285 1.00 98.38 342 LYS A N 1
ATOM 2785 C CA . LYS A 1 342 ? -3.462 -6.590 -23.590 1.00 98.38 342 LYS A CA 1
ATOM 2786 C C . LYS A 1 342 ? -4.072 -5.219 -23.870 1.00 98.38 342 LYS A C 1
ATOM 2788 O O . LYS A 1 342 ? -4.252 -4.895 -25.039 1.00 98.38 342 LYS A O 1
ATOM 2793 N N . LYS A 1 343 ? -4.431 -4.448 -22.844 1.00 98.31 343 LYS A N 1
ATOM 2794 C CA . LYS A 1 343 ? -5.203 -3.203 -22.971 1.00 98.31 343 LYS A CA 1
ATOM 2795 C C . LYS A 1 343 ? -4.462 -2.017 -22.381 1.00 98.31 343 LYS A C 1
ATOM 2797 O O . LYS A 1 343 ? -4.199 -1.063 -23.104 1.00 98.31 343 LYS A O 1
ATOM 2802 N N . SER A 1 344 ? -4.117 -2.074 -21.096 1.00 98.50 344 SER A N 1
ATOM 2803 C CA . SER A 1 344 ? -3.591 -0.924 -20.366 1.00 98.50 344 SER A CA 1
ATOM 2804 C C . SER A 1 344 ? -2.550 -1.302 -19.315 1.00 98.50 344 SER A C 1
ATOM 2806 O O . SER A 1 344 ? -2.595 -2.362 -18.693 1.00 98.50 344 SER A O 1
ATOM 2808 N N . ILE A 1 345 ? -1.581 -0.411 -19.119 1.00 98.75 345 ILE A N 1
ATOM 2809 C CA . ILE A 1 345 ? -0.500 -0.544 -18.147 1.00 98.75 345 ILE A CA 1
ATOM 2810 C C . ILE A 1 345 ? -0.304 0.809 -17.453 1.00 98.75 345 ILE A C 1
ATOM 2812 O O . ILE A 1 345 ? 0.102 1.788 -18.083 1.00 98.75 345 ILE A O 1
ATOM 2816 N N . PHE A 1 346 ? -0.541 0.865 -16.144 1.00 98.25 346 PHE A N 1
ATOM 2817 C CA . PHE A 1 346 ? -0.280 2.040 -15.308 1.00 98.25 346 PHE A CA 1
ATOM 2818 C C . PHE A 1 346 ? 0.894 1.744 -14.380 1.00 98.25 346 PHE A C 1
ATOM 2820 O O . PHE A 1 346 ? 0.851 0.782 -13.615 1.00 98.25 346 PHE A O 1
ATOM 2827 N N . ILE A 1 347 ? 1.957 2.544 -14.462 1.00 96.69 347 ILE A N 1
ATOM 2828 C CA . ILE A 1 347 ? 3.217 2.293 -13.759 1.00 96.69 347 ILE A CA 1
ATOM 2829 C C . ILE A 1 347 ? 3.683 3.534 -13.023 1.00 96.69 347 ILE A C 1
ATOM 2831 O O . ILE A 1 347 ? 3.876 4.592 -13.623 1.00 96.69 347 ILE A O 1
ATOM 2835 N N . GLN A 1 348 ? 3.999 3.355 -11.749 1.00 91.88 348 GLN A N 1
ATOM 2836 C CA . GLN A 1 348 ? 4.628 4.349 -10.902 1.00 91.88 348 GLN A CA 1
ATOM 2837 C C . GLN A 1 348 ? 5.760 3.705 -10.111 1.00 91.88 348 GLN A C 1
ATOM 2839 O O . GLN A 1 348 ? 5.525 2.727 -9.410 1.00 91.88 348 GLN A O 1
ATOM 2844 N N . TYR A 1 349 ? 6.975 4.243 -10.217 1.00 91.31 349 TYR A N 1
ATOM 2845 C CA . TYR A 1 349 ? 8.126 3.786 -9.432 1.00 91.31 349 TYR A CA 1
ATOM 2846 C C . TYR A 1 349 ? 9.002 4.954 -8.979 1.00 91.31 349 TYR A C 1
ATOM 2848 O O . TYR A 1 349 ? 9.227 5.918 -9.713 1.00 91.31 349 TYR A O 1
ATOM 2856 N N . PHE A 1 350 ? 9.568 4.834 -7.777 1.00 86.25 350 PHE A N 1
ATOM 2857 C CA . PHE A 1 350 ? 10.565 5.788 -7.286 1.00 86.25 350 PHE A CA 1
ATOM 2858 C C . PHE A 1 350 ? 11.914 5.615 -8.000 1.00 86.25 350 PHE A C 1
ATOM 2860 O O . PHE A 1 350 ? 12.559 6.605 -8.343 1.00 86.25 350 PHE A O 1
ATOM 2867 N N . ILE A 1 351 ? 12.331 4.364 -8.231 1.00 86.31 351 ILE A N 1
ATOM 2868 C CA . ILE A 1 351 ? 13.578 4.011 -8.921 1.00 86.31 351 ILE A CA 1
ATOM 2869 C C . ILE A 1 351 ? 13.272 3.013 -10.041 1.00 86.31 351 ILE A C 1
ATOM 2871 O O . ILE A 1 351 ? 12.647 1.977 -9.813 1.00 86.31 351 ILE A O 1
ATOM 2875 N N . VAL A 1 352 ? 13.774 3.326 -11.232 1.00 89.25 352 VAL A N 1
ATOM 2876 C CA . VAL A 1 352 ? 14.070 2.363 -12.297 1.00 89.25 352 VAL A CA 1
ATOM 2877 C C . VAL A 1 352 ? 15.556 2.538 -12.593 1.00 89.25 352 VAL A C 1
ATOM 2879 O O . VAL A 1 352 ? 15.968 3.646 -12.933 1.00 89.25 352 VAL A O 1
ATOM 2882 N N . ASP A 1 353 ? 16.390 1.528 -12.368 1.00 87.44 353 ASP A N 1
ATOM 2883 C CA . ASP A 1 353 ? 17.845 1.673 -12.523 1.00 87.44 353 ASP A CA 1
ATOM 2884 C C . ASP A 1 353 ? 18.331 1.256 -13.926 1.00 87.44 353 ASP A C 1
ATOM 2886 O O . ASP A 1 353 ? 17.598 0.683 -14.727 1.00 87.44 353 ASP A O 1
ATOM 2890 N N . ASN A 1 354 ? 19.573 1.600 -14.270 1.00 87.25 354 ASN A N 1
ATOM 2891 C CA . ASN A 1 354 ? 20.218 1.240 -15.539 1.00 87.25 354 ASN A CA 1
ATOM 2892 C C . ASN A 1 354 ? 21.029 -0.066 -15.414 1.00 87.25 354 ASN A C 1
ATOM 2894 O O . ASN A 1 354 ? 22.212 -0.152 -15.783 1.00 87.25 354 ASN A O 1
ATOM 2898 N N . ASP A 1 355 ? 20.381 -1.067 -14.841 1.00 91.12 355 ASP A N 1
ATOM 2899 C CA . ASP A 1 355 ? 20.861 -2.433 -14.690 1.00 91.12 355 ASP A CA 1
ATOM 2900 C C . ASP A 1 355 ? 20.054 -3.392 -15.575 1.00 91.12 355 ASP A C 1
ATOM 2902 O O . ASP A 1 355 ? 19.215 -2.961 -16.376 1.00 91.12 355 ASP A O 1
ATOM 2906 N N . VAL A 1 356 ? 20.338 -4.695 -15.502 1.00 94.50 356 VAL A N 1
ATOM 2907 C CA . VAL A 1 356 ? 19.648 -5.663 -16.360 1.00 94.50 356 VAL A CA 1
ATOM 2908 C C . VAL A 1 356 ? 18.145 -5.726 -16.066 1.00 94.50 356 VAL A C 1
ATOM 2910 O O . VAL A 1 356 ? 17.374 -5.864 -17.015 1.00 94.50 356 VAL A O 1
ATOM 2913 N N . PHE A 1 357 ? 17.692 -5.546 -14.819 1.00 95.94 357 PHE A N 1
ATOM 2914 C CA . PHE A 1 357 ? 16.260 -5.529 -14.494 1.00 95.94 357 PHE A CA 1
ATOM 2915 C C . PHE A 1 357 ? 15.560 -4.297 -15.065 1.00 95.94 357 PHE A C 1
ATOM 2917 O O . PHE A 1 357 ? 14.563 -4.437 -15.774 1.00 95.94 357 PHE A O 1
ATOM 2924 N N . GLY A 1 358 ? 16.084 -3.094 -14.821 1.00 94.06 358 GLY A N 1
ATOM 2925 C CA . GLY A 1 358 ? 15.478 -1.854 -15.306 1.00 94.06 358 GLY A CA 1
ATOM 2926 C C . GLY A 1 358 ? 15.470 -1.746 -16.827 1.00 94.06 358 GLY A C 1
ATOM 2927 O O . GLY A 1 358 ? 14.450 -1.383 -17.419 1.00 94.06 358 GLY A O 1
ATOM 2928 N N . MET A 1 359 ? 16.554 -2.156 -17.487 1.00 94.44 359 MET A N 1
ATOM 2929 C CA . MET A 1 359 ? 16.622 -2.152 -18.951 1.00 94.44 359 MET A CA 1
ATOM 2930 C C . MET A 1 359 ? 15.704 -3.203 -19.581 1.00 94.44 359 MET A C 1
ATOM 2932 O O . MET A 1 359 ? 15.057 -2.919 -20.591 1.00 94.44 359 MET A O 1
ATOM 2936 N N . SER A 1 360 ? 15.582 -4.385 -18.972 1.00 97.44 360 SER A N 1
ATOM 2937 C CA . SER A 1 360 ? 14.665 -5.429 -19.449 1.00 97.44 360 SER A CA 1
ATOM 2938 C C . SER A 1 360 ? 13.206 -5.061 -19.204 1.00 97.44 360 SER A C 1
ATOM 2940 O O . SER A 1 360 ? 12.367 -5.299 -20.069 1.00 97.44 360 SER A O 1
ATOM 2942 N N . PHE A 1 361 ? 12.905 -4.419 -18.072 1.00 97.69 361 PHE A N 1
ATOM 2943 C CA . PHE A 1 361 ? 11.586 -3.873 -17.758 1.00 97.69 361 PHE A CA 1
ATOM 2944 C C . PHE A 1 361 ? 11.155 -2.843 -18.808 1.00 97.69 361 PHE A C 1
ATOM 2946 O O . PHE A 1 361 ? 10.113 -3.004 -19.440 1.00 97.69 361 PHE A O 1
ATOM 2953 N N . LEU A 1 362 ? 11.988 -1.829 -19.074 1.00 95.88 362 LEU A N 1
ATOM 2954 C CA . LEU A 1 362 ? 11.717 -0.830 -20.115 1.00 95.88 362 LEU A CA 1
ATOM 2955 C C . LEU A 1 362 ? 11.635 -1.461 -21.517 1.00 95.88 362 LEU A C 1
ATOM 2957 O O . LEU A 1 362 ? 10.819 -1.039 -22.336 1.00 95.88 362 LEU A O 1
ATOM 2961 N N . GLY A 1 363 ? 12.435 -2.492 -21.800 1.00 96.50 363 GLY A N 1
ATOM 2962 C CA . GLY A 1 363 ? 12.361 -3.243 -23.053 1.00 96.50 363 GLY A CA 1
ATOM 2963 C C . GLY A 1 363 ? 11.071 -4.044 -23.221 1.00 96.50 363 GLY A C 1
ATOM 2964 O O . GLY A 1 363 ? 10.518 -4.090 -24.322 1.00 96.50 363 GLY A O 1
ATOM 2965 N N . LEU A 1 364 ? 10.528 -4.604 -22.140 1.00 98.38 364 LEU A N 1
ATOM 2966 C CA . LEU A 1 364 ? 9.222 -5.256 -22.162 1.00 98.38 364 LEU A CA 1
ATOM 2967 C C . LEU A 1 364 ? 8.091 -4.237 -22.378 1.00 98.38 364 LEU A C 1
ATOM 2969 O O . LEU A 1 364 ? 7.189 -4.490 -23.175 1.00 98.38 364 LEU A O 1
ATOM 2973 N N . LEU A 1 365 ? 8.176 -3.048 -21.770 1.00 97.81 365 LEU A N 1
ATOM 2974 C CA . LEU A 1 365 ? 7.239 -1.952 -22.058 1.00 97.81 365 LEU A CA 1
ATOM 2975 C C . LEU A 1 365 ? 7.323 -1.484 -23.509 1.00 97.81 365 LEU A C 1
ATOM 2977 O O . LEU A 1 365 ? 6.294 -1.240 -24.129 1.00 97.81 365 LEU A O 1
ATOM 2981 N N . LEU A 1 366 ? 8.527 -1.397 -24.080 1.00 96.62 366 LEU A N 1
ATOM 2982 C CA . LEU A 1 366 ? 8.711 -1.081 -25.496 1.00 96.62 366 LEU A CA 1
ATOM 2983 C C . LEU A 1 366 ? 8.026 -2.120 -26.397 1.00 96.62 366 LEU A C 1
ATOM 2985 O O . LEU A 1 366 ? 7.369 -1.749 -27.372 1.00 96.62 366 LEU A O 1
ATOM 2989 N N . LYS A 1 367 ? 8.156 -3.413 -26.075 1.00 97.75 367 LYS A N 1
ATOM 2990 C CA . LYS A 1 367 ? 7.440 -4.485 -26.779 1.00 97.75 367 LYS A CA 1
ATOM 2991 C C . LYS A 1 367 ? 5.924 -4.271 -26.693 1.00 97.75 367 LYS A C 1
ATOM 2993 O O . LYS A 1 367 ? 5.259 -4.282 -27.723 1.00 97.75 367 LYS A O 1
ATOM 2998 N N . LYS A 1 368 ? 5.394 -3.978 -25.502 1.00 98.50 368 LYS A N 1
ATOM 2999 C CA . LYS A 1 368 ? 3.958 -3.727 -25.281 1.00 98.50 368 LYS A CA 1
ATOM 3000 C C . LYS A 1 368 ? 3.440 -2.471 -25.981 1.00 98.50 368 LYS A C 1
ATOM 3002 O O . LYS A 1 368 ? 2.361 -2.497 -26.565 1.00 98.50 368 LYS A O 1
ATOM 3007 N N . ALA A 1 369 ? 4.242 -1.412 -26.021 1.00 97.31 369 ALA A N 1
ATOM 3008 C CA . ALA A 1 369 ? 3.934 -0.203 -26.774 1.00 97.31 369 ALA A CA 1
ATOM 3009 C C . ALA A 1 369 ? 3.771 -0.504 -28.273 1.00 97.31 369 ALA A C 1
ATOM 3011 O O . ALA A 1 369 ? 2.837 -0.013 -28.901 1.00 97.31 369 ALA A O 1
ATOM 3012 N N . ARG A 1 370 ? 4.643 -1.350 -28.842 1.00 97.19 370 ARG A N 1
ATOM 3013 C CA . ARG A 1 370 ? 4.549 -1.799 -30.244 1.00 97.19 370 ARG A CA 1
ATOM 3014 C C . ARG A 1 370 ? 3.354 -2.709 -30.510 1.00 97.19 370 ARG A C 1
ATOM 3016 O O . ARG A 1 370 ? 2.831 -2.688 -31.617 1.00 97.19 370 ARG A O 1
ATOM 3023 N N . GLU A 1 371 ? 2.933 -3.482 -29.514 1.00 97.81 371 GLU A N 1
ATOM 3024 C CA . GLU A 1 371 ? 1.709 -4.293 -29.561 1.00 97.81 371 GLU A CA 1
ATOM 3025 C C . GLU A 1 371 ? 0.426 -3.442 -29.450 1.00 97.81 371 GLU A C 1
ATOM 3027 O O . GLU A 1 371 ? -0.664 -3.973 -29.633 1.00 97.81 371 GLU A O 1
ATOM 3032 N N . GLY A 1 372 ? 0.540 -2.131 -29.194 1.00 97.94 372 GLY A N 1
ATOM 3033 C CA . GLY A 1 372 ? -0.594 -1.203 -29.128 1.00 97.94 372 GLY A CA 1
ATOM 3034 C C . GLY A 1 372 ? -1.239 -1.069 -27.747 1.00 97.94 372 GLY A C 1
ATOM 3035 O O . GLY A 1 372 ? -2.292 -0.453 -27.642 1.00 97.94 372 GLY A O 1
ATOM 3036 N N . VAL A 1 373 ? -0.622 -1.611 -26.692 1.00 98.69 373 VAL A N 1
ATOM 3037 C CA . VAL A 1 373 ? -1.117 -1.498 -25.308 1.00 98.69 373 VAL A CA 1
ATOM 3038 C C . VAL A 1 373 ? -0.970 -0.057 -24.811 1.00 98.69 373 VAL A C 1
ATOM 3040 O O . VAL A 1 373 ? 0.090 0.537 -25.004 1.00 98.69 373 VAL A O 1
ATOM 3043 N N . ASP A 1 374 ? -1.984 0.504 -24.151 1.00 98.56 374 ASP A N 1
ATOM 3044 C CA . ASP A 1 374 ? -1.926 1.863 -23.601 1.00 98.56 374 ASP A CA 1
ATOM 3045 C C . ASP A 1 374 ? -1.061 1.909 -22.334 1.00 98.56 374 ASP A C 1
ATOM 3047 O O . ASP A 1 374 ? -1.355 1.245 -21.343 1.00 98.56 374 ASP A O 1
ATOM 3051 N N . ILE A 1 375 ? 0.014 2.701 -22.331 1.00 98.38 375 ILE A N 1
ATOM 3052 C CA . ILE A 1 375 ? 0.978 2.744 -21.222 1.00 98.38 375 ILE A CA 1
ATOM 3053 C C . ILE A 1 375 ? 1.045 4.145 -20.623 1.00 98.38 375 ILE A C 1
ATOM 3055 O O . ILE A 1 375 ? 1.378 5.113 -21.306 1.00 98.38 375 ILE A O 1
ATOM 3059 N N . LYS A 1 376 ? 0.835 4.247 -19.310 1.00 97.12 376 LYS A N 1
ATOM 3060 C CA . LYS A 1 376 ? 1.119 5.450 -18.520 1.00 97.12 376 LYS A CA 1
ATOM 3061 C C . LYS A 1 376 ? 2.239 5.161 -17.536 1.00 97.12 376 LYS A C 1
ATOM 3063 O O . LYS A 1 376 ? 2.054 4.413 -16.583 1.00 97.12 376 LYS A O 1
ATOM 3068 N N . LEU A 1 377 ? 3.398 5.770 -17.761 1.00 94.25 377 LEU A N 1
ATOM 3069 C CA . LEU A 1 377 ? 4.593 5.583 -16.942 1.00 94.25 377 LEU A CA 1
ATOM 3070 C C . LEU A 1 377 ? 4.942 6.865 -16.188 1.00 94.25 377 LEU A C 1
ATOM 3072 O O . LEU A 1 377 ? 5.119 7.925 -16.788 1.00 94.25 377 LEU A O 1
ATOM 3076 N N . MET A 1 378 ? 5.119 6.756 -14.875 1.00 90.00 378 MET A N 1
ATOM 3077 C CA . MET A 1 378 ? 5.634 7.821 -14.029 1.00 90.00 378 MET A CA 1
ATOM 3078 C C . MET A 1 378 ? 6.826 7.354 -13.199 1.00 90.00 378 MET A C 1
ATOM 3080 O O . MET A 1 378 ? 6.768 6.330 -12.524 1.00 90.00 378 MET A O 1
ATOM 3084 N N . VAL A 1 379 ? 7.899 8.144 -13.218 1.00 88.00 379 VAL A N 1
ATOM 3085 C CA . VAL A 1 379 ? 9.090 7.908 -12.387 1.00 88.00 379 VAL A CA 1
ATOM 3086 C C . VAL A 1 379 ? 9.453 9.142 -11.568 1.00 88.00 379 VAL A C 1
ATOM 3088 O O . VAL A 1 379 ? 9.183 10.271 -11.984 1.00 88.00 379 VAL A O 1
ATOM 3091 N N . ASP A 1 380 ? 10.083 8.958 -10.410 1.00 82.44 380 ASP A N 1
ATOM 3092 C CA . ASP A 1 380 ? 10.580 10.071 -9.596 1.00 82.44 380 ASP A CA 1
ATOM 3093 C C . ASP A 1 380 ? 11.969 10.519 -10.056 1.00 82.44 380 ASP A C 1
ATOM 3095 O O . ASP A 1 380 ? 12.902 9.722 -10.185 1.00 82.44 380 ASP A O 1
ATOM 3099 N N . ALA A 1 381 ? 12.131 11.825 -10.270 1.00 72.19 381 ALA A N 1
ATOM 3100 C CA . ALA A 1 381 ? 13.391 12.382 -10.728 1.00 72.19 381 ALA A CA 1
ATOM 3101 C C . ALA A 1 381 ? 14.525 12.228 -9.717 1.00 72.19 381 ALA A C 1
ATOM 3103 O O . ALA A 1 381 ? 15.654 12.397 -10.143 1.00 72.19 381 ALA A O 1
ATOM 3104 N N . ARG A 1 382 ? 14.285 12.010 -8.413 1.00 68.69 382 ARG A N 1
ATOM 3105 C CA . ARG A 1 382 ? 15.326 11.889 -7.372 1.00 68.69 382 ARG A CA 1
ATOM 3106 C C . ARG A 1 382 ? 15.755 10.458 -7.107 1.00 68.69 382 ARG A C 1
ATOM 3108 O O . ARG A 1 382 ? 16.953 10.228 -6.971 1.00 68.69 382 ARG A O 1
ATOM 3115 N N . GLY A 1 383 ? 14.807 9.529 -7.008 1.00 57.94 383 GLY A N 1
ATOM 3116 C CA . GLY A 1 383 ? 15.134 8.113 -6.815 1.00 57.94 383 GLY A CA 1
ATOM 3117 C C . GLY A 1 383 ? 15.972 7.605 -7.980 1.00 57.94 383 GLY A C 1
ATOM 3118 O O . GLY A 1 383 ? 17.068 7.082 -7.799 1.00 57.94 383 GLY A O 1
ATOM 3119 N N . THR A 1 384 ? 15.536 7.945 -9.185 1.00 56.66 384 THR A N 1
ATOM 3120 C CA . THR A 1 384 ? 16.227 7.686 -10.451 1.00 56.66 384 THR A CA 1
ATOM 3121 C C . THR A 1 384 ? 17.547 8.485 -10.622 1.00 56.66 384 THR A C 1
ATOM 3123 O O . THR A 1 384 ? 18.198 8.444 -11.664 1.00 56.66 384 THR A O 1
ATOM 3126 N N . ASN A 1 385 ? 17.973 9.254 -9.608 1.00 53.97 385 ASN A N 1
ATOM 3127 C CA . ASN A 1 385 ? 19.062 10.239 -9.661 1.00 53.97 385 ASN A CA 1
ATOM 3128 C C . ASN A 1 385 ? 20.282 9.882 -8.803 1.00 53.97 385 ASN A C 1
ATOM 3130 O O . ASN A 1 385 ? 20.926 10.771 -8.237 1.00 53.97 385 ASN A O 1
ATOM 3134 N N . LYS A 1 386 ? 20.705 8.615 -8.780 1.00 50.84 386 LYS A N 1
ATOM 3135 C CA . LYS A 1 386 ? 22.128 8.321 -8.529 1.00 50.84 386 LYS A CA 1
ATOM 3136 C C . LYS A 1 386 ? 22.946 8.905 -9.712 1.00 50.84 386 LYS A C 1
ATOM 3138 O O . LYS A 1 386 ? 23.293 8.207 -10.652 1.00 50.84 386 LYS A O 1
ATOM 3143 N N . PHE A 1 387 ? 23.131 10.231 -9.732 1.00 38.25 387 PHE A N 1
ATOM 3144 C CA . PHE A 1 387 ? 23.898 11.063 -10.680 1.00 38.25 387 PHE A CA 1
ATOM 3145 C C . PHE A 1 387 ? 23.565 11.012 -12.197 1.00 38.25 387 PHE A C 1
ATOM 3147 O O . PHE A 1 387 ? 24.076 11.855 -12.933 1.00 38.25 387 PHE A O 1
ATOM 3154 N N . ASN A 1 388 ? 22.670 10.136 -12.681 1.00 45.78 388 ASN A N 1
ATOM 3155 C CA . ASN A 1 388 ? 22.534 9.831 -14.121 1.00 45.78 388 ASN A CA 1
ATOM 3156 C C . ASN A 1 388 ? 21.203 10.205 -14.812 1.00 45.78 388 ASN A C 1
ATOM 3158 O O . ASN A 1 388 ? 21.077 10.000 -16.026 1.00 45.78 388 ASN A O 1
ATOM 3162 N N . PHE A 1 389 ? 20.221 10.799 -14.118 1.00 51.53 389 PHE A N 1
ATOM 3163 C CA . PHE A 1 389 ? 18.920 11.122 -14.737 1.00 51.53 389 PHE A CA 1
ATOM 3164 C C . PHE A 1 389 ? 19.035 12.117 -15.903 1.00 51.53 389 PHE A C 1
ATOM 3166 O O . PHE A 1 389 ? 18.237 12.091 -16.839 1.00 51.53 389 PHE A O 1
ATOM 3173 N N . LYS A 1 390 ? 20.043 13.001 -15.878 1.00 48.56 390 LYS A N 1
ATOM 3174 C CA . LYS A 1 390 ? 20.176 14.079 -16.869 1.00 48.56 390 LYS A CA 1
ATOM 3175 C C . LYS A 1 390 ? 20.518 13.606 -18.288 1.00 48.56 390 LYS A C 1
ATOM 3177 O O . LYS A 1 390 ? 20.279 14.386 -19.204 1.00 48.56 390 LYS A O 1
ATOM 3182 N N . ILE A 1 391 ? 21.050 12.391 -18.484 1.00 46.78 391 ILE A N 1
ATOM 3183 C CA . ILE A 1 391 ? 21.598 11.983 -19.795 1.00 46.78 391 ILE A CA 1
ATOM 3184 C C . ILE A 1 391 ? 21.081 10.615 -20.274 1.00 46.78 391 ILE A C 1
ATOM 3186 O O . ILE A 1 391 ? 20.622 10.524 -21.408 1.00 46.78 391 ILE A O 1
ATOM 3190 N N . PHE A 1 392 ? 21.091 9.564 -19.444 1.00 51.53 392 PHE A N 1
ATOM 3191 C CA . PHE A 1 392 ? 20.824 8.197 -19.931 1.00 51.53 392 PHE A CA 1
ATOM 3192 C C . PHE A 1 392 ? 19.351 7.794 -19.851 1.00 51.53 392 PHE A C 1
ATOM 3194 O O . PHE A 1 392 ? 18.742 7.446 -20.860 1.00 51.53 392 PHE A O 1
ATOM 3201 N N . GLN A 1 393 ? 18.744 7.899 -18.671 1.00 59.78 393 GLN A N 1
ATOM 3202 C CA . GLN A 1 393 ? 17.372 7.430 -18.474 1.00 59.78 393 GLN A CA 1
ATOM 3203 C C . GLN A 1 393 ? 16.329 8.319 -19.150 1.00 59.78 393 GLN A C 1
ATOM 3205 O O . GLN A 1 393 ? 15.347 7.823 -19.696 1.00 59.78 393 GLN A O 1
ATOM 3210 N N . LYS A 1 394 ? 16.589 9.631 -19.219 1.00 67.25 394 LYS A N 1
ATOM 3211 C CA . LYS A 1 394 ? 15.751 10.547 -19.993 1.00 67.25 394 LYS A CA 1
ATOM 3212 C C . LYS A 1 394 ? 15.662 10.111 -21.458 1.00 67.25 394 LYS A C 1
ATOM 3214 O O . LYS A 1 394 ? 14.566 10.122 -21.995 1.00 67.25 394 LYS A O 1
ATOM 3219 N N . GLY A 1 395 ? 16.760 9.658 -22.066 1.00 78.94 395 GLY A N 1
ATOM 3220 C CA . GLY A 1 395 ? 16.762 9.184 -23.451 1.00 78.94 395 GLY A CA 1
ATOM 3221 C C . GLY A 1 395 ? 15.807 8.012 -23.684 1.00 78.94 395 GLY A C 1
ATOM 3222 O O . GLY A 1 395 ? 14.969 8.080 -24.575 1.00 78.94 395 GLY A O 1
ATOM 3223 N N . PHE A 1 396 ? 15.868 6.964 -22.857 1.00 85.00 396 PHE A N 1
ATOM 3224 C CA . PHE A 1 396 ? 14.975 5.801 -22.992 1.00 85.00 396 PHE A CA 1
ATOM 3225 C C . PHE A 1 396 ? 13.498 6.163 -22.776 1.00 85.00 396 PHE A C 1
ATOM 3227 O O . PHE A 1 396 ? 12.638 5.746 -23.551 1.00 85.00 396 PHE A O 1
ATOM 3234 N N . LEU A 1 397 ? 13.205 7.009 -21.783 1.00 86.12 397 LEU A N 1
ATOM 3235 C CA . LEU A 1 397 ? 11.851 7.517 -21.539 1.00 86.12 397 LEU A CA 1
ATOM 3236 C C . LEU A 1 397 ? 11.340 8.393 -22.694 1.00 86.12 397 LEU A C 1
ATOM 3238 O O . LEU A 1 397 ? 10.154 8.361 -23.022 1.00 86.12 397 LEU A O 1
ATOM 3242 N N . GLN A 1 398 ? 12.225 9.162 -23.335 1.00 85.62 398 GLN A N 1
ATOM 3243 C CA . GLN A 1 398 ? 11.892 9.940 -24.527 1.00 85.62 398 GLN A CA 1
ATOM 3244 C C . GLN A 1 398 ? 11.576 9.048 -25.724 1.00 85.62 398 GLN A C 1
ATOM 3246 O O . GLN A 1 398 ? 10.649 9.378 -26.460 1.00 85.62 398 GLN A O 1
ATOM 3251 N N . GLU A 1 399 ? 12.300 7.937 -25.906 1.00 85.25 399 GLU A N 1
ATOM 3252 C CA . GLU A 1 399 ? 11.989 6.962 -26.958 1.00 85.25 399 GLU A CA 1
ATOM 3253 C C . GLU A 1 399 ? 10.633 6.291 -26.728 1.00 85.25 399 GLU A C 1
ATOM 3255 O O . GLU A 1 399 ? 9.857 6.141 -27.671 1.00 85.25 399 GLU A O 1
ATOM 3260 N N . MET A 1 400 ? 10.303 5.954 -25.479 1.00 86.62 400 MET A N 1
ATOM 3261 C CA . MET A 1 400 ? 8.975 5.450 -25.123 1.00 86.62 400 MET A CA 1
ATOM 3262 C C . MET A 1 400 ? 7.865 6.462 -25.436 1.00 86.62 400 MET A C 1
ATOM 3264 O O . MET A 1 400 ? 6.873 6.105 -26.062 1.00 86.62 400 MET A O 1
ATOM 3268 N N . ALA A 1 401 ? 8.051 7.740 -25.093 1.00 87.75 401 ALA A N 1
ATOM 3269 C CA . ALA A 1 401 ? 7.075 8.805 -25.358 1.00 87.75 401 ALA A CA 1
ATOM 3270 C C . ALA A 1 401 ? 6.845 9.099 -26.864 1.00 87.75 401 ALA A C 1
ATOM 3272 O O . ALA A 1 401 ? 6.059 9.982 -27.231 1.00 87.75 401 ALA A O 1
ATOM 3273 N N . ARG A 1 402 ? 7.546 8.401 -27.773 1.00 86.75 402 ARG A N 1
ATOM 3274 C CA . ARG A 1 402 ? 7.314 8.483 -29.226 1.00 86.75 402 ARG A CA 1
ATOM 3275 C C . ARG A 1 402 ? 6.077 7.719 -29.670 1.00 86.75 402 ARG A C 1
ATOM 3277 O O . ARG A 1 402 ? 5.475 8.105 -30.670 1.00 86.75 402 ARG A O 1
ATOM 3284 N N . PHE A 1 403 ? 5.710 6.670 -28.950 1.00 90.88 403 PHE A N 1
ATOM 3285 C CA . PHE A 1 403 ? 4.545 5.862 -29.271 1.00 90.88 403 PHE A CA 1
ATOM 3286 C C . PHE A 1 403 ? 3.261 6.644 -28.939 1.00 90.88 403 PHE A C 1
ATOM 3288 O O . PHE A 1 403 ? 3.213 7.320 -27.912 1.00 90.88 403 PHE A O 1
ATOM 3295 N N . PRO A 1 404 ? 2.240 6.637 -29.816 1.00 92.56 404 PRO A N 1
ATOM 3296 C CA . PRO A 1 404 ? 1.013 7.410 -29.603 1.00 92.56 404 PRO A CA 1
ATOM 3297 C C . PRO A 1 404 ? 0.188 6.916 -28.404 1.00 92.56 404 PRO A C 1
ATOM 3299 O O . PRO A 1 404 ? -0.511 7.708 -27.787 1.00 92.56 404 PRO A O 1
ATOM 3302 N N . ASN A 1 405 ? 0.320 5.637 -28.063 1.00 96.50 405 ASN A N 1
ATOM 3303 C CA . ASN A 1 405 ? -0.309 4.936 -26.944 1.00 96.50 405 ASN A CA 1
ATOM 3304 C C . ASN A 1 405 ? 0.523 4.984 -25.646 1.00 96.50 405 ASN A C 1
ATOM 3306 O O . ASN A 1 405 ? 0.254 4.232 -24.716 1.00 96.50 405 ASN A O 1
ATOM 3310 N N . VAL A 1 406 ? 1.568 5.819 -25.569 1.00 95.81 406 VAL A N 1
ATOM 3311 C CA . VAL A 1 406 ? 2.449 5.888 -24.393 1.00 95.81 406 VAL A CA 1
ATOM 3312 C C . VAL A 1 406 ? 2.561 7.314 -23.866 1.00 95.81 406 VAL A C 1
ATOM 3314 O O . VAL A 1 406 ? 3.066 8.214 -24.539 1.00 95.81 406 VAL A O 1
ATOM 3317 N N . GLU A 1 407 ? 2.172 7.507 -22.609 1.00 94.19 407 GLU A N 1
ATOM 3318 C CA . GLU A 1 407 ? 2.375 8.743 -21.860 1.00 94.19 407 GLU A CA 1
ATOM 3319 C C . GLU A 1 407 ? 3.436 8.539 -20.777 1.00 94.19 407 GLU A C 1
ATOM 3321 O O . GLU A 1 407 ? 3.306 7.676 -19.909 1.00 94.19 407 GLU A O 1
ATOM 3326 N N . VAL A 1 408 ? 4.478 9.374 -20.783 1.00 90.69 408 VAL A N 1
ATOM 3327 C CA . VAL A 1 408 ? 5.540 9.319 -19.771 1.00 90.69 408 VAL A CA 1
ATOM 3328 C C . VAL A 1 408 ? 5.628 10.640 -19.018 1.00 90.69 408 VAL A C 1
ATOM 3330 O O . VAL A 1 408 ? 5.740 11.710 -19.625 1.00 90.69 408 VAL A O 1
ATOM 3333 N N . LYS A 1 409 ? 5.627 10.572 -17.686 1.00 88.62 409 LYS A N 1
ATOM 3334 C CA . LYS A 1 409 ? 5.822 11.721 -16.798 1.00 88.62 409 LYS A CA 1
ATOM 3335 C C . LYS A 1 409 ? 6.939 11.481 -15.796 1.00 88.62 409 LYS A C 1
ATOM 3337 O O . LYS A 1 409 ? 7.245 10.360 -15.408 1.00 88.62 409 LYS A O 1
ATOM 3342 N N . VAL A 1 410 ? 7.550 12.574 -15.361 1.00 82.75 410 VAL A N 1
ATOM 3343 C CA . VAL A 1 410 ? 8.605 12.560 -14.350 1.00 82.75 410 VAL A CA 1
ATOM 3344 C C . VAL A 1 410 ? 8.173 13.445 -13.195 1.00 82.75 410 VAL A C 1
ATOM 3346 O O . VAL A 1 410 ? 7.935 14.640 -13.381 1.00 82.75 410 VAL A O 1
ATOM 3349 N N . PHE A 1 411 ? 8.088 12.871 -12.001 1.00 77.31 411 PHE A N 1
ATOM 3350 C CA . PHE A 1 411 ? 7.776 13.608 -10.786 1.00 77.31 411 PHE A CA 1
ATOM 3351 C C . PHE A 1 411 ? 8.997 14.394 -10.298 1.00 77.31 411 PHE A C 1
ATOM 3353 O O . PHE A 1 411 ? 10.111 13.877 -10.243 1.00 77.31 411 PHE A O 1
ATOM 3360 N N . ASN A 1 412 ? 8.779 15.654 -9.923 1.00 68.50 412 ASN A N 1
ATOM 3361 C CA . ASN A 1 412 ? 9.783 16.558 -9.362 1.00 68.50 412 ASN A CA 1
ATOM 3362 C C . ASN A 1 412 ? 11.041 16.773 -10.219 1.00 68.50 412 ASN A C 1
ATOM 3364 O O . ASN A 1 412 ? 12.176 16.710 -9.737 1.00 68.50 412 ASN A O 1
ATOM 3368 N N . THR A 1 413 ? 10.854 17.074 -11.504 1.00 59.66 413 THR A N 1
ATOM 3369 C CA . THR A 1 413 ? 11.948 17.576 -12.342 1.00 59.66 413 THR A CA 1
ATOM 3370 C C . THR A 1 413 ? 12.530 18.837 -11.707 1.00 59.66 413 THR A C 1
ATOM 3372 O O . THR A 1 413 ? 11.811 19.827 -11.573 1.00 59.66 413 THR A O 1
ATOM 3375 N N . PHE A 1 414 ? 13.812 18.810 -11.322 1.00 55.03 414 PHE A N 1
ATOM 3376 C CA . PHE A 1 414 ? 14.536 19.977 -10.808 1.00 55.03 414 PHE A CA 1
ATOM 3377 C C . PHE A 1 414 ? 14.258 21.194 -11.704 1.00 55.03 414 PHE A C 1
ATOM 3379 O O . PHE A 1 414 ? 14.743 21.260 -12.833 1.00 55.03 414 PHE A O 1
ATOM 3386 N N . SER A 1 415 ? 13.465 22.148 -11.213 1.00 46.12 415 SER A N 1
ATOM 3387 C CA . SER A 1 415 ? 13.316 23.445 -11.865 1.00 46.12 415 SER A CA 1
ATOM 3388 C C . SER A 1 415 ? 14.538 24.279 -11.476 1.00 46.12 415 SER A C 1
ATOM 3390 O O . SER A 1 415 ? 14.723 24.535 -10.285 1.00 46.12 415 SER A O 1
ATOM 3392 N N . PRO A 1 416 ? 15.396 24.701 -12.423 1.00 40.22 416 PRO A N 1
ATOM 3393 C CA . PRO A 1 416 ? 16.584 25.508 -12.127 1.00 40.22 416 PRO A CA 1
ATOM 3394 C C . PRO A 1 416 ? 16.247 26.930 -11.643 1.00 40.22 416 PRO A C 1
ATOM 3396 O O . PRO A 1 416 ? 17.143 27.727 -11.376 1.00 40.22 416 PRO A O 1
ATOM 3399 N N . ASN A 1 417 ? 14.963 27.266 -11.503 1.00 42.03 417 ASN A N 1
ATOM 3400 C CA . ASN A 1 417 ? 14.519 28.551 -10.994 1.00 42.03 417 ASN A CA 1
ATOM 3401 C C . ASN A 1 417 ? 14.775 28.644 -9.481 1.00 42.03 417 ASN A C 1
ATOM 3403 O O . ASN A 1 417 ? 13.923 28.300 -8.660 1.00 42.03 417 ASN A O 1
ATOM 3407 N N . PHE A 1 418 ? 15.946 29.184 -9.128 1.00 45.12 418 PHE A N 1
ATOM 3408 C CA . PHE A 1 418 ? 16.388 29.507 -7.763 1.00 45.12 418 PHE A CA 1
ATOM 3409 C C . PHE A 1 418 ? 15.335 30.259 -6.927 1.00 45.12 418 PHE A C 1
ATOM 3411 O O . PHE A 1 418 ? 15.316 30.138 -5.707 1.00 45.12 418 PHE A O 1
ATOM 3418 N N . ILE A 1 419 ? 14.408 30.978 -7.566 1.00 44.91 419 ILE A N 1
ATOM 3419 C CA . ILE A 1 419 ? 13.325 31.727 -6.912 1.00 44.91 419 ILE A CA 1
ATOM 3420 C C . ILE A 1 419 ? 12.350 30.806 -6.147 1.00 44.91 419 ILE A C 1
ATOM 3422 O O . ILE A 1 419 ? 11.868 31.191 -5.083 1.00 44.91 419 ILE A O 1
ATOM 3426 N N . PHE A 1 420 ? 12.099 29.574 -6.614 1.00 40.06 420 PHE A N 1
ATOM 3427 C CA . PHE A 1 420 ? 11.211 28.627 -5.915 1.00 40.06 420 PHE A CA 1
ATOM 3428 C C . PHE A 1 420 ? 11.853 28.011 -4.663 1.00 40.06 420 PHE A C 1
ATOM 3430 O O . PHE A 1 420 ? 11.142 27.608 -3.741 1.00 40.06 420 PHE A O 1
ATOM 3437 N N . VAL A 1 421 ? 13.191 28.000 -4.590 1.00 43.81 421 VAL A N 1
ATOM 3438 C CA . VAL A 1 421 ? 13.958 27.517 -3.427 1.00 43.81 421 VAL A CA 1
ATOM 3439 C C . VAL A 1 421 ? 13.687 28.364 -2.187 1.00 43.81 421 VAL A C 1
ATOM 3441 O O . VAL A 1 421 ? 13.624 27.837 -1.079 1.00 43.81 421 VAL A O 1
ATOM 3444 N N . PHE A 1 422 ? 13.445 29.662 -2.374 1.00 42.28 422 PHE A N 1
ATOM 3445 C CA . PHE A 1 422 ? 13.147 30.596 -1.289 1.00 42.28 422 PHE A CA 1
ATOM 3446 C C . PHE A 1 422 ? 11.685 30.553 -0.812 1.00 42.28 422 PHE A C 1
ATOM 3448 O O . PHE A 1 422 ? 11.363 31.198 0.182 1.00 42.28 422 PHE A O 1
ATOM 3455 N N . GLN A 1 423 ? 10.796 29.821 -1.496 1.00 42.59 423 G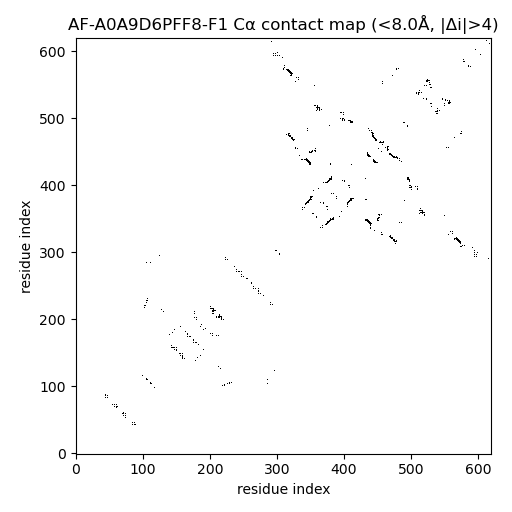LN A N 1
ATOM 3456 C CA . GLN A 1 423 ? 9.353 29.836 -1.218 1.00 42.59 423 GLN A CA 1
ATOM 3457 C C . GLN A 1 423 ? 8.853 28.600 -0.458 1.00 42.59 423 GLN A C 1
ATOM 3459 O O . GLN A 1 423 ? 7.974 28.746 0.387 1.00 42.59 423 GLN A O 1
ATOM 3464 N N . ASP A 1 424 ? 9.381 27.397 -0.729 1.00 44.28 424 ASP A N 1
ATOM 3465 C CA . ASP A 1 424 ? 8.992 26.179 0.003 1.00 44.28 424 ASP A CA 1
ATOM 3466 C C . ASP A 1 424 ? 10.003 25.029 -0.185 1.00 44.28 424 ASP A C 1
ATOM 3468 O O . ASP A 1 424 ? 9.901 24.226 -1.117 1.00 44.28 424 ASP A O 1
ATOM 3472 N N . ILE A 1 425 ? 10.966 24.909 0.738 1.00 42.69 425 ILE A N 1
ATOM 3473 C CA . ILE A 1 425 ? 11.969 23.825 0.755 1.00 42.69 425 ILE A CA 1
ATOM 3474 C C . ILE A 1 425 ? 11.318 22.433 0.729 1.00 42.69 425 ILE A C 1
ATOM 3476 O O . ILE A 1 425 ? 11.899 21.512 0.156 1.00 42.69 425 ILE A O 1
ATOM 3480 N N . ARG A 1 426 ? 10.097 22.269 1.267 1.00 43.09 426 ARG A N 1
ATOM 3481 C CA . ARG A 1 426 ? 9.385 20.978 1.291 1.00 43.09 426 ARG A CA 1
ATOM 3482 C C . ARG A 1 426 ? 9.081 20.448 -0.110 1.00 43.09 426 ARG A C 1
ATOM 3484 O O . ARG A 1 426 ? 9.160 19.244 -0.329 1.00 43.09 426 ARG A O 1
ATOM 3491 N N . LYS A 1 427 ? 8.828 21.329 -1.086 1.00 44.97 427 LYS A N 1
ATOM 3492 C CA . LYS A 1 427 ? 8.607 20.950 -2.498 1.00 44.97 427 LYS A CA 1
ATOM 3493 C C . LYS A 1 427 ? 9.887 20.436 -3.173 1.00 44.97 427 LYS A C 1
ATOM 3495 O O . LYS A 1 427 ? 9.829 19.583 -4.055 1.00 44.97 427 LYS A O 1
ATOM 3500 N N . ILE A 1 428 ? 11.048 20.894 -2.699 1.00 47.94 428 ILE A N 1
ATOM 3501 C CA . ILE A 1 428 ? 12.382 20.473 -3.159 1.00 47.94 428 ILE A CA 1
ATOM 3502 C C . ILE A 1 428 ? 12.870 19.207 -2.448 1.00 47.94 428 ILE A C 1
ATOM 3504 O O . ILE A 1 428 ? 13.825 18.599 -2.926 1.00 47.94 428 ILE A O 1
ATOM 3508 N N . ILE A 1 429 ? 12.186 18.755 -1.385 1.00 51.06 429 ILE A N 1
ATOM 3509 C CA . ILE A 1 429 ? 12.459 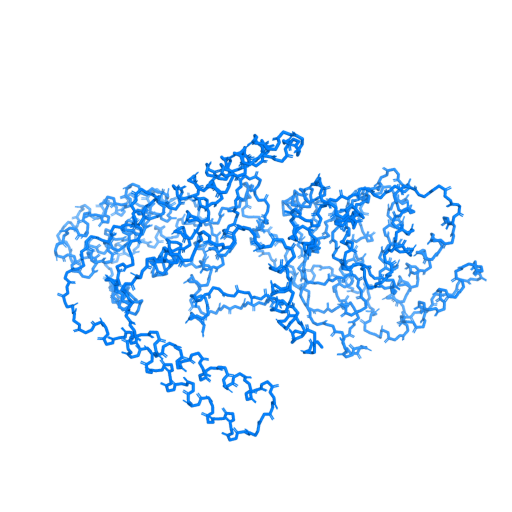17.478 -0.692 1.00 51.06 429 ILE A CA 1
ATOM 3510 C C . ILE A 1 429 ? 11.326 16.439 -0.793 1.00 51.06 429 ILE A C 1
ATOM 3512 O O . ILE A 1 429 ? 11.557 15.283 -0.458 1.00 51.06 429 ILE A O 1
ATOM 3516 N N . SER A 1 430 ? 10.142 16.753 -1.340 1.00 56.03 430 SER A N 1
ATOM 3517 C CA . SER A 1 430 ? 9.086 15.747 -1.565 1.00 56.03 430 SER A CA 1
ATOM 3518 C C . SER A 1 430 ? 9.424 14.835 -2.747 1.00 56.03 430 SER A C 1
ATOM 3520 O O . SER A 1 430 ? 9.697 15.355 -3.831 1.00 56.03 430 SER A O 1
ATOM 3522 N N . SER A 1 431 ? 9.402 13.521 -2.553 1.00 63.31 431 SER A N 1
ATOM 3523 C CA . SER A 1 431 ? 9.531 12.521 -3.618 1.00 63.31 431 SER A CA 1
ATOM 3524 C C . SER A 1 431 ? 8.249 11.706 -3.704 1.00 63.31 431 SER A C 1
ATOM 3526 O O . SER A 1 431 ? 7.542 11.548 -2.710 1.00 63.31 431 SER A O 1
ATOM 3528 N N . ASN A 1 432 ? 7.955 11.215 -4.896 1.00 73.44 432 ASN A N 1
ATOM 3529 C CA . ASN A 1 432 ? 6.915 10.239 -5.132 1.00 73.44 432 ASN A CA 1
ATOM 3530 C C . ASN A 1 432 ? 7.509 8.851 -4.870 1.00 73.44 432 ASN A C 1
ATOM 3532 O O . ASN A 1 432 ? 8.391 8.404 -5.597 1.00 73.44 432 ASN A O 1
ATOM 3536 N N . HIS A 1 433 ? 7.098 8.223 -3.770 1.00 80.81 433 HIS A N 1
ATOM 3537 C CA . HIS A 1 433 ? 7.685 6.966 -3.304 1.00 80.81 433 HIS A CA 1
ATOM 3538 C C . HIS A 1 433 ? 6.775 5.755 -3.543 1.00 80.81 433 HIS A C 1
ATOM 3540 O O . HIS A 1 433 ? 7.070 4.658 -3.061 1.00 80.81 433 HIS A O 1
ATOM 3546 N N . ASP A 1 434 ? 5.689 5.934 -4.288 1.00 83.69 434 ASP A N 1
ATOM 3547 C CA . ASP A 1 434 ? 4.755 4.850 -4.557 1.00 83.69 434 ASP A CA 1
ATOM 3548 C C . ASP A 1 434 ? 5.402 3.864 -5.543 1.00 83.69 434 ASP A C 1
ATOM 3550 O O . ASP A 1 434 ? 6.207 4.249 -6.400 1.00 83.69 434 ASP A O 1
ATOM 3554 N N . LYS A 1 435 ? 5.066 2.583 -5.396 1.00 90.88 435 LYS A N 1
ATOM 3555 C CA . LYS A 1 435 ? 5.336 1.542 -6.389 1.00 90.88 435 LYS A CA 1
ATOM 3556 C C . LYS A 1 435 ? 3.998 0.927 -6.748 1.00 90.88 435 LYS A C 1
ATOM 3558 O O . LYS A 1 435 ? 3.425 0.207 -5.937 1.00 90.88 435 LYS A O 1
ATOM 3563 N N . ILE A 1 436 ? 3.478 1.300 -7.907 1.00 94.31 436 ILE A N 1
ATOM 3564 C CA . ILE A 1 436 ? 2.171 0.862 -8.390 1.00 94.31 436 ILE A CA 1
ATOM 3565 C C . ILE A 1 436 ? 2.367 0.310 -9.793 1.00 94.31 436 ILE A C 1
ATOM 3567 O O . ILE A 1 436 ? 2.935 0.975 -10.658 1.00 94.31 436 ILE A O 1
ATOM 3571 N N . LEU A 1 437 ? 1.883 -0.904 -10.010 1.00 98.25 437 LEU A N 1
ATOM 3572 C CA . LEU A 1 437 ? 1.728 -1.512 -11.320 1.00 98.25 437 LEU A CA 1
ATOM 3573 C C . LEU A 1 437 ? 0.283 -1.989 -11.430 1.00 98.25 437 LEU A C 1
ATOM 3575 O O . LEU A 1 437 ? -0.113 -2.873 -10.681 1.00 98.25 437 LEU A O 1
ATOM 3579 N N . VAL A 1 438 ? -0.492 -1.427 -12.353 1.00 98.31 438 VAL A N 1
ATOM 3580 C CA . VAL A 1 438 ? -1.840 -1.916 -12.669 1.00 98.31 438 VAL A CA 1
ATOM 3581 C C . VAL A 1 438 ? -1.876 -2.370 -14.120 1.00 98.31 438 VAL A C 1
ATOM 3583 O O . VAL A 1 438 ? -1.450 -1.623 -15.003 1.00 98.31 438 VAL A O 1
ATOM 3586 N N . ILE A 1 439 ? -2.378 -3.581 -14.356 1.00 98.69 439 ILE A N 1
ATOM 3587 C CA . ILE A 1 439 ? -2.521 -4.191 -15.681 1.00 98.69 439 ILE A CA 1
ATOM 3588 C C . ILE A 1 439 ? -3.993 -4.415 -15.986 1.00 98.69 439 ILE A C 1
ATOM 3590 O O . ILE A 1 439 ? -4.706 -5.023 -15.186 1.00 98.69 439 ILE A O 1
ATOM 3594 N N . ASP A 1 440 ? -4.415 -3.943 -17.158 1.00 98.19 440 ASP A N 1
ATOM 3595 C CA . ASP A 1 440 ? -5.728 -4.175 -17.765 1.00 98.19 440 ASP A CA 1
ATOM 3596 C C . ASP A 1 440 ? -6.920 -3.862 -16.840 1.00 98.19 440 ASP A C 1
ATOM 3598 O O . ASP A 1 440 ? -8.015 -4.385 -17.038 1.00 98.19 440 ASP A O 1
ATOM 3602 N N . GLU A 1 441 ? -6.704 -2.998 -15.838 1.00 95.12 441 GLU A N 1
ATOM 3603 C CA . GLU A 1 441 ? -7.667 -2.680 -14.771 1.00 95.12 441 GLU A CA 1
ATOM 3604 C C . GLU A 1 441 ? -8.213 -3.934 -14.064 1.00 95.12 441 GLU A C 1
ATOM 3606 O O . GLU A 1 441 ? -9.363 -3.967 -13.635 1.00 95.12 441 GLU A O 1
ATOM 3611 N N . GLU A 1 442 ? -7.383 -4.973 -13.940 1.00 95.81 442 GLU A N 1
ATOM 3612 C CA . GLU A 1 442 ? -7.757 -6.271 -13.363 1.00 95.81 442 GLU A CA 1
ATOM 3613 C C . GLU A 1 442 ? -6.744 -6.767 -12.328 1.00 95.81 442 GLU A C 1
ATOM 3615 O O . GLU A 1 442 ? -7.130 -7.259 -11.266 1.00 95.81 442 GLU A O 1
ATOM 3620 N N . TYR A 1 443 ? -5.453 -6.571 -12.599 1.00 98.12 443 TYR A N 1
ATOM 3621 C CA . TYR A 1 443 ? -4.377 -6.939 -11.685 1.00 98.12 443 TYR A CA 1
ATOM 3622 C C . TYR A 1 443 ? -3.659 -5.702 -11.171 1.00 98.12 443 TYR A C 1
ATOM 3624 O O . TYR A 1 443 ? -3.340 -4.794 -11.939 1.00 98.12 443 TYR A O 1
ATOM 3632 N N . SER A 1 444 ? -3.347 -5.693 -9.880 1.00 96.75 444 SER A N 1
ATOM 3633 C CA . SER A 1 444 ? -2.510 -4.678 -9.243 1.00 96.75 444 SER A CA 1
ATOM 3634 C C . SER A 1 444 ? -1.337 -5.328 -8.525 1.00 96.75 444 SER A C 1
ATOM 3636 O O . SER A 1 444 ? -1.497 -6.355 -7.874 1.00 96.75 444 SER A O 1
ATOM 3638 N N . LEU A 1 445 ? -0.167 -4.705 -8.604 1.00 97.75 445 LEU A N 1
ATOM 3639 C CA . LEU A 1 445 ? 1.001 -5.031 -7.799 1.00 97.75 445 LEU A CA 1
ATOM 3640 C C . LEU A 1 445 ? 1.483 -3.758 -7.106 1.00 97.75 445 LEU A C 1
ATOM 3642 O O . LEU A 1 445 ? 1.763 -2.748 -7.757 1.00 97.75 445 LEU A O 1
ATOM 3646 N N . VAL A 1 446 ? 1.583 -3.822 -5.780 1.00 94.44 446 VAL A N 1
ATOM 3647 C CA . VAL A 1 446 ? 2.101 -2.745 -4.925 1.00 94.44 446 VAL A CA 1
ATOM 3648 C C . VAL A 1 446 ? 3.062 -3.305 -3.884 1.00 94.44 446 VAL A C 1
ATOM 3650 O O . VAL A 1 446 ? 2.992 -4.484 -3.556 1.00 94.44 446 VAL A O 1
ATOM 3653 N N . GLY A 1 447 ? 3.961 -2.484 -3.348 1.00 90.25 447 GLY A N 1
ATOM 3654 C CA . GLY A 1 447 ? 4.902 -2.941 -2.325 1.00 90.25 447 GLY A CA 1
ATOM 3655 C C . GLY A 1 447 ? 6.074 -1.999 -2.111 1.00 90.25 447 GLY A C 1
ATOM 3656 O O . GLY A 1 447 ? 5.992 -0.808 -2.427 1.00 90.25 447 GLY A O 1
ATOM 3657 N N . GLY A 1 448 ? 7.164 -2.529 -1.558 1.00 89.19 448 GLY A N 1
ATOM 3658 C CA . GLY A 1 448 ? 8.382 -1.767 -1.277 1.00 89.19 448 GLY A CA 1
ATOM 3659 C C . GLY A 1 448 ? 9.465 -1.860 -2.360 1.00 89.19 448 GLY A C 1
ATOM 3660 O O . GLY A 1 448 ? 10.313 -0.962 -2.452 1.00 89.19 448 GLY A O 1
ATOM 3661 N N . ARG A 1 449 ? 9.393 -2.847 -3.268 1.00 93.56 449 ARG A N 1
ATOM 3662 C CA . ARG A 1 449 ? 10.453 -3.073 -4.265 1.00 93.56 449 ARG A CA 1
ATOM 3663 C C . ARG A 1 449 ? 10.398 -2.104 -5.438 1.00 93.56 449 ARG A C 1
ATOM 3665 O O . ARG A 1 449 ? 9.379 -1.971 -6.117 1.00 93.56 449 ARG A O 1
ATOM 3672 N N . ASN A 1 450 ? 11.530 -1.458 -5.713 1.00 93.19 450 ASN A N 1
ATOM 3673 C CA . ASN A 1 450 ? 11.752 -0.721 -6.956 1.00 93.19 450 ASN A CA 1
ATOM 3674 C C . ASN A 1 450 ? 12.291 -1.640 -8.068 1.00 93.19 450 ASN A C 1
ATOM 3676 O O . ASN A 1 450 ? 12.575 -2.811 -7.830 1.00 93.19 450 ASN A O 1
ATOM 3680 N N . ILE A 1 451 ? 12.459 -1.102 -9.280 1.00 94.38 451 ILE A N 1
ATOM 3681 C CA . ILE A 1 451 ? 13.055 -1.839 -10.398 1.00 94.38 451 ILE A CA 1
ATOM 3682 C C . ILE A 1 451 ? 14.568 -1.596 -10.414 1.00 94.38 451 ILE A C 1
ATOM 3684 O O . ILE A 1 451 ? 15.044 -0.684 -11.091 1.00 94.38 451 ILE A O 1
ATOM 3688 N N . ALA A 1 452 ? 15.302 -2.376 -9.620 1.00 92.38 452 ALA A N 1
ATOM 3689 C CA . ALA A 1 452 ? 16.765 -2.405 -9.617 1.00 92.38 452 ALA A CA 1
ATOM 3690 C C . ALA A 1 452 ? 17.297 -3.728 -9.037 1.00 92.38 452 ALA A C 1
ATOM 3692 O O . ALA A 1 452 ? 16.585 -4.413 -8.295 1.00 92.38 452 ALA A O 1
ATOM 3693 N N . ASN A 1 453 ? 18.560 -4.045 -9.320 1.00 92.75 453 ASN A N 1
ATOM 3694 C CA . ASN A 1 453 ? 19.280 -5.227 -8.856 1.00 92.75 453 ASN A CA 1
ATOM 3695 C C . ASN A 1 453 ? 19.142 -5.402 -7.349 1.00 92.75 453 ASN A C 1
ATOM 3697 O O . ASN A 1 453 ? 18.720 -6.468 -6.919 1.00 92.75 453 ASN A O 1
ATOM 3701 N N . GLU A 1 454 ? 19.403 -4.357 -6.554 1.00 91.56 454 GLU A N 1
ATOM 3702 C CA . GLU A 1 454 ? 19.360 -4.456 -5.091 1.00 91.56 454 GLU A CA 1
ATOM 3703 C C . GLU A 1 454 ? 17.985 -4.855 -4.521 1.00 91.56 454 GLU A C 1
ATOM 3705 O O . GLU A 1 454 ? 17.920 -5.235 -3.358 1.00 91.56 454 GLU A O 1
ATOM 3710 N N . TYR A 1 455 ? 16.901 -4.803 -5.305 1.00 93.50 455 TYR A N 1
ATOM 3711 C CA . TYR A 1 455 ? 15.558 -5.227 -4.879 1.00 93.50 455 TYR A CA 1
ATOM 3712 C C . TYR A 1 455 ? 15.104 -6.567 -5.466 1.00 93.50 455 TYR A C 1
ATOM 3714 O O . TYR A 1 455 ? 14.195 -7.185 -4.912 1.00 93.50 455 TYR A O 1
ATOM 3722 N N . LEU A 1 456 ? 15.650 -6.965 -6.618 1.00 96.31 456 LEU A N 1
ATOM 3723 C CA . LEU A 1 456 ? 15.080 -8.026 -7.457 1.00 96.31 456 LEU A CA 1
ATOM 3724 C C . LEU A 1 456 ? 16.004 -9.229 -7.637 1.00 96.31 456 LEU A C 1
ATOM 3726 O O . LEU A 1 456 ? 15.519 -10.307 -7.971 1.00 96.31 456 LEU A O 1
ATOM 3730 N N . VAL A 1 457 ? 17.307 -9.081 -7.385 1.00 95.75 457 VAL A N 1
ATOM 3731 C CA . VAL A 1 457 ? 18.206 -10.236 -7.321 1.00 95.75 457 VAL A CA 1
ATOM 3732 C C . VAL A 1 457 ? 17.921 -11.050 -6.061 1.00 95.75 457 VAL A C 1
ATOM 3734 O O . VAL A 1 457 ? 17.635 -10.488 -4.999 1.00 95.75 457 VAL A O 1
ATOM 3737 N N . ASP A 1 458 ? 18.005 -12.373 -6.166 1.00 95.38 458 ASP A N 1
ATOM 3738 C CA . ASP A 1 458 ? 17.917 -13.230 -4.994 1.00 95.38 458 ASP A CA 1
ATOM 3739 C C . ASP A 1 458 ? 19.113 -13.006 -4.057 1.00 95.38 458 ASP A C 1
ATOM 3741 O O . ASP A 1 458 ? 20.237 -12.731 -4.486 1.00 95.38 458 ASP A O 1
ATOM 3745 N N . ARG A 1 459 ? 18.874 -13.135 -2.754 1.00 93.31 459 ARG A N 1
ATOM 3746 C CA . ARG A 1 459 ? 19.907 -12.940 -1.737 1.00 93.31 459 ARG A CA 1
ATOM 3747 C C . ARG A 1 459 ? 20.964 -14.034 -1.737 1.00 93.31 459 ARG A C 1
ATOM 3749 O O . ARG A 1 459 ? 22.074 -13.787 -1.266 1.00 93.31 459 ARG A O 1
ATOM 3756 N N . GLU A 1 460 ? 20.630 -15.217 -2.240 1.00 94.50 460 GLU A N 1
ATOM 3757 C CA . GLU A 1 460 ? 21.600 -16.292 -2.437 1.00 94.50 460 GLU A CA 1
ATOM 3758 C C . GLU A 1 460 ? 22.586 -15.972 -3.569 1.00 94.50 460 GLU A C 1
ATOM 3760 O O . GLU A 1 460 ? 23.744 -16.391 -3.517 1.00 94.50 460 GLU A O 1
ATOM 3765 N N . ASP A 1 461 ? 22.166 -15.169 -4.551 1.00 95.00 461 ASP A N 1
ATOM 3766 C CA . ASP A 1 461 ? 23.027 -14.697 -5.639 1.00 95.00 461 ASP A CA 1
ATOM 3767 C C . ASP A 1 461 ? 23.779 -13.402 -5.278 1.00 95.00 461 ASP A C 1
ATOM 3769 O O . ASP A 1 461 ? 24.912 -13.197 -5.724 1.00 95.00 461 ASP A O 1
ATOM 3773 N N . ASP A 1 462 ? 23.181 -12.533 -4.454 1.00 93.69 462 ASP A N 1
ATOM 3774 C CA . ASP A 1 462 ? 23.811 -11.325 -3.908 1.00 93.69 462 ASP A CA 1
ATOM 3775 C C . ASP A 1 462 ? 23.361 -11.060 -2.461 1.00 93.69 462 ASP A C 1
ATOM 3777 O O . ASP A 1 462 ? 22.269 -10.557 -2.187 1.00 93.69 462 ASP A O 1
ATOM 3781 N N . SER A 1 463 ? 24.252 -11.323 -1.503 1.00 91.31 463 SER A N 1
ATOM 3782 C CA . SER A 1 463 ? 23.956 -11.177 -0.072 1.00 91.31 463 SER A CA 1
ATOM 3783 C C . SER A 1 463 ? 23.640 -9.741 0.368 1.00 91.31 463 SER A C 1
ATOM 3785 O O . SER A 1 463 ? 23.066 -9.550 1.450 1.00 91.31 463 SER A O 1
ATOM 3787 N N . THR A 1 464 ? 23.980 -8.742 -0.460 1.00 91.31 464 THR A N 1
ATOM 3788 C CA . THR A 1 464 ? 23.698 -7.319 -0.226 1.00 91.31 464 THR A CA 1
ATOM 3789 C C . THR A 1 464 ? 22.309 -6.885 -0.695 1.00 91.31 464 THR A C 1
ATOM 3791 O O . THR A 1 464 ? 21.883 -5.773 -0.366 1.00 91.31 464 THR A O 1
ATOM 3794 N N . ALA A 1 465 ? 21.585 -7.755 -1.408 1.00 91.38 465 ALA A N 1
ATOM 3795 C CA . ALA A 1 465 ? 20.227 -7.492 -1.856 1.00 91.38 465 ALA A CA 1
ATOM 3796 C C . ALA A 1 465 ? 19.250 -7.325 -0.684 1.00 91.38 465 ALA A C 1
ATOM 3798 O O . ALA A 1 465 ? 19.388 -7.924 0.390 1.00 91.38 465 ALA A O 1
ATOM 3799 N N . TRP A 1 466 ? 18.263 -6.458 -0.885 1.00 90.62 466 TRP A N 1
ATOM 3800 C CA . TRP A 1 466 ? 17.307 -6.051 0.133 1.00 90.62 466 TRP A CA 1
ATOM 3801 C C . TRP A 1 466 ? 16.180 -7.070 0.262 1.00 90.62 466 TRP A C 1
ATOM 3803 O O . TRP A 1 466 ? 15.773 -7.714 -0.705 1.00 90.62 466 TRP A O 1
ATOM 3813 N N . LEU A 1 467 ? 15.680 -7.204 1.491 1.00 86.62 467 LEU A N 1
ATOM 3814 C CA . LEU A 1 467 ? 14.437 -7.910 1.776 1.00 86.62 467 LEU A CA 1
ATOM 3815 C C . LEU A 1 467 ? 13.301 -6.904 1.794 1.00 86.62 467 LEU A C 1
ATOM 3817 O O . LEU A 1 467 ? 13.396 -5.867 2.450 1.00 86.62 467 LEU A O 1
ATOM 3821 N N . ASP A 1 468 ? 12.220 -7.250 1.114 1.00 89.75 468 ASP A N 1
ATOM 3822 C CA . ASP A 1 468 ? 11.012 -6.444 1.078 1.00 89.75 468 ASP A CA 1
ATOM 3823 C C . ASP A 1 468 ? 9.786 -7.352 0.885 1.00 89.75 468 ASP A C 1
ATOM 3825 O O . ASP A 1 468 ? 9.907 -8.579 0.822 1.00 89.75 468 ASP A O 1
ATOM 3829 N N . CYS A 1 469 ? 8.597 -6.765 0.802 1.00 90.88 469 CYS A N 1
ATOM 3830 C CA . CYS A 1 469 ? 7.364 -7.475 0.492 1.00 90.88 469 CYS A CA 1
ATOM 3831 C C . CYS A 1 469 ? 6.583 -6.709 -0.579 1.00 90.88 469 CYS A C 1
ATOM 3833 O O . CYS A 1 469 ? 6.418 -5.489 -0.491 1.00 90.88 469 CYS A O 1
ATOM 3835 N N . ASP A 1 470 ? 6.103 -7.435 -1.587 1.00 94.94 470 ASP A N 1
ATOM 3836 C CA . ASP A 1 470 ? 5.097 -6.926 -2.514 1.00 94.94 470 ASP A CA 1
ATOM 3837 C C . ASP A 1 470 ? 3.794 -7.707 -2.346 1.00 94.94 470 ASP A C 1
ATOM 3839 O O . ASP A 1 470 ? 3.767 -8.802 -1.788 1.00 94.94 470 ASP A O 1
ATOM 3843 N N . VAL A 1 471 ? 2.710 -7.148 -2.861 1.00 95.50 471 VAL A N 1
ATOM 3844 C CA . VAL A 1 471 ? 1.384 -7.752 -2.877 1.00 95.50 471 VAL A CA 1
ATOM 3845 C C . VAL A 1 471 ? 0.873 -7.724 -4.306 1.00 95.50 471 VAL A C 1
ATOM 3847 O O . VAL A 1 471 ? 0.847 -6.658 -4.924 1.00 95.50 471 VAL A O 1
ATOM 3850 N N . VAL A 1 472 ? 0.453 -8.879 -4.819 1.00 97.62 472 VAL A N 1
ATOM 3851 C CA . VAL A 1 472 ? -0.326 -8.979 -6.059 1.00 97.62 472 VAL A CA 1
ATOM 3852 C C . VAL A 1 472 ? -1.784 -9.200 -5.705 1.00 97.62 472 VAL A C 1
ATOM 3854 O O . VAL A 1 472 ? -2.110 -10.017 -4.844 1.00 97.62 472 VAL A O 1
ATOM 3857 N N . ILE A 1 473 ? -2.648 -8.447 -6.373 1.00 97.00 473 ILE A N 1
ATOM 3858 C CA . ILE A 1 473 ? -4.086 -8.426 -6.152 1.00 97.00 473 ILE A CA 1
ATOM 3859 C C . ILE A 1 473 ? -4.773 -8.616 -7.503 1.00 97.00 473 ILE A C 1
ATOM 3861 O O . ILE A 1 473 ? -4.567 -7.820 -8.419 1.00 97.00 473 ILE A O 1
ATOM 3865 N N . GLU A 1 474 ? -5.599 -9.649 -7.615 1.00 96.94 474 GLU A N 1
ATOM 3866 C CA . GLU A 1 474 ? -6.518 -9.862 -8.735 1.00 96.94 474 GLU A CA 1
ATOM 3867 C C . GLU A 1 474 ? -7.916 -9.407 -8.304 1.00 96.94 474 GLU A C 1
ATOM 3869 O O . GLU A 1 474 ? -8.583 -10.065 -7.501 1.00 96.94 474 GLU A O 1
ATOM 3874 N N . SER A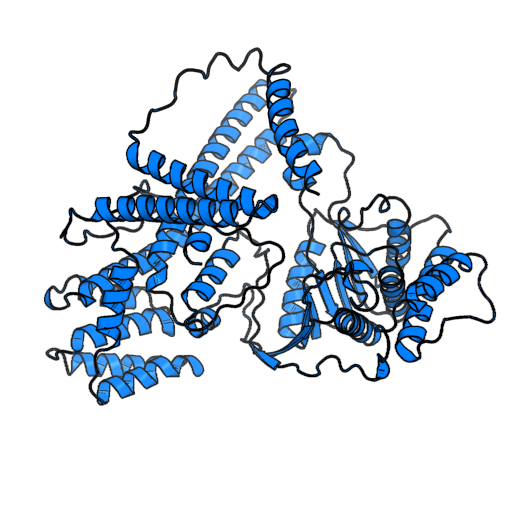 1 475 ? -8.327 -8.234 -8.790 1.00 94.00 475 SER A N 1
ATOM 3875 C CA . SER A 1 475 ? -9.662 -7.663 -8.603 1.00 94.00 475 SER A CA 1
ATOM 3876 C C . SER A 1 475 ? -9.816 -6.412 -9.463 1.00 94.00 475 SER A C 1
ATOM 3878 O O . SER A 1 475 ? -9.040 -5.461 -9.341 1.00 94.00 475 SER A O 1
ATOM 3880 N N . LYS A 1 476 ? -10.869 -6.377 -10.287 1.00 91.81 476 LYS A N 1
ATOM 3881 C CA . LYS A 1 476 ? -11.187 -5.213 -11.131 1.00 91.81 476 LYS A CA 1
ATOM 3882 C C . LYS A 1 476 ? -11.505 -3.971 -10.311 1.00 91.81 476 LYS A C 1
ATOM 3884 O O . LYS A 1 476 ? -11.064 -2.877 -10.642 1.00 91.81 476 LYS A O 1
ATOM 3889 N N . GLU A 1 477 ? -12.236 -4.147 -9.219 1.00 87.06 477 GLU A N 1
ATOM 3890 C CA . GLU A 1 477 ? -12.620 -3.046 -8.340 1.00 87.06 477 GLU A CA 1
ATOM 3891 C C . GLU A 1 477 ? -11.394 -2.413 -7.672 1.00 87.06 477 GLU A C 1
ATOM 3893 O O . GLU A 1 477 ? -11.209 -1.195 -7.726 1.00 87.06 477 GLU A O 1
ATOM 3898 N N . ILE A 1 478 ? -10.499 -3.238 -7.119 1.00 89.12 478 ILE A N 1
ATOM 3899 C CA . ILE A 1 478 ? -9.263 -2.745 -6.501 1.00 89.12 478 ILE A CA 1
ATOM 3900 C C . ILE A 1 478 ? -8.337 -2.116 -7.544 1.00 89.12 478 ILE A C 1
ATOM 3902 O O . ILE A 1 478 ? -7.765 -1.053 -7.297 1.00 89.12 478 ILE A O 1
ATOM 3906 N N . ALA A 1 479 ? -8.220 -2.720 -8.727 1.00 92.12 479 ALA A N 1
ATOM 3907 C CA . ALA A 1 479 ? -7.424 -2.167 -9.814 1.00 92.12 479 ALA A CA 1
ATOM 3908 C C . ALA A 1 479 ? -7.936 -0.793 -10.273 1.00 92.12 479 ALA A C 1
ATOM 3910 O O . ALA A 1 479 ? -7.136 0.125 -10.457 1.00 92.12 479 ALA A O 1
ATOM 3911 N N . GLN A 1 480 ? -9.253 -0.599 -10.373 1.00 87.81 480 GLN A N 1
ATOM 3912 C CA . GLN A 1 480 ? -9.845 0.706 -10.677 1.00 87.81 480 GLN A CA 1
ATOM 3913 C C . GLN A 1 480 ? -9.545 1.745 -9.590 1.00 87.81 480 GLN A C 1
ATOM 3915 O O . GLN A 1 480 ? -9.159 2.871 -9.912 1.00 87.81 480 GLN A O 1
ATOM 3920 N N . GLN A 1 481 ? -9.644 1.376 -8.309 1.00 84.81 481 GLN A N 1
ATOM 3921 C CA . GLN A 1 481 ? -9.267 2.266 -7.203 1.00 84.81 481 GLN A CA 1
ATOM 3922 C C . GLN A 1 481 ? -7.781 2.662 -7.267 1.00 84.81 481 GLN A C 1
ATOM 3924 O O . GLN A 1 481 ? -7.447 3.839 -7.119 1.00 84.81 481 GLN A O 1
ATOM 3929 N N . MET A 1 482 ? -6.886 1.717 -7.571 1.00 88.38 482 MET A N 1
ATOM 3930 C CA . MET A 1 482 ? -5.459 2.001 -7.769 1.00 88.38 482 MET A CA 1
ATOM 3931 C C . MET A 1 482 ? -5.206 2.911 -8.978 1.00 88.38 482 MET A C 1
ATOM 3933 O O . MET A 1 482 ? -4.347 3.791 -8.922 1.00 88.38 482 MET A O 1
ATOM 3937 N N . VAL A 1 483 ? -5.973 2.757 -10.060 1.00 90.62 483 VAL A N 1
ATOM 3938 C CA . VAL A 1 483 ? -5.906 3.646 -11.231 1.00 90.62 483 VAL A CA 1
ATOM 3939 C C . VAL A 1 483 ? -6.367 5.062 -10.893 1.00 90.62 483 VAL A C 1
ATOM 3941 O O . VAL A 1 483 ? -5.798 6.024 -11.416 1.00 90.62 483 VAL A O 1
ATOM 3944 N N . LEU A 1 484 ? -7.359 5.231 -10.017 1.00 84.69 484 LEU A N 1
ATOM 3945 C CA . LEU A 1 484 ? -7.756 6.552 -9.520 1.00 84.69 484 LEU A CA 1
ATOM 3946 C C . LEU A 1 484 ? -6.612 7.211 -8.736 1.00 84.69 484 LEU A C 1
ATOM 3948 O O . LEU A 1 484 ? -6.226 8.331 -9.084 1.00 84.69 484 LEU A O 1
ATOM 3952 N N . ALA A 1 485 ? -6.019 6.489 -7.779 1.00 81.38 485 ALA A N 1
ATOM 3953 C CA . ALA A 1 485 ? -4.878 6.960 -6.989 1.00 81.38 485 ALA A CA 1
ATOM 3954 C C . ALA A 1 485 ? -3.679 7.340 -7.878 1.00 81.38 485 ALA A C 1
ATOM 3956 O O . ALA A 1 485 ? -3.098 8.423 -7.755 1.00 81.38 485 ALA A O 1
ATOM 3957 N N . PHE A 1 486 ? -3.356 6.483 -8.852 1.00 88.06 486 PHE A N 1
ATOM 3958 C CA . PHE A 1 486 ? -2.331 6.749 -9.859 1.00 88.06 486 PHE A CA 1
ATOM 3959 C C . PHE A 1 486 ? -2.634 8.025 -10.655 1.00 88.06 486 PHE A C 1
ATOM 3961 O O . PHE A 1 486 ? -1.780 8.904 -10.794 1.00 88.06 486 PHE A O 1
ATOM 3968 N N . ASN A 1 487 ? -3.850 8.141 -11.201 1.00 86.50 487 ASN A N 1
ATOM 3969 C CA . ASN A 1 487 ? -4.225 9.249 -12.075 1.00 86.50 487 ASN A CA 1
ATOM 3970 C C . ASN A 1 487 ? -4.173 10.596 -11.360 1.00 86.50 487 ASN A C 1
ATOM 3972 O O . ASN A 1 487 ? -3.924 11.609 -12.012 1.00 86.50 487 ASN A O 1
ATOM 3976 N N . GLU A 1 488 ? -4.406 10.635 -10.054 1.00 78.12 488 GLU A N 1
ATOM 3977 C CA . GLU A 1 488 ? -4.302 11.867 -9.288 1.00 78.12 488 GLU A CA 1
ATOM 3978 C C . GLU A 1 488 ? -2.869 12.411 -9.272 1.00 78.12 488 GLU A C 1
ATOM 3980 O O . GLU A 1 488 ? -2.624 13.555 -9.669 1.00 78.12 488 GLU A O 1
ATOM 3985 N N . GLU A 1 489 ? -1.894 11.581 -8.905 1.00 78.25 489 GLU A N 1
ATOM 3986 C CA . GLU A 1 489 ? -0.477 11.958 -8.949 1.00 78.25 489 GLU A CA 1
ATOM 3987 C C . GLU A 1 489 ? -0.020 12.236 -10.387 1.00 78.25 489 GLU A C 1
ATOM 3989 O O . GLU A 1 489 ? 0.690 13.212 -10.658 1.00 78.25 489 GLU A O 1
ATOM 3994 N N . PHE A 1 490 ? -0.496 11.427 -11.335 1.00 84.38 490 PHE A N 1
ATOM 3995 C CA . PHE A 1 490 ? -0.180 11.586 -12.745 1.00 84.38 490 PHE A CA 1
ATOM 3996 C C . PHE A 1 490 ? -0.720 12.902 -13.320 1.00 84.38 490 PHE A C 1
ATOM 3998 O O . PHE A 1 490 ? -0.070 13.502 -14.174 1.00 84.38 490 PHE A O 1
ATOM 4005 N N . LYS A 1 491 ? -1.888 13.393 -12.883 1.00 81.44 491 LYS A N 1
ATOM 4006 C CA . LYS A 1 491 ? -2.495 14.654 -13.360 1.00 81.44 491 LYS A CA 1
ATOM 4007 C C . LYS A 1 491 ? -1.969 15.900 -12.633 1.00 81.44 491 LYS A C 1
ATOM 4009 O O . LYS A 1 491 ? -2.067 16.996 -13.183 1.00 81.44 491 LYS A O 1
ATOM 4014 N N . ASN A 1 492 ? -1.397 15.756 -11.439 1.00 69.69 492 ASN A N 1
ATOM 4015 C CA . ASN A 1 492 ? -0.950 16.876 -10.609 1.00 69.69 492 ASN A CA 1
ATOM 4016 C C . ASN A 1 492 ? 0.232 17.678 -11.201 1.00 69.69 492 ASN A C 1
ATOM 4018 O O . ASN A 1 492 ? 1.150 17.128 -11.803 1.00 69.69 492 ASN A O 1
ATOM 4022 N N . LEU A 1 493 ? 0.279 18.994 -10.921 1.00 55.62 493 LEU A N 1
ATOM 4023 C CA . LEU A 1 493 ? 1.293 19.957 -11.423 1.00 55.62 493 LEU A CA 1
ATOM 4024 C C . LEU A 1 493 ? 2.751 19.679 -10.987 1.00 55.62 493 LEU A C 1
ATOM 4026 O O . LEU A 1 493 ? 3.655 20.442 -11.326 1.00 55.62 493 LEU A O 1
ATOM 4030 N N . LYS A 1 494 ? 2.995 18.628 -10.194 1.00 62.59 494 LYS A N 1
ATOM 4031 C CA . LYS A 1 494 ? 4.338 18.214 -9.750 1.00 62.59 494 LYS A CA 1
ATOM 4032 C C . LYS A 1 494 ? 5.001 17.207 -10.694 1.00 62.59 494 LYS A C 1
ATOM 4034 O O . LYS A 1 494 ? 6.179 16.899 -10.502 1.00 62.59 494 LYS A O 1
ATOM 4039 N N . SER A 1 495 ? 4.270 16.696 -11.684 1.00 71.12 495 SER A N 1
ATOM 4040 C CA . SER A 1 495 ? 4.795 15.806 -12.712 1.00 71.12 495 SER A CA 1
ATOM 4041 C C . SER A 1 495 ? 4.928 16.545 -14.049 1.00 71.12 495 SER A C 1
ATOM 4043 O O . SER A 1 495 ? 4.053 17.305 -14.463 1.00 71.12 495 SER A O 1
ATOM 4045 N N . SER A 1 496 ? 6.061 16.350 -14.720 1.00 78.19 496 SER A N 1
ATOM 4046 C CA . SER A 1 496 ? 6.373 16.979 -16.006 1.00 78.19 496 SER A CA 1
ATOM 4047 C C . SER A 1 496 ? 6.312 15.932 -17.119 1.00 78.19 496 SER A C 1
ATOM 4049 O O . SER A 1 496 ? 6.955 14.888 -16.978 1.00 78.19 496 SER A O 1
ATOM 4051 N N . PRO A 1 497 ? 5.596 16.178 -18.232 1.00 82.69 497 PRO A N 1
ATOM 4052 C CA . PRO A 1 497 ? 5.589 15.257 -19.362 1.00 82.69 497 PRO A CA 1
ATOM 4053 C C . PRO A 1 497 ? 6.972 15.173 -20.012 1.00 82.69 497 PRO A C 1
ATOM 4055 O O . PRO A 1 497 ? 7.656 16.184 -20.206 1.00 82.69 497 PRO A O 1
ATOM 4058 N N . VAL A 1 498 ? 7.377 13.959 -20.379 1.00 81.81 498 VAL A N 1
ATOM 4059 C CA . VAL A 1 498 ? 8.587 13.723 -21.166 1.00 81.81 498 VAL A CA 1
ATOM 4060 C C . VAL A 1 498 ? 8.261 13.975 -22.634 1.00 81.81 498 VAL A C 1
ATOM 4062 O O . VAL A 1 498 ? 7.383 13.341 -23.212 1.00 81.81 498 VAL A O 1
ATOM 4065 N N . LYS A 1 499 ? 8.965 14.929 -23.245 1.00 77.56 499 LYS A N 1
ATOM 4066 C CA . LYS A 1 499 ? 8.810 15.248 -24.669 1.00 77.56 499 LYS A CA 1
ATOM 4067 C C . LYS A 1 499 ? 9.717 14.369 -25.518 1.00 77.56 499 LYS A C 1
ATOM 4069 O O . LYS A 1 499 ? 10.868 14.151 -25.143 1.00 77.56 499 LYS A O 1
ATOM 4074 N N . ARG A 1 500 ? 9.212 13.962 -26.684 1.00 71.06 500 ARG A N 1
ATOM 4075 C CA . ARG A 1 500 ? 9.956 13.222 -27.712 1.00 71.06 500 ARG A CA 1
ATOM 4076 C C . ARG A 1 500 ? 11.299 13.891 -28.009 1.00 71.06 500 ARG A C 1
ATOM 4078 O O . ARG A 1 500 ? 11.379 15.118 -28.086 1.00 71.06 500 ARG A O 1
ATOM 4085 N N . ASP A 1 501 ? 12.338 13.075 -28.155 1.00 67.75 501 ASP A N 1
ATOM 4086 C CA . ASP A 1 501 ? 13.644 13.536 -28.619 1.00 67.75 501 ASP A CA 1
ATOM 4087 C C . ASP A 1 501 ? 13.596 13.777 -30.138 1.00 67.75 501 ASP A C 1
ATOM 4089 O O . ASP A 1 501 ? 13.075 12.951 -30.893 1.00 67.75 501 ASP A O 1
ATOM 4093 N N . PHE A 1 502 ? 14.117 14.921 -30.581 1.00 60.62 502 PHE A N 1
ATOM 4094 C CA . PHE A 1 502 ? 14.211 15.273 -32.001 1.00 60.62 502 PHE A CA 1
ATOM 4095 C C . PHE A 1 502 ? 15.543 14.820 -32.619 1.00 60.62 502 PHE A C 1
ATOM 4097 O O . PHE A 1 502 ? 15.670 14.805 -33.842 1.00 60.62 502 PHE A O 1
ATOM 4104 N N . TRP A 1 503 ? 16.521 14.424 -31.797 1.00 58.78 503 TRP A N 1
ATOM 4105 C CA . TRP A 1 503 ? 17.858 14.033 -32.240 1.00 58.78 503 TRP A CA 1
ATOM 4106 C C . TRP A 1 503 ? 17.952 12.507 -32.438 1.00 58.78 503 TRP A C 1
ATOM 4108 O O . TRP A 1 503 ? 17.467 11.724 -31.626 1.00 58.78 503 TRP A O 1
ATOM 4118 N N . GLY A 1 504 ? 18.557 12.069 -33.547 1.00 56.59 504 GLY A N 1
ATOM 4119 C CA . GLY A 1 504 ? 18.473 10.707 -34.108 1.00 56.59 504 GLY A CA 1
ATOM 4120 C C . GLY A 1 504 ? 19.191 9.557 -33.374 1.00 56.59 504 GLY A C 1
ATOM 4121 O O . GLY A 1 504 ? 19.660 8.639 -34.039 1.00 56.59 504 GLY A O 1
ATOM 4122 N N . ILE A 1 505 ? 19.265 9.551 -32.036 1.00 63.47 505 ILE A N 1
ATOM 4123 C CA . ILE A 1 505 ? 19.909 8.480 -31.227 1.00 63.47 505 ILE A CA 1
ATOM 4124 C C . ILE A 1 505 ? 18.922 7.319 -30.921 1.00 63.47 505 ILE A C 1
ATOM 4126 O O . ILE A 1 505 ? 19.197 6.396 -30.155 1.00 63.47 505 ILE A O 1
ATOM 4130 N N . GLN A 1 506 ? 17.750 7.324 -31.565 1.00 72.19 506 GLN A N 1
ATOM 4131 C CA . GLN A 1 506 ? 16.660 6.370 -31.335 1.00 72.19 506 GLN A CA 1
ATOM 4132 C C . GLN A 1 506 ? 17.080 4.906 -31.530 1.00 72.19 506 GLN A C 1
ATOM 4134 O O . GLN A 1 506 ? 16.772 4.054 -30.697 1.00 72.19 506 GLN A O 1
ATOM 4139 N N . ARG A 1 507 ? 17.788 4.601 -32.625 1.00 76.81 507 ARG A N 1
ATOM 4140 C CA . ARG A 1 507 ? 18.127 3.216 -32.992 1.00 76.81 507 ARG A CA 1
ATOM 4141 C C . ARG A 1 507 ? 18.984 2.528 -31.931 1.00 76.81 507 ARG A C 1
ATOM 4143 O O . ARG A 1 507 ? 18.701 1.390 -31.572 1.00 76.81 507 ARG A O 1
ATOM 4150 N N . GLU A 1 508 ? 19.991 3.227 -31.415 1.00 82.81 508 GLU A N 1
ATOM 4151 C CA . GLU A 1 508 ? 20.867 2.710 -30.364 1.00 82.81 508 GLU A CA 1
ATOM 4152 C C . GLU A 1 508 ? 20.062 2.400 -29.092 1.00 82.81 508 GLU A C 1
ATOM 4154 O O . GLU A 1 508 ? 20.129 1.291 -28.563 1.00 82.81 508 GLU A O 1
ATOM 4159 N N . ARG A 1 509 ? 19.256 3.357 -28.617 1.00 87.38 509 ARG A N 1
ATOM 4160 C CA . ARG A 1 509 ? 18.501 3.216 -27.363 1.00 87.38 509 ARG A CA 1
ATOM 4161 C C . ARG A 1 509 ? 17.469 2.092 -27.427 1.00 87.38 509 ARG A C 1
ATOM 4163 O O . ARG A 1 509 ? 17.396 1.282 -26.506 1.00 87.38 509 ARG A O 1
ATOM 4170 N N . LEU A 1 510 ? 16.700 2.014 -28.515 1.00 88.81 510 LEU A N 1
ATOM 4171 C CA . LEU A 1 510 ? 15.725 0.939 -28.713 1.00 88.81 510 LEU A CA 1
ATOM 4172 C C . LEU A 1 510 ? 16.410 -0.429 -28.813 1.00 88.81 510 LEU A C 1
ATOM 4174 O O . LEU A 1 510 ? 15.940 -1.387 -28.205 1.00 88.81 510 LEU A O 1
ATOM 4178 N N . GLY A 1 511 ? 17.550 -0.507 -29.506 1.00 90.94 511 GLY A N 1
ATOM 4179 C CA . GLY A 1 511 ? 18.336 -1.736 -29.606 1.00 90.94 511 GLY A CA 1
ATOM 4180 C C . GLY A 1 511 ? 18.818 -2.250 -28.245 1.00 90.94 511 GLY A C 1
ATOM 4181 O O . GLY A 1 511 ? 18.740 -3.450 -27.989 1.00 90.94 511 GLY A O 1
ATOM 4182 N N . LYS A 1 512 ? 19.250 -1.358 -27.341 1.00 92.25 512 LYS A N 1
ATOM 4183 C CA . LYS A 1 512 ? 19.648 -1.730 -25.967 1.00 92.25 512 LYS A CA 1
ATOM 4184 C C . LYS A 1 512 ? 18.487 -2.300 -25.157 1.00 92.25 512 LYS A C 1
ATOM 4186 O O . LYS A 1 512 ? 18.652 -3.330 -24.511 1.00 92.25 512 LYS A O 1
ATOM 4191 N N . LEU A 1 513 ? 17.320 -1.659 -25.231 1.00 93.19 513 LEU A N 1
ATOM 4192 C CA . LEU A 1 513 ? 16.102 -2.122 -24.561 1.00 93.19 513 LEU A CA 1
ATOM 4193 C C . LEU A 1 513 ? 15.669 -3.507 -25.061 1.00 93.19 513 LEU A C 1
ATOM 4195 O O . LEU A 1 513 ? 15.379 -4.395 -24.263 1.00 93.19 513 LEU A O 1
ATOM 4199 N N . GLU A 1 514 ? 15.679 -3.719 -26.378 1.00 94.50 514 GLU A N 1
ATOM 4200 C CA . GLU A 1 514 ? 15.364 -5.021 -26.975 1.00 94.50 514 GLU A CA 1
ATOM 4201 C C . GLU A 1 514 ? 16.370 -6.106 -26.585 1.00 94.50 514 GLU A C 1
ATOM 4203 O O . GLU A 1 514 ? 15.976 -7.238 -26.309 1.00 94.50 514 GLU A O 1
ATOM 4208 N N . ALA A 1 515 ? 17.665 -5.781 -26.569 1.00 95.44 515 ALA A N 1
ATOM 4209 C CA . ALA A 1 515 ? 18.697 -6.728 -26.170 1.00 95.44 515 ALA A CA 1
ATOM 4210 C C . ALA A 1 515 ? 18.547 -7.132 -24.701 1.00 95.44 515 ALA A C 1
ATOM 4212 O O . ALA A 1 515 ? 18.570 -8.324 -24.419 1.00 95.44 515 ALA A O 1
ATOM 4213 N N . ALA A 1 516 ? 18.330 -6.174 -23.793 1.00 96.19 516 ALA A N 1
ATOM 4214 C CA . ALA A 1 516 ? 18.082 -6.462 -22.382 1.00 96.19 516 ALA A CA 1
ATOM 4215 C C . ALA A 1 516 ? 16.846 -7.360 -22.204 1.00 96.19 516 ALA A C 1
ATOM 4217 O O . ALA A 1 516 ? 16.944 -8.421 -21.593 1.00 96.19 516 ALA A O 1
ATOM 4218 N N . GLN A 1 517 ? 15.719 -6.996 -22.831 1.00 97.56 517 GLN A N 1
ATOM 4219 C CA . GLN A 1 517 ? 14.480 -7.776 -22.767 1.00 97.56 517 GLN A CA 1
ATOM 4220 C C . GLN A 1 517 ? 14.688 -9.222 -23.229 1.00 97.56 517 GLN A C 1
ATOM 4222 O O . GLN A 1 517 ? 14.263 -10.136 -22.530 1.00 97.56 517 GLN A O 1
ATOM 4227 N N . LYS A 1 518 ? 15.361 -9.444 -24.364 1.00 97.19 518 LYS A N 1
ATOM 4228 C CA . LYS A 1 518 ? 15.638 -10.795 -24.882 1.00 97.19 518 LYS A CA 1
ATOM 4229 C C . LYS A 1 518 ? 16.622 -11.573 -24.013 1.00 97.19 518 LYS A C 1
ATOM 4231 O O . LYS A 1 518 ? 16.450 -12.777 -23.850 1.00 97.19 518 LYS A O 1
ATOM 4236 N N . THR A 1 519 ? 17.635 -10.901 -23.464 1.00 97.62 519 THR A N 1
ATOM 4237 C CA . THR A 1 519 ? 18.569 -11.503 -22.505 1.00 97.62 519 THR A CA 1
ATOM 4238 C C . THR A 1 519 ? 17.830 -12.019 -21.279 1.00 97.62 519 THR A C 1
ATOM 4240 O O . THR A 1 519 ? 18.021 -13.173 -20.910 1.00 97.62 519 THR A O 1
ATOM 4243 N N . MET A 1 520 ? 16.963 -11.198 -20.686 1.00 98.12 520 MET A N 1
ATOM 4244 C CA . MET A 1 520 ? 16.170 -11.588 -19.524 1.00 98.12 520 MET A CA 1
ATOM 4245 C C . MET A 1 520 ? 15.200 -12.726 -19.842 1.00 98.12 520 MET A C 1
ATOM 4247 O O . MET A 1 520 ? 15.195 -13.725 -19.130 1.00 98.12 520 MET A O 1
ATOM 4251 N N . ASP A 1 521 ? 14.430 -12.598 -20.928 1.00 97.44 521 ASP A N 1
ATOM 4252 C CA . ASP A 1 521 ? 13.426 -13.585 -21.342 1.00 97.44 521 ASP A CA 1
ATOM 4253 C C . ASP A 1 521 ? 14.046 -14.974 -21.535 1.00 97.44 521 ASP A C 1
ATOM 4255 O O . ASP A 1 521 ? 13.579 -15.957 -20.967 1.00 97.44 521 ASP A O 1
ATOM 4259 N N . LEU A 1 522 ? 15.151 -15.050 -22.285 1.00 97.31 522 LEU A N 1
ATOM 4260 C CA . LEU A 1 522 ? 15.839 -16.312 -22.536 1.00 97.31 522 LEU A CA 1
ATOM 4261 C C . LEU A 1 522 ? 16.440 -16.896 -21.252 1.00 97.31 522 LEU A C 1
ATOM 4263 O O . LEU A 1 522 ? 16.302 -18.092 -20.991 1.00 97.31 522 LEU A O 1
ATOM 4267 N N . PHE A 1 523 ? 17.099 -16.058 -20.450 1.00 98.06 523 PHE A N 1
ATOM 4268 C CA . PHE A 1 523 ? 17.798 -16.521 -19.260 1.00 98.06 523 PHE A CA 1
ATOM 4269 C C . PHE A 1 523 ? 16.835 -17.083 -18.216 1.00 98.06 523 PHE A C 1
ATOM 4271 O O . PHE A 1 523 ? 17.042 -18.194 -17.745 1.00 98.06 523 PHE A O 1
ATOM 4278 N N . GLN A 1 524 ? 15.745 -16.385 -17.898 1.00 97.50 524 GLN A N 1
ATOM 4279 C CA . GLN A 1 524 ? 14.814 -16.863 -16.871 1.00 97.50 524 GLN A CA 1
ATOM 4280 C C . GLN A 1 524 ? 14.031 -18.124 -17.289 1.00 97.50 524 GLN A C 1
ATOM 4282 O O . GLN A 1 524 ? 13.519 -18.850 -16.433 1.00 97.50 524 GLN A O 1
ATOM 4287 N N . ILE A 1 525 ? 13.947 -18.394 -18.600 1.00 96.12 525 ILE A N 1
ATOM 4288 C CA . ILE A 1 525 ? 13.310 -19.589 -19.166 1.00 96.12 525 ILE A CA 1
ATOM 4289 C C . ILE A 1 525 ? 14.252 -20.794 -19.150 1.00 96.12 525 ILE A C 1
ATOM 4291 O O . ILE A 1 525 ? 13.837 -21.875 -18.739 1.00 96.12 525 ILE A O 1
ATOM 4295 N N . SER A 1 526 ? 15.494 -20.639 -19.620 1.00 95.44 526 SER A N 1
ATOM 4296 C CA . SER A 1 526 ? 16.381 -21.783 -19.886 1.00 95.44 526 SER A CA 1
ATOM 4297 C C . SER A 1 526 ? 17.781 -21.674 -19.279 1.00 95.44 526 SER A C 1
ATOM 4299 O O . SER A 1 526 ? 18.612 -22.547 -19.515 1.00 95.44 526 SER A O 1
ATOM 4301 N N . GLY A 1 527 ? 18.096 -20.582 -18.584 1.00 95.38 527 GLY A N 1
ATOM 4302 C CA . GLY A 1 527 ? 19.442 -20.252 -18.105 1.00 95.38 527 GLY A CA 1
ATOM 4303 C C . GLY A 1 527 ? 20.441 -19.898 -19.210 1.00 95.38 527 GLY A C 1
ATOM 4304 O O . GLY A 1 527 ? 21.625 -19.701 -18.934 1.00 95.38 527 GLY A O 1
ATOM 4305 N N . ALA A 1 528 ? 20.000 -19.815 -20.470 1.00 96.31 528 ALA A N 1
ATOM 4306 C CA . ALA A 1 528 ? 20.885 -19.538 -21.594 1.00 96.31 528 ALA A CA 1
ATOM 4307 C C . ALA A 1 528 ? 21.153 -18.034 -21.740 1.00 96.31 528 ALA A C 1
ATOM 4309 O O . ALA A 1 528 ? 20.276 -17.197 -21.538 1.00 96.31 528 ALA A O 1
ATOM 4310 N N . LEU A 1 529 ? 22.377 -17.689 -22.144 1.00 95.94 529 LEU A N 1
ATOM 4311 C CA . LEU A 1 529 ? 22.757 -16.310 -22.445 1.00 95.94 529 LEU A CA 1
ATOM 4312 C C . LEU A 1 529 ? 22.368 -15.952 -23.878 1.00 95.94 529 LEU A C 1
ATOM 4314 O O . LEU A 1 529 ? 22.614 -16.718 -24.812 1.00 95.94 529 LEU A O 1
ATOM 4318 N N . TYR A 1 530 ? 21.804 -14.762 -24.071 1.00 95.25 530 TYR A N 1
ATOM 4319 C CA . TYR A 1 530 ? 21.353 -14.326 -25.388 1.00 95.25 530 TYR A CA 1
ATOM 4320 C C . TYR A 1 530 ? 22.541 -13.958 -26.285 1.00 95.25 530 TYR A C 1
ATOM 4322 O O . TYR A 1 530 ? 23.321 -13.049 -25.985 1.00 95.25 530 TYR A O 1
ATOM 4330 N N . GLN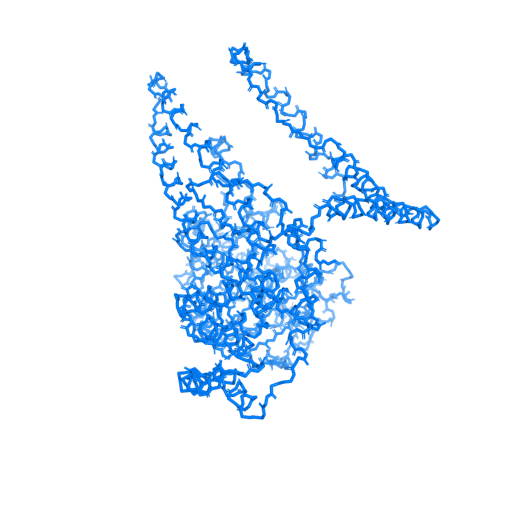 A 1 531 ? 22.677 -14.680 -27.399 1.00 91.94 531 GLN A N 1
ATOM 4331 C CA . GLN A 1 531 ? 23.740 -14.508 -28.393 1.00 91.94 531 GLN A CA 1
ATOM 4332 C C . GLN A 1 531 ? 23.139 -14.523 -29.809 1.00 91.94 531 GLN A C 1
ATOM 4334 O O . GLN A 1 531 ? 23.021 -15.585 -30.421 1.00 91.94 531 GLN A O 1
ATOM 4339 N N . PRO A 1 532 ? 22.712 -13.371 -30.356 1.00 90.00 532 PRO A N 1
ATOM 4340 C CA . PRO A 1 532 ? 22.153 -13.339 -31.700 1.00 90.00 532 PRO A CA 1
ATOM 4341 C C . PRO A 1 532 ? 23.254 -13.515 -32.753 1.00 90.00 532 PRO A C 1
ATOM 4343 O O . PRO A 1 532 ? 24.365 -13.014 -32.597 1.00 90.00 532 PRO A O 1
ATOM 4346 N N . GLN A 1 533 ? 22.920 -14.169 -33.871 1.00 86.62 533 GLN A N 1
ATOM 4347 C CA . GLN A 1 533 ? 23.863 -14.418 -34.974 1.00 86.62 533 GLN A CA 1
ATOM 4348 C C . GLN A 1 533 ? 24.452 -13.130 -35.571 1.00 86.62 533 GLN A C 1
ATOM 4350 O O . GLN A 1 533 ? 25.601 -13.106 -36.005 1.00 86.62 533 GLN A O 1
ATOM 4355 N N . LYS A 1 534 ? 23.664 -12.048 -35.597 1.00 87.38 534 LYS A N 1
ATOM 4356 C CA . LYS A 1 534 ? 24.101 -10.704 -35.989 1.00 87.38 534 LYS A CA 1
ATOM 4357 C C . LYS A 1 534 ? 23.840 -9.750 -34.831 1.00 87.38 534 LYS A C 1
ATOM 4359 O O . LYS A 1 534 ? 22.695 -9.582 -34.417 1.00 87.38 534 LYS A O 1
ATOM 4364 N N . ILE A 1 535 ? 24.901 -9.131 -34.324 1.00 84.12 535 ILE A N 1
ATOM 4365 C CA . ILE A 1 535 ? 24.837 -8.141 -33.246 1.00 84.12 535 ILE A CA 1
ATOM 4366 C C . ILE A 1 535 ? 25.030 -6.758 -33.865 1.00 84.12 535 ILE A C 1
ATOM 4368 O O . ILE A 1 535 ? 26.021 -6.529 -34.558 1.00 84.12 535 ILE A O 1
ATOM 4372 N N . ASP A 1 536 ? 24.098 -5.839 -33.606 1.00 85.00 536 ASP A N 1
ATOM 4373 C CA . ASP A 1 536 ? 24.279 -4.431 -33.963 1.00 85.00 536 ASP A CA 1
ATOM 4374 C C . ASP A 1 536 ? 25.501 -3.879 -33.190 1.00 85.00 536 ASP A C 1
ATOM 4376 O O . ASP A 1 536 ? 25.533 -4.000 -31.958 1.00 85.00 536 ASP A O 1
ATOM 4380 N N . PRO A 1 537 ? 26.517 -3.301 -33.867 1.00 87.25 537 PRO A N 1
ATOM 4381 C CA . PRO A 1 537 ? 27.707 -2.764 -33.209 1.00 87.25 537 PRO A CA 1
ATOM 4382 C C . PRO A 1 537 ? 27.395 -1.812 -32.048 1.00 87.25 537 PRO A C 1
ATOM 4384 O O . PRO A 1 537 ? 28.112 -1.836 -31.050 1.00 87.25 537 PRO A O 1
ATOM 4387 N N . TRP A 1 538 ? 26.298 -1.052 -32.138 1.00 83.88 538 TRP A N 1
ATOM 4388 C CA . TRP A 1 538 ? 25.866 -0.091 -31.116 1.00 83.88 538 TRP A CA 1
ATOM 4389 C C . TRP A 1 538 ? 25.370 -0.736 -29.812 1.00 83.88 538 TRP A C 1
ATOM 4391 O O . TRP A 1 538 ? 25.280 -0.060 -28.792 1.00 83.88 538 TRP A O 1
ATOM 4401 N N . VAL A 1 539 ? 25.039 -2.032 -29.830 1.00 89.81 539 VAL A N 1
ATOM 4402 C CA . VAL A 1 539 ? 24.461 -2.764 -28.683 1.00 89.81 539 VAL A CA 1
ATOM 4403 C C . VAL A 1 539 ? 25.413 -3.845 -28.157 1.00 89.81 539 VAL A C 1
ATOM 4405 O O . VAL A 1 539 ? 25.170 -4.457 -27.119 1.00 89.81 539 VAL A O 1
ATOM 4408 N N . LYS A 1 540 ? 26.529 -4.095 -28.853 1.00 91.50 540 LYS A N 1
ATOM 4409 C CA . LYS A 1 540 ? 27.449 -5.204 -28.564 1.00 91.50 540 LYS A CA 1
ATOM 4410 C C . LYS A 1 540 ? 27.980 -5.196 -27.132 1.00 91.50 540 LYS A C 1
ATOM 4412 O O . LYS A 1 540 ? 28.025 -6.250 -26.496 1.00 91.50 540 LYS A O 1
ATOM 4417 N N . ASP A 1 541 ? 28.400 -4.040 -26.635 1.00 92.50 541 ASP A N 1
ATOM 4418 C CA . ASP A 1 541 ? 29.000 -3.948 -25.303 1.00 92.50 541 ASP A CA 1
ATOM 4419 C C . ASP A 1 541 ? 27.947 -3.947 -24.189 1.00 92.50 541 ASP A C 1
ATOM 4421 O O . ASP A 1 541 ? 28.165 -4.578 -23.154 1.00 92.50 541 ASP A O 1
ATOM 4425 N N . ASP A 1 542 ? 26.770 -3.365 -24.433 1.00 92.38 542 ASP A N 1
ATOM 4426 C CA . ASP A 1 542 ? 25.621 -3.473 -23.529 1.00 92.38 542 ASP A CA 1
ATOM 4427 C C . ASP A 1 542 ? 25.152 -4.930 -23.399 1.00 92.38 542 ASP A C 1
ATOM 4429 O O . ASP A 1 542 ? 24.980 -5.424 -22.289 1.00 92.38 542 ASP A O 1
ATOM 4433 N N . LEU A 1 543 ? 25.053 -5.674 -24.508 1.00 94.75 543 LEU A N 1
ATOM 4434 C CA . LEU A 1 543 ? 24.695 -7.095 -24.477 1.00 94.75 543 LEU A CA 1
ATOM 4435 C C . LEU A 1 543 ? 25.697 -7.926 -23.663 1.00 94.75 543 LEU A C 1
ATOM 4437 O O . LEU A 1 543 ? 25.297 -8.767 -22.857 1.00 94.75 543 LEU A O 1
ATOM 4441 N N . LYS A 1 544 ? 27.005 -7.684 -23.834 1.00 95.38 544 LYS A N 1
ATOM 4442 C CA . LYS A 1 544 ? 28.034 -8.329 -23.002 1.00 95.38 544 LYS A CA 1
ATOM 4443 C C . LYS A 1 544 ? 27.856 -7.985 -21.526 1.00 95.38 544 LYS A C 1
ATOM 4445 O O . LYS A 1 544 ? 28.006 -8.872 -20.689 1.00 95.38 544 LYS A O 1
ATOM 4450 N N . LYS A 1 545 ? 27.548 -6.721 -21.204 1.00 95.38 545 LYS A N 1
ATOM 4451 C CA . LYS A 1 545 ? 27.273 -6.282 -19.830 1.00 95.38 545 LYS A CA 1
ATOM 4452 C C . LYS A 1 545 ? 26.076 -7.043 -19.259 1.00 95.38 545 LYS A C 1
ATOM 4454 O O . LYS A 1 545 ? 26.231 -7.660 -18.211 1.00 95.38 545 LYS A O 1
ATOM 4459 N N . TYR A 1 546 ? 24.945 -7.077 -19.964 1.00 96.00 546 TYR A N 1
ATOM 4460 C CA . TYR A 1 546 ? 23.739 -7.781 -19.518 1.00 96.00 546 TYR A CA 1
ATOM 4461 C C . TYR A 1 546 ? 23.990 -9.279 -19.311 1.00 96.00 546 TYR A C 1
ATOM 4463 O O . TYR A 1 546 ? 23.671 -9.802 -18.252 1.00 96.00 546 TYR A O 1
ATOM 4471 N N . ASN A 1 547 ? 24.645 -9.958 -20.259 1.00 96.88 547 ASN A N 1
ATOM 4472 C CA . ASN A 1 547 ? 24.989 -11.380 -20.126 1.00 96.88 547 ASN A CA 1
ATOM 4473 C C . ASN A 1 547 ? 25.954 -11.649 -18.953 1.00 96.88 547 ASN A C 1
ATOM 4475 O O . ASN A 1 547 ? 25.835 -12.654 -18.252 1.00 96.88 547 ASN A O 1
ATOM 4479 N N . LYS A 1 548 ? 26.913 -10.748 -18.707 1.00 96.69 548 LYS A N 1
ATOM 4480 C CA . LYS A 1 548 ? 27.837 -10.848 -17.565 1.00 96.69 548 LYS A CA 1
ATOM 4481 C C . LYS A 1 548 ? 27.125 -10.638 -16.228 1.00 96.69 548 LYS A C 1
ATOM 4483 O O . LYS A 1 548 ? 27.529 -11.213 -15.224 1.00 96.69 548 LYS A O 1
ATOM 4488 N N . GLU A 1 549 ? 26.128 -9.768 -16.205 1.00 94.94 549 GLU A N 1
ATOM 4489 C CA . GLU A 1 549 ? 25.349 -9.450 -15.016 1.00 94.94 549 GLU A CA 1
ATOM 4490 C C . GLU A 1 549 ? 24.389 -10.590 -14.680 1.00 94.94 549 GLU A C 1
ATOM 4492 O O . GLU A 1 549 ? 24.498 -11.174 -13.606 1.00 94.94 549 GLU A O 1
ATOM 4497 N N . ILE A 1 550 ? 23.559 -10.987 -15.647 1.00 96.12 550 ILE A N 1
ATOM 4498 C CA . ILE A 1 550 ? 22.508 -11.987 -15.455 1.00 96.12 550 ILE A CA 1
ATOM 4499 C C . ILE A 1 550 ? 23.053 -13.397 -15.200 1.00 96.12 550 ILE A C 1
ATOM 4501 O O . ILE A 1 550 ? 22.453 -14.151 -14.448 1.00 96.12 550 ILE A O 1
ATOM 4505 N N . SER A 1 551 ? 24.233 -13.743 -15.735 1.00 96.44 551 SER A N 1
ATOM 4506 C CA . SER A 1 551 ? 24.855 -15.063 -15.508 1.00 96.44 551 SER A CA 1
ATOM 4507 C C . SER A 1 551 ? 25.193 -15.352 -14.040 1.00 96.44 551 SER A C 1
ATOM 4509 O O . SER A 1 551 ? 25.493 -16.493 -13.692 1.00 96.44 551 SER A O 1
ATOM 4511 N N . LYS A 1 552 ? 25.141 -14.334 -13.175 1.00 96.31 552 LYS A N 1
ATOM 4512 C CA . LYS A 1 552 ? 25.329 -14.469 -11.729 1.00 96.31 552 LYS A CA 1
ATOM 4513 C C . LYS A 1 552 ? 24.047 -14.860 -10.991 1.00 96.31 552 LYS A C 1
ATOM 4515 O O . LYS A 1 552 ? 24.151 -15.301 -9.856 1.00 96.31 552 LYS A O 1
ATOM 4520 N N . TYR A 1 553 ? 22.877 -14.685 -11.605 1.00 95.56 553 TYR A N 1
ATOM 4521 C CA . TYR A 1 553 ? 21.575 -14.786 -10.943 1.00 95.56 553 TYR A CA 1
ATOM 4522 C C . TYR A 1 553 ? 20.991 -16.194 -11.086 1.00 95.56 553 TYR A C 1
ATOM 4524 O O . TYR A 1 553 ? 20.062 -16.429 -11.856 1.00 95.56 553 TYR A O 1
ATOM 4532 N N . LYS A 1 554 ? 21.575 -17.169 -10.385 1.00 94.88 554 LYS A N 1
ATOM 4533 C CA . LYS A 1 554 ? 21.209 -18.590 -10.498 1.00 94.88 554 LYS A CA 1
ATOM 4534 C C . LYS A 1 554 ? 19.791 -18.882 -10.006 1.00 94.88 554 LYS A C 1
ATOM 4536 O O . LYS A 1 554 ? 19.199 -19.866 -10.437 1.00 94.88 554 LYS A O 1
ATOM 4541 N N . HIS A 1 555 ? 19.244 -18.023 -9.153 1.00 95.25 555 HIS A N 1
ATOM 4542 C CA . HIS A 1 555 ? 17.894 -18.127 -8.604 1.00 95.25 555 HIS A CA 1
ATOM 4543 C C . HIS A 1 555 ? 16.865 -17.317 -9.402 1.00 95.25 555 HIS A C 1
ATOM 4545 O O . HIS A 1 555 ? 15.693 -17.260 -9.033 1.00 95.25 555 HIS A O 1
ATOM 4551 N N . LEU A 1 556 ? 17.275 -16.722 -10.526 1.00 95.25 556 LEU A N 1
ATOM 4552 C CA . LEU A 1 556 ? 16.396 -16.079 -11.503 1.00 95.25 556 LEU A CA 1
ATOM 4553 C C . LEU A 1 556 ? 16.035 -17.048 -12.643 1.00 95.25 556 LEU A C 1
ATOM 4555 O O . LEU A 1 556 ? 16.032 -16.675 -13.812 1.00 95.25 556 LEU A O 1
ATOM 4559 N N . LEU A 1 557 ? 15.775 -18.313 -12.308 1.00 94.12 557 LEU A N 1
ATOM 4560 C CA . LEU A 1 557 ? 15.438 -19.394 -13.240 1.00 94.12 557 LEU A CA 1
ATOM 4561 C C . LEU A 1 557 ? 14.060 -19.983 -12.909 1.00 94.12 557 LEU A C 1
ATOM 4563 O O . LEU A 1 557 ? 13.462 -19.654 -11.888 1.00 94.12 557 LEU A O 1
ATOM 4567 N N . ASN A 1 558 ? 13.573 -20.894 -13.755 1.00 90.19 558 ASN A N 1
ATOM 4568 C CA . ASN A 1 558 ? 12.290 -21.594 -13.594 1.00 90.19 558 ASN A CA 1
ATOM 4569 C C . ASN A 1 558 ? 11.045 -20.704 -13.752 1.00 90.19 558 ASN A C 1
ATOM 4571 O O . ASN A 1 558 ? 9.960 -21.076 -13.305 1.00 90.19 558 ASN A O 1
ATOM 4575 N N . TYR A 1 559 ? 11.161 -19.578 -14.463 1.00 95.94 559 TYR A N 1
ATOM 4576 C CA . TYR A 1 559 ? 10.008 -18.745 -14.818 1.00 95.94 559 TYR A CA 1
ATOM 4577 C C . TYR A 1 559 ? 8.859 -19.512 -15.516 1.00 95.94 559 TYR A C 1
ATOM 4579 O O . TYR A 1 559 ? 7.705 -19.213 -15.224 1.00 95.94 559 TYR A O 1
ATOM 4587 N N . PRO A 1 560 ? 9.090 -20.518 -16.389 1.00 94.56 560 PRO A N 1
ATOM 4588 C CA . PRO A 1 560 ? 7.993 -21.260 -17.022 1.00 94.56 560 PRO A CA 1
ATOM 4589 C C . PRO A 1 560 ? 7.085 -22.012 -16.041 1.00 94.56 560 PRO A C 1
ATOM 4591 O O . PRO A 1 560 ? 5.924 -22.252 -16.358 1.00 94.56 560 PRO A O 1
ATOM 4594 N N . SER A 1 561 ? 7.605 -22.371 -14.865 1.00 93.12 561 SER A N 1
ATOM 4595 C CA . SER A 1 561 ? 6.846 -23.044 -13.805 1.00 93.12 561 SER A CA 1
ATOM 4596 C C . SER A 1 561 ? 6.176 -22.059 -12.842 1.00 93.12 561 SER A C 1
ATOM 4598 O O . SER A 1 561 ? 5.434 -22.482 -11.962 1.00 93.12 561 SER A O 1
ATOM 4600 N N . PHE A 1 562 ? 6.437 -20.755 -12.976 1.00 95.88 562 PHE A N 1
ATOM 4601 C CA . PHE A 1 562 ? 5.885 -19.733 -12.096 1.00 95.88 562 PHE A CA 1
ATOM 4602 C C . PHE A 1 562 ? 4.384 -19.535 -12.348 1.00 95.88 562 PHE A C 1
ATOM 4604 O O . PHE A 1 562 ? 3.959 -19.188 -13.453 1.00 95.88 562 PHE A O 1
ATOM 4611 N N . SER A 1 563 ? 3.585 -19.677 -11.292 1.00 96.06 563 SER A N 1
ATOM 4612 C CA . SER A 1 563 ? 2.161 -19.351 -11.289 1.00 96.06 563 SER A CA 1
ATOM 4613 C C . SER A 1 563 ? 1.922 -18.078 -10.482 1.00 96.06 563 SER A C 1
ATOM 4615 O O . SER A 1 563 ? 2.259 -18.019 -9.303 1.00 96.06 563 SER A O 1
ATOM 4617 N N . LEU A 1 564 ? 1.329 -17.053 -11.105 1.00 96.62 564 LEU A N 1
ATOM 4618 C CA . LEU A 1 564 ? 1.148 -15.725 -10.503 1.00 96.62 564 LEU A CA 1
ATOM 4619 C C . LEU A 1 564 ? 0.357 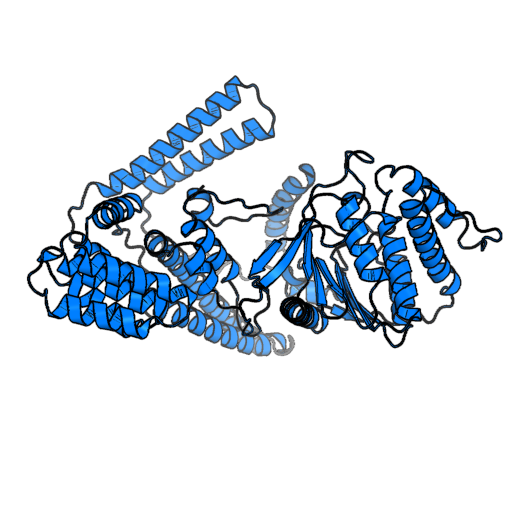-15.773 -9.185 1.00 96.62 564 LEU A C 1
ATOM 4621 O O . LEU A 1 564 ? 0.765 -15.166 -8.197 1.00 96.62 564 LEU A O 1
ATOM 4625 N N . MET A 1 565 ? -0.741 -16.532 -9.157 1.00 96.06 565 MET A N 1
ATOM 4626 C CA . MET A 1 565 ? -1.697 -16.563 -8.039 1.00 96.06 565 MET A CA 1
ATOM 4627 C C . MET A 1 565 ? -1.607 -17.842 -7.193 1.00 96.06 565 MET A C 1
ATOM 4629 O O . MET A 1 565 ? -2.524 -18.150 -6.433 1.00 96.06 565 MET A O 1
ATOM 4633 N N . GLU A 1 566 ? -0.518 -18.604 -7.309 1.00 94.62 566 GLU A N 1
ATOM 4634 C CA . GLU A 1 566 ? -0.280 -19.761 -6.443 1.00 94.62 566 GLU A CA 1
ATOM 4635 C C . GLU A 1 566 ? -0.150 -19.333 -4.975 1.00 94.62 566 GLU A C 1
ATOM 4637 O O . GLU A 1 566 ? 0.589 -18.407 -4.648 1.00 94.62 566 GLU A O 1
ATOM 4642 N N . GLY A 1 567 ? -0.914 -19.979 -4.090 1.00 92.56 567 GLY A N 1
ATOM 4643 C CA . GLY A 1 567 ? -0.970 -19.618 -2.670 1.00 92.56 567 GLY A CA 1
ATOM 4644 C C . GLY A 1 567 ? -1.718 -18.313 -2.367 1.00 92.56 567 GLY A C 1
ATOM 4645 O O . GLY A 1 567 ? -1.588 -17.792 -1.262 1.00 92.56 567 GLY A O 1
ATOM 4646 N N . ALA A 1 568 ? -2.480 -17.765 -3.321 1.00 95.50 568 ALA A N 1
ATOM 4647 C CA . ALA A 1 568 ? -3.313 -16.594 -3.073 1.00 95.50 568 ALA A CA 1
ATOM 4648 C C . ALA A 1 568 ? -4.503 -16.916 -2.154 1.00 95.50 568 ALA A C 1
ATOM 4650 O O . ALA A 1 568 ? -5.113 -17.983 -2.242 1.00 95.50 568 ALA A O 1
ATOM 4651 N N . TYR A 1 569 ? -4.874 -15.946 -1.326 1.00 93.25 569 TYR A N 1
ATOM 4652 C CA . TYR A 1 569 ? -6.030 -16.002 -0.437 1.00 93.25 569 TYR A CA 1
ATOM 4653 C C . TYR A 1 569 ? -7.146 -15.130 -0.990 1.00 93.25 569 TYR A C 1
ATOM 4655 O O . TYR A 1 569 ? -6.881 -14.047 -1.506 1.00 93.25 569 TYR A O 1
ATOM 4663 N N . LEU A 1 570 ? -8.390 -15.585 -0.863 1.00 92.69 570 LEU A N 1
ATOM 4664 C CA . LEU A 1 570 ? -9.548 -14.735 -1.096 1.00 92.69 570 LEU A CA 1
ATOM 4665 C C . LEU A 1 570 ? -9.851 -13.980 0.199 1.00 92.69 570 LEU A C 1
ATOM 4667 O O . LEU A 1 570 ? -10.124 -14.606 1.224 1.00 92.69 570 LEU A O 1
ATOM 4671 N N . CYS A 1 571 ? -9.755 -12.657 0.168 1.00 85.62 571 CYS A N 1
ATOM 4672 C CA . CYS A 1 571 ? -10.044 -11.821 1.325 1.00 85.62 571 CYS A CA 1
ATOM 4673 C C . CYS A 1 571 ? -10.591 -10.455 0.903 1.00 85.62 571 CYS A C 1
ATOM 4675 O O . CYS A 1 571 ? -10.274 -9.982 -0.193 1.00 85.62 571 CYS A O 1
ATOM 4677 N N . PRO A 1 572 ? -11.375 -9.791 1.766 1.00 81.44 572 PRO A N 1
ATOM 4678 C CA . PRO A 1 572 ? -11.831 -8.443 1.487 1.00 81.44 572 PRO A CA 1
ATOM 4679 C C . PRO A 1 572 ? -10.641 -7.479 1.515 1.00 81.44 572 PRO A C 1
ATOM 4681 O O . PRO A 1 572 ? -9.807 -7.516 2.424 1.00 81.44 572 PRO A O 1
ATOM 4684 N N . VAL A 1 573 ? -10.564 -6.589 0.525 1.00 82.25 573 VAL A N 1
ATOM 4685 C CA . VAL A 1 573 ? -9.486 -5.596 0.404 1.00 82.25 573 VAL A CA 1
ATOM 4686 C C . VAL A 1 573 ? -10.060 -4.185 0.407 1.00 82.25 573 VAL A C 1
ATOM 4688 O O . VAL A 1 573 ? -11.039 -3.895 -0.271 1.00 82.25 573 VAL A O 1
ATOM 4691 N N . LYS A 1 574 ? -9.408 -3.274 1.139 1.00 77.44 574 LYS A N 1
ATOM 4692 C CA . LYS A 1 574 ? -9.729 -1.839 1.150 1.00 77.44 574 LYS A CA 1
ATOM 4693 C C . LYS A 1 574 ? -8.491 -1.018 0.823 1.00 77.44 574 LYS A C 1
ATOM 4695 O O . LYS A 1 574 ? -7.452 -1.196 1.457 1.00 77.44 574 LYS A O 1
ATOM 4700 N N . ILE A 1 575 ? -8.602 -0.091 -0.132 1.00 75.06 575 ILE A N 1
ATOM 4701 C CA . ILE A 1 575 ? -7.499 0.809 -0.488 1.00 75.06 575 ILE A CA 1
ATOM 4702 C C . ILE A 1 575 ? -7.567 2.105 0.315 1.00 75.06 575 ILE A C 1
ATOM 4704 O O . ILE A 1 575 ? -8.546 2.853 0.303 1.00 75.06 575 ILE A O 1
ATOM 4708 N N . LEU A 1 576 ? -6.460 2.382 0.997 1.00 69.31 576 LEU A N 1
ATOM 4709 C CA . LEU A 1 576 ? -6.194 3.630 1.691 1.00 69.31 576 LEU A CA 1
ATOM 4710 C C . LEU A 1 576 ? -5.285 4.515 0.848 1.00 69.31 576 LEU A C 1
ATOM 4712 O O . LEU A 1 576 ? -4.064 4.409 0.923 1.00 69.31 576 LEU A O 1
ATOM 4716 N N . ASP A 1 577 ? -5.873 5.408 0.060 1.00 62.34 577 ASP A N 1
ATOM 4717 C CA . ASP A 1 577 ? -5.090 6.384 -0.697 1.00 62.34 577 ASP A CA 1
ATOM 4718 C C . ASP A 1 577 ? -4.730 7.616 0.161 1.00 62.34 577 ASP A C 1
ATOM 4720 O O . ASP A 1 577 ? -5.519 8.114 0.962 1.00 62.34 577 ASP A O 1
ATOM 4724 N N . LYS A 1 578 ? -3.529 8.156 -0.019 1.00 52.62 578 LYS A N 1
ATOM 4725 C CA . LYS A 1 578 ? -3.051 9.407 0.591 1.00 52.62 578 LYS A CA 1
ATOM 4726 C C . LYS A 1 578 ? -3.827 10.646 0.125 1.00 52.62 578 LYS A C 1
ATOM 4728 O O . LYS A 1 578 ? -3.783 11.667 0.813 1.00 52.62 578 LYS A O 1
ATOM 4733 N N . ASN A 1 579 ? -4.543 10.572 -0.996 1.00 52.66 579 ASN A N 1
ATOM 4734 C CA . ASN A 1 579 ? -5.031 11.753 -1.696 1.00 52.66 579 ASN A CA 1
ATOM 4735 C C . ASN A 1 579 ? -6.573 11.899 -1.760 1.00 52.66 579 ASN A C 1
ATOM 4737 O O . ASN A 1 579 ? -7.136 12.195 -2.804 1.00 52.66 579 ASN A O 1
ATOM 4741 N N . SER A 1 580 ? -7.323 11.798 -0.649 1.00 41.06 580 SER A N 1
ATOM 4742 C CA . SER A 1 580 ? -8.737 12.231 -0.721 1.00 41.06 580 SER A CA 1
ATOM 4743 C C . SER A 1 580 ? -8.841 13.756 -0.887 1.00 41.06 580 SER A C 1
ATOM 4745 O O . SER A 1 580 ? -8.696 14.516 0.07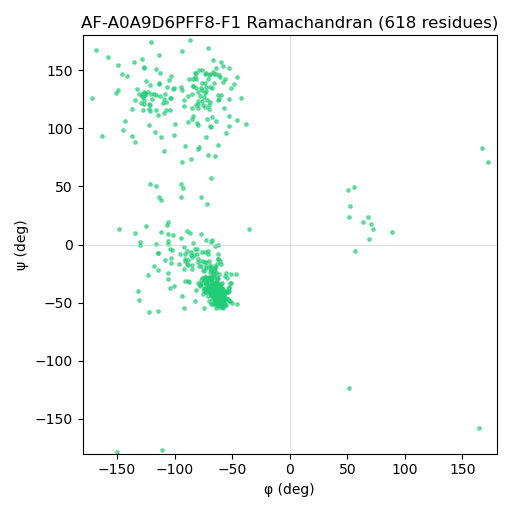4 1.00 41.06 580 SER A O 1
ATOM 4747 N N . LEU A 1 581 ? -9.106 14.145 -2.128 1.00 39.31 581 LEU A N 1
ATOM 4748 C CA . LEU A 1 581 ? -9.200 15.435 -2.821 1.00 39.31 581 LEU A CA 1
ATOM 4749 C C . LEU A 1 581 ? -9.759 16.705 -2.123 1.00 39.31 581 LEU A C 1
ATOM 4751 O O . LEU A 1 581 ? -9.997 17.687 -2.824 1.00 39.31 581 LEU A O 1
ATOM 4755 N N . VAL A 1 582 ? -9.946 16.795 -0.795 1.00 35.16 582 VAL A N 1
ATOM 4756 C CA . VAL A 1 582 ? -10.408 18.063 -0.169 1.00 35.16 582 VAL A CA 1
ATOM 4757 C C . VAL A 1 582 ? -9.918 18.380 1.257 1.00 35.16 582 VAL A C 1
ATOM 4759 O O . VAL A 1 582 ? -10.418 19.320 1.876 1.00 35.16 582 VAL A O 1
ATOM 4762 N N . GLY A 1 583 ? -8.914 17.697 1.819 1.00 41.06 583 GLY A N 1
ATOM 4763 C CA . GLY A 1 583 ? -8.428 18.095 3.150 1.00 41.06 583 GLY A CA 1
ATOM 4764 C C . GLY A 1 583 ? -7.115 17.467 3.610 1.00 41.06 583 GLY A C 1
ATOM 4765 O O . GLY A 1 583 ? -6.639 16.513 3.002 1.00 41.06 583 GLY A O 1
ATOM 4766 N N . PRO A 1 584 ? -6.503 17.992 4.692 1.00 39.12 584 PRO A N 1
ATOM 4767 C CA . PRO A 1 584 ? -5.354 17.346 5.313 1.00 39.12 584 PRO A CA 1
ATOM 4768 C C . PRO A 1 584 ? -5.781 15.982 5.883 1.00 39.12 584 PRO A C 1
ATOM 4770 O O . PRO A 1 584 ? -6.479 15.928 6.900 1.00 39.12 584 PRO A O 1
ATOM 4773 N N . ARG A 1 585 ? -5.380 14.883 5.227 1.00 51.91 585 ARG A N 1
ATOM 4774 C CA . ARG A 1 585 ? -5.565 13.520 5.747 1.00 51.91 585 ARG A CA 1
ATOM 4775 C C . ARG A 1 585 ? -4.603 13.240 6.899 1.00 51.91 585 ARG A C 1
ATOM 4777 O O . ARG A 1 585 ? -3.406 13.485 6.803 1.00 51.91 585 ARG A O 1
ATOM 4784 N N . ASN A 1 586 ? -5.182 12.700 7.967 1.00 52.22 586 ASN A N 1
ATOM 4785 C CA . ASN A 1 586 ? -4.534 12.056 9.113 1.00 52.22 586 ASN A CA 1
ATOM 4786 C C . ASN A 1 586 ? -5.258 10.734 9.450 1.00 52.22 586 ASN A C 1
ATOM 4788 O O . ASN A 1 586 ? -5.034 10.152 10.503 1.00 52.22 586 ASN A O 1
ATOM 4792 N N . ASP A 1 587 ? -6.169 10.285 8.584 1.00 55.81 587 ASP A N 1
ATOM 4793 C CA . ASP A 1 587 ? -7.026 9.129 8.821 1.00 55.81 587 ASP A CA 1
ATOM 4794 C C . ASP A 1 587 ? -6.270 7.808 8.685 1.00 55.81 587 ASP A C 1
ATOM 4796 O O . ASP A 1 587 ? -6.587 6.899 9.427 1.00 55.81 587 ASP A O 1
ATOM 4800 N N . ILE A 1 588 ? -5.232 7.695 7.847 1.00 62.72 588 ILE A N 1
ATOM 4801 C CA . ILE A 1 588 ? -4.378 6.488 7.820 1.00 62.72 588 ILE A CA 1
ATOM 4802 C C . ILE A 1 588 ? -3.842 6.176 9.224 1.00 62.72 588 ILE A C 1
ATOM 4804 O O . ILE A 1 588 ? -3.943 5.042 9.682 1.00 62.72 588 ILE A O 1
ATOM 4808 N N . THR A 1 589 ? -3.320 7.183 9.929 1.00 62.38 589 THR A N 1
ATOM 4809 C CA . THR A 1 589 ? -2.831 7.029 11.306 1.00 62.38 589 THR A CA 1
ATOM 4810 C C . THR A 1 589 ? -3.961 6.637 12.252 1.00 62.38 589 THR A C 1
ATOM 4812 O O . THR A 1 589 ? -3.829 5.648 12.965 1.00 62.38 589 THR A O 1
ATOM 4815 N N . ASP A 1 590 ? -5.080 7.364 12.226 1.00 63.31 590 ASP A N 1
ATOM 4816 C CA . ASP A 1 590 ? -6.230 7.096 13.102 1.00 63.31 590 ASP A CA 1
ATOM 4817 C C . ASP A 1 590 ? -6.788 5.680 12.886 1.00 63.31 590 ASP A C 1
ATOM 4819 O O . ASP A 1 590 ? -7.188 4.997 13.826 1.00 63.31 590 ASP A O 1
ATOM 4823 N N . GLN A 1 591 ? -6.798 5.226 11.638 1.00 69.25 591 GLN A N 1
ATOM 4824 C CA . GLN A 1 591 ? -7.289 3.917 11.242 1.00 69.25 591 GLN A CA 1
ATOM 4825 C C . GLN A 1 591 ? -6.311 2.799 11.610 1.00 69.25 591 GLN A C 1
ATOM 4827 O O . GLN A 1 591 ? -6.740 1.780 12.142 1.00 69.25 591 GLN A O 1
ATOM 4832 N N . LEU A 1 592 ? -5.004 2.994 11.405 1.00 71.81 592 LEU A N 1
ATOM 4833 C CA . LEU A 1 592 ? -3.985 2.058 11.887 1.00 71.81 592 LEU A CA 1
ATOM 4834 C C . LEU A 1 592 ? -4.052 1.913 13.409 1.00 71.81 592 LEU A C 1
ATOM 4836 O O . LEU A 1 592 ? -4.045 0.792 13.902 1.00 71.81 592 LEU A O 1
ATOM 4840 N N . ILE A 1 593 ? -4.194 3.019 14.148 1.00 71.38 593 ILE A N 1
ATOM 4841 C CA . ILE A 1 593 ? -4.377 2.991 15.607 1.00 71.38 593 ILE A CA 1
ATOM 4842 C C . ILE A 1 593 ? -5.606 2.160 15.982 1.00 71.38 593 ILE A C 1
ATOM 4844 O O . ILE A 1 593 ? -5.530 1.354 16.897 1.00 71.38 593 ILE A O 1
ATOM 4848 N N . ARG A 1 594 ? -6.721 2.282 15.256 1.00 73.38 594 ARG A N 1
ATOM 4849 C CA . ARG A 1 594 ? -7.912 1.457 15.514 1.00 73.38 594 ARG A CA 1
ATOM 4850 C C . ARG A 1 594 ? -7.685 -0.030 15.257 1.00 73.38 594 ARG A C 1
ATOM 4852 O O . ARG A 1 594 ? -8.226 -0.840 15.999 1.00 73.38 594 ARG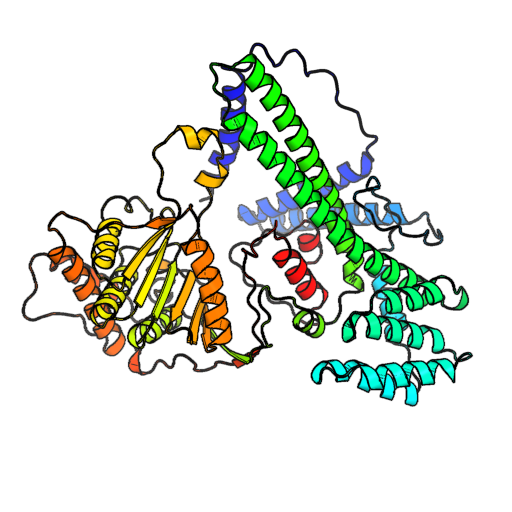 A O 1
ATOM 4859 N N . PHE A 1 595 ? -6.908 -0.399 14.239 1.00 75.00 595 PHE A N 1
ATOM 4860 C CA . PHE A 1 595 ? -6.515 -1.796 14.029 1.00 75.00 595 PHE A CA 1
ATOM 4861 C C . PHE A 1 595 ? -5.651 -2.304 15.183 1.00 75.00 595 PHE A C 1
ATOM 4863 O O . PHE A 1 595 ? -5.905 -3.391 15.692 1.00 75.00 595 PHE A O 1
ATOM 4870 N N . ILE A 1 596 ? -4.681 -1.500 15.625 1.00 76.12 596 ILE A N 1
ATOM 4871 C CA . ILE A 1 596 ? -3.819 -1.812 16.770 1.00 76.12 596 ILE A CA 1
ATOM 4872 C C . ILE A 1 596 ? -4.673 -2.013 18.032 1.00 76.12 596 ILE A C 1
ATOM 4874 O O . ILE A 1 596 ? -4.629 -3.084 18.625 1.00 76.12 596 ILE A O 1
ATOM 4878 N N . ASP A 1 597 ? -5.519 -1.040 18.376 1.00 71.88 597 ASP A N 1
ATOM 4879 C CA . ASP A 1 597 ? -6.383 -1.063 19.565 1.00 71.88 597 ASP A CA 1
ATOM 4880 C C . ASP A 1 597 ? -7.453 -2.186 19.491 1.00 71.88 597 ASP A C 1
ATOM 4882 O O . ASP A 1 597 ? -7.861 -2.757 20.506 1.00 71.88 597 ASP A O 1
ATOM 4886 N N . GLY A 1 598 ? -7.931 -2.519 18.286 1.00 72.50 598 GLY A N 1
ATOM 4887 C CA . GLY A 1 598 ? -8.919 -3.578 18.043 1.00 72.50 598 GLY A CA 1
ATOM 4888 C C . GLY A 1 598 ? -8.335 -4.994 18.029 1.00 72.50 598 GLY A C 1
ATOM 4889 O O . GLY A 1 598 ? -9.090 -5.967 18.129 1.00 72.50 598 GLY A O 1
ATOM 4890 N N . THR A 1 599 ? -7.011 -5.127 17.917 1.00 75.94 599 THR A N 1
ATOM 4891 C CA . THR A 1 599 ? -6.318 -6.417 17.891 1.00 75.94 599 THR A CA 1
ATOM 4892 C C . THR A 1 599 ? -6.298 -7.038 19.286 1.00 75.94 599 THR A C 1
ATOM 4894 O O . THR A 1 599 ? -5.943 -6.386 20.262 1.00 75.94 599 THR A O 1
ATOM 4897 N N . LYS A 1 600 ? -6.690 -8.313 19.394 1.00 68.31 600 LYS A N 1
ATOM 4898 C CA . LYS A 1 600 ? -6.765 -9.027 20.685 1.00 68.31 600 LYS A CA 1
ATOM 4899 C C . LYS A 1 600 ? -5.655 -10.045 20.914 1.00 68.31 600 LYS A C 1
ATOM 4901 O O . LYS A 1 600 ? -5.292 -10.273 22.061 1.00 68.31 600 LYS A O 1
ATOM 4906 N N . ASN A 1 601 ? -5.137 -10.640 19.841 1.00 66.44 601 ASN A N 1
ATOM 4907 C CA . ASN A 1 601 ? -4.214 -11.770 19.932 1.00 66.44 601 ASN A CA 1
ATOM 4908 C C . ASN A 1 601 ? -2.824 -11.416 19.401 1.00 66.44 601 ASN A C 1
ATOM 4910 O O . ASN A 1 601 ? -1.843 -11.541 20.125 1.00 66.44 601 ASN A O 1
ATOM 4914 N N . GLU A 1 602 ? -2.735 -10.974 18.145 1.00 75.81 602 GLU A N 1
ATOM 4915 C CA . GLU A 1 602 ? -1.456 -10.759 17.470 1.00 75.81 602 GLU A CA 1
ATOM 4916 C C . GLU A 1 602 ? -1.553 -9.623 16.449 1.00 75.81 602 GLU A C 1
ATOM 4918 O O . GLU A 1 602 ? -2.486 -9.574 15.647 1.00 75.81 602 GLU A O 1
ATOM 4923 N N . LEU A 1 603 ? -0.568 -8.723 16.484 1.00 74.69 603 LEU A N 1
ATOM 4924 C CA . LEU A 1 603 ? -0.400 -7.615 15.551 1.00 74.69 603 LEU A CA 1
ATOM 4925 C C . LEU A 1 603 ? 0.964 -7.747 14.870 1.00 74.69 603 LEU A C 1
ATOM 4927 O O . LEU A 1 603 ? 2.001 -7.584 15.514 1.00 74.69 603 LEU A O 1
ATOM 4931 N N . ILE A 1 604 ? 0.966 -7.973 13.558 1.00 72.56 604 ILE A N 1
ATOM 4932 C CA . ILE A 1 604 ? 2.190 -8.013 12.755 1.00 72.56 604 ILE A CA 1
ATOM 4933 C C . ILE A 1 604 ? 2.252 -6.747 11.904 1.00 72.56 604 ILE A C 1
ATOM 4935 O O . ILE A 1 604 ? 1.420 -6.535 11.024 1.00 72.56 604 ILE A O 1
ATOM 4939 N N . ILE A 1 605 ? 3.254 -5.903 12.154 1.00 70.62 605 ILE A N 1
ATOM 4940 C CA . ILE A 1 605 ? 3.510 -4.701 11.355 1.00 70.62 605 ILE A CA 1
ATOM 4941 C C . ILE A 1 605 ? 4.868 -4.836 10.670 1.00 70.62 605 ILE A C 1
ATOM 4943 O O . ILE A 1 605 ? 5.909 -4.826 11.323 1.00 70.62 605 ILE A O 1
ATOM 4947 N N . GLN A 1 606 ? 4.860 -4.883 9.338 1.00 63.44 606 GLN A N 1
ATOM 4948 C CA . GLN A 1 606 ? 6.064 -4.812 8.513 1.00 63.44 606 GLN A CA 1
ATOM 4949 C C . GLN A 1 606 ? 6.101 -3.461 7.799 1.00 63.44 606 GLN A C 1
ATOM 4951 O O . GLN A 1 606 ? 5.260 -3.170 6.952 1.00 63.44 606 GLN A O 1
ATOM 4956 N N . ASN A 1 607 ? 7.064 -2.608 8.146 1.00 63.50 607 ASN A N 1
ATOM 4957 C CA . ASN A 1 607 ? 7.222 -1.310 7.497 1.00 63.50 607 ASN A CA 1
ATOM 4958 C C . ASN A 1 607 ? 8.699 -0.874 7.521 1.00 63.50 607 ASN A C 1
ATOM 4960 O O . ASN A 1 607 ? 9.306 -0.882 8.595 1.00 63.50 607 ASN A O 1
ATOM 4964 N N . PRO A 1 608 ? 9.284 -0.459 6.380 1.00 44.12 608 PRO A N 1
ATOM 4965 C CA . PRO A 1 608 ? 10.665 0.024 6.328 1.00 44.12 608 PRO A CA 1
ATOM 4966 C C . PRO A 1 608 ? 10.877 1.366 7.052 1.00 44.12 608 PRO A C 1
ATOM 4968 O O . PRO A 1 608 ? 12.004 1.682 7.430 1.00 44.12 608 PRO A O 1
ATOM 4971 N N . TYR A 1 609 ? 9.818 2.161 7.256 1.00 54.47 609 TYR A N 1
ATOM 4972 C CA . TYR A 1 609 ? 9.866 3.456 7.937 1.00 54.47 609 TYR A CA 1
ATOM 4973 C C . TYR A 1 609 ? 8.594 3.715 8.748 1.00 54.47 609 TYR A C 1
ATOM 4975 O O . TYR A 1 609 ? 7.587 4.208 8.242 1.00 54.47 609 TYR A O 1
ATOM 4983 N N . ILE A 1 610 ? 8.675 3.458 10.051 1.00 56.94 610 ILE A N 1
ATOM 4984 C CA . ILE A 1 610 ? 7.643 3.836 11.012 1.00 56.94 610 ILE A CA 1
ATOM 4985 C C . ILE A 1 610 ? 8.085 5.069 11.800 1.00 56.94 610 ILE A C 1
ATOM 4987 O O . ILE A 1 610 ? 9.140 5.084 12.433 1.00 56.94 610 ILE A O 1
ATOM 4991 N N . VAL A 1 611 ? 7.246 6.106 11.795 1.00 53.88 611 VAL A N 1
ATOM 4992 C CA . VAL A 1 611 ? 7.361 7.248 12.709 1.00 53.88 611 VAL A CA 1
ATOM 4993 C C . VAL A 1 611 ? 6.170 7.195 13.656 1.00 53.88 611 VAL A C 1
ATOM 4995 O O . VAL A 1 611 ? 5.095 7.704 13.351 1.00 53.88 611 VAL A O 1
ATOM 4998 N N . LEU A 1 612 ? 6.355 6.544 14.803 1.00 51.50 612 LEU A N 1
ATOM 4999 C CA . LEU A 1 612 ? 5.300 6.413 15.805 1.00 51.50 612 LEU A CA 1
ATOM 5000 C C . LEU A 1 612 ? 5.067 7.734 16.542 1.00 51.50 612 LEU A C 1
ATOM 5002 O O . LEU A 1 612 ? 6.013 8.428 16.957 1.00 51.50 612 LEU A O 1
ATOM 5006 N N . THR A 1 613 ? 3.791 8.036 16.779 1.00 50.25 613 THR A N 1
ATOM 5007 C CA . THR A 1 613 ? 3.390 9.049 17.759 1.00 50.25 613 THR A CA 1
ATOM 5008 C C . THR A 1 613 ? 3.912 8.657 19.149 1.00 50.25 613 THR A C 1
ATOM 5010 O O . THR A 1 613 ? 4.189 7.480 19.392 1.00 50.25 613 THR A O 1
ATOM 5013 N N . PRO A 1 614 ? 4.073 9.607 20.089 1.00 47.19 614 PRO A N 1
ATOM 5014 C CA . PRO A 1 614 ? 4.456 9.274 21.461 1.00 47.19 614 PRO A CA 1
ATOM 5015 C C . PRO A 1 614 ? 3.554 8.210 22.106 1.00 47.19 614 PRO A C 1
ATOM 5017 O O . PRO A 1 614 ? 4.069 7.336 22.791 1.00 47.19 614 PRO A O 1
ATOM 5020 N N . ARG A 1 615 ? 2.240 8.234 21.824 1.00 46.91 615 ARG A N 1
ATOM 5021 C CA . ARG A 1 615 ? 1.284 7.210 22.277 1.00 46.91 615 ARG A CA 1
ATOM 5022 C C . ARG A 1 615 ? 1.585 5.841 21.666 1.00 46.91 615 ARG A C 1
ATOM 5024 O O . ARG A 1 615 ? 1.768 4.891 22.409 1.00 46.91 615 ARG A O 1
ATOM 5031 N N . ALA A 1 616 ? 1.733 5.749 20.344 1.00 48.50 616 ALA A N 1
ATOM 5032 C CA . ALA A 1 616 ? 2.002 4.470 19.685 1.00 48.50 616 ALA A CA 1
ATOM 5033 C C . ALA A 1 616 ? 3.359 3.851 20.087 1.00 48.50 616 ALA A C 1
ATOM 5035 O O . ALA A 1 616 ? 3.519 2.642 20.013 1.00 48.50 616 ALA A O 1
ATOM 5036 N N . ARG A 1 617 ? 4.326 4.660 20.552 1.00 53.84 617 ARG A N 1
ATOM 5037 C CA . ARG A 1 617 ? 5.573 4.159 21.171 1.00 53.84 617 ARG A CA 1
ATOM 5038 C C . ARG A 1 617 ? 5.397 3.628 22.591 1.00 53.84 617 ARG A C 1
ATOM 5040 O O . ARG A 1 617 ? 6.284 2.935 23.059 1.00 53.84 617 ARG A O 1
ATOM 5047 N N . ALA A 1 618 ? 4.347 4.048 23.290 1.00 43.03 618 ALA A N 1
ATOM 5048 C CA . ALA A 1 618 ? 4.062 3.634 24.660 1.00 43.03 618 ALA A CA 1
ATOM 5049 C C . ALA A 1 618 ? 3.152 2.394 24.719 1.00 43.03 618 ALA A C 1
ATOM 5051 O O . ALA A 1 618 ? 3.138 1.719 25.742 1.00 43.03 618 ALA A O 1
ATOM 5052 N N . SER A 1 619 ? 2.402 2.121 23.644 1.00 38.47 619 SER A N 1
ATOM 5053 C CA . SER A 1 619 ? 1.500 0.968 23.500 1.00 38.47 619 SER A CA 1
ATOM 5054 C C . SER A 1 619 ? 2.191 -0.332 23.060 1.00 38.47 619 SER A C 1
ATOM 5056 O O . SER A 1 619 ? 1.544 -1.373 23.049 1.00 38.47 619 SER A O 1
ATOM 5058 N N . GLY A 1 620 ? 3.467 -0.272 22.669 1.00 36.97 620 GLY A N 1
ATOM 5059 C CA . GLY A 1 620 ? 4.330 -1.436 22.431 1.00 36.97 620 GLY A CA 1
ATOM 5060 C C . GLY A 1 620 ? 5.430 -1.489 23.475 1.00 36.97 620 GLY A C 1
ATOM 5061 O O . GLY A 1 620 ? 5.860 -2.614 23.803 1.00 36.97 620 GLY A O 1
#

Sequence (620 aa):
MRGLILLRENILNKQTLMKAKIFGSVFTFLFLFLTPTYPQNIALEKEYARYLSAYRLYQDSISNNLPEEIRLKSLQDYHAAKAAYEKRISSGLESGKTLIKDTIAPSPASNASSDDSFPSEREIEFIASEEANATFPAEIKSILERVWNSRKDGSPGSPIKELEECISRNSNSPFLFRAKYELAKAYELLKGDFPKALNVLSELSLNKKAGNLGILANLRASFLSAKKNQEKWKQALFSKNEALNSVYQKYSKTSWLAFPVKISRYFQYFRKTYEFMKLQEDRQKFQLWFEKFAAPFTPPVEFVFDQFKVPVESLDADAKVRLLYSNSESWFSRWNLLSNAKKSIFIQYFIVDNDVFGMSFLGLLLKKAREGVDIKLMVDARGTNKFNFKIFQKGFLQEMARFPNVEVKVFNTFSPNFIFVFQDIRKIISSNHDKILVIDEEYSLVGGRNIANEYLVDREDDSTAWLDCDVVIESKEIAQQMVLAFNEEFKNLKSSPVKRDFWGIQRERLGKLEAAQKTMDLFQISGALYQPQKIDPWVKDDLKKYNKEISKYKHLLNYPSFSLMEGAYLCPVKILDKNSLVGPRNDITDQLIRFIDGTKNELIIQNPYIVLTPRARASG

Nearest PDB structures (foldseek):
  8yr5-assembly1_H  TM=6.737E-01  e=4.908E-05  Escherichia coli str. K-12 substr. MG1655
  8yr5-assembly1_K  TM=6.767E-01  e=5.643E-05  Escherichia coli str. K-12 substr. MG1655
  7a0g-assembly1_JJJ  TM=2.445E-01  e=4.580E+00  Serratia marcescens
  7a0g-assembly1_III  TM=2.503E-01  e=5.516E+00  Serratia marcescens

Mean predicted aligned error: 15.78 Å